Protein 5SWV (pdb70)

Foldseek 3Di:
DVVVLVPDQFAAEEEFQAQALVLCQVCVLAWCFFHQAYEDALLRHDDPPDVPSHDDLVRVVVRVVLVVLRDPHAYEYEHADVVQQGRNDPVPQVSVLVNLLSCQVVPRQEYEDEPSHDLVSLVVSQVRNVNYFYEYEGEAPPLPQALLNHPPVVVSVVSQVVRHLEYEYEHADPALVRLVSQVVSVVVVVVVDPRHYHYWYAALRTLVNLLVRRRHRYAYDPPRPDDSTHNHHHQLVSQLVCDVVVNDDEAEEEEEEPPCVPPLLQLLVVVQCVSRNHDYGYYYDYDPDPVVCVVVLPDPRHQKYFYDPPCQQVNCVPAPEEDPQCVLLNGFGIWGWDCPDVDTGIYGYALLLVLQQVVCVNLQRNDQQAAAEEEEEFQDSSSLSNLVSSLVSHHQAYEYEYPAPVSVVVSVVSDDPRSRYDYAGLVPGPCVVQQPHAHQEYEYADDQVDDDPCSRVVVLLRNLLRYDPSGEYEYLDVVPPCGPSNVSNVVSPHHYDYNLSSVSSSSQVSVCVRPVTGGRSVVSSVSSVD

Secondary structure (DSSP, 8-state):
-HHHHHHSS--EEEEE--S-HHHHTTTHHHHTTT-SEEEEEGGG---SS-SSSS--HHHHHHHHHHHHTT--S-EEEE--BGGGTSSB-TT-HHHHHHHHHHHHHTT-SEEEEETTS-HHHHHHHHHT-TTPEEEEEEE-TTS---SSS-HHHHHHHHHHHTT-SEEEEEEE-SSHHHHHHHHHHHHHHHHH--S-EEEEEESGGGHHHHHH--SSEEEB-TTSSS-SSTT--BHHHHHHHHHHTTSSPP-EEEEE-SS-TT--HHHHHHHHHHHHT---EEEE---SSSGGGHHHHT-TTEEEEEE-TT-TTTTGGG-SEE-HHHHHHT--SEEEEEESSS-EEEEEE--HHHHHHHHHHHHTTT---TT-EEEEE--SHHHHHHHHHHHHTT-SEEEEEES-HHHHHHHHTTS-TTS-EEEEESSS--HHHHHT--EEEEEE-S-SSSPPPHHHHHHHHHHHHSEEEEEEEEE---SSSS-HHHHHHHHTT-EEE-HHHHHHHHHHHHHHHHHS----HHHHHHHHH-

Radius of gyration: 26.02 Å; Cα contacts (8 Å, |Δi|>4): 997; chains: 1; bounding box: 71×56×66 Å

Solvent-accessible surface area: 23917 Å² total; per-residue (Å²): 94,17,115,148,11,92,108,60,147,47,1,13,4,1,4,4,1,24,56,71,2,73,72,0,54,114,46,4,129,49,1,16,17,2,9,19,0,0,8,0,11,4,15,46,8,134,20,96,180,43,130,90,63,15,14,50,52,109,14,1,30,114,4,2,62,61,0,86,93,46,23,138,35,24,0,0,0,0,1,10,1,97,66,6,39,6,97,11,40,71,129,63,35,103,62,0,36,87,3,0,35,6,0,17,179,72,46,2,34,0,0,1,0,4,8,52,13,46,66,128,3,0,56,51,0,74,120,112,43,63,217,4,70,0,3,0,0,46,9,10,71,71,16,100,53,26,8,40,177,25,134,64,0,87,98,36,13,133,60,0,56,79,34,17,28,0,0,11,0,1,3,52,6,80,66,112,75,26,1,80,38,0,44,99,3,42,85,114,7,82,126,86,35,130,39,23,18,0,0,3,0,13,6,173,135,0,44,51,0,4,16,42,0,91,31,2,2,8,0,10,46,107,94,10,82,54,92,15,19,72,1,4,15,20,12,93,82,2,5,70,20,4,35,156,81,44,68,25,120,76,60,80,2,12,7,0,0,85,116,4,163,149,42,95,16,29,62,1,0,54,4,0,9,118,65,1,10,17,43,21,70,12,79,47,68,79,11,109,67,14,83,67,1,86,128,7,1,95,62,124,48,0,6,0,0,14,3,44,123,78,15,45,130,41,0,44,135,30,22,98,63,36,4,116,34,0,145,98,23,26,14,0,8,0,0,19,19,62,115,113,45,156,118,58,21,15,71,0,14,6,2,36,19,56,0,0,58,23,0,0,51,40,12,13,100,60,58,79,3,196,119,26,32,0,0,0,4,4,15,46,55,56,0,69,8,0,0,35,0,0,55,139,29,25,2,38,98,0,7,0,0,14,138,70,70,77,44,1,109,140,1,45,109,53,13,73,148,119,32,48,16,63,40,4,29,6,101,123,71,63,70,150,83,14,69,94,9,54,1,8,0,0,0,1,28,39,89,13,101,104,154,33,49,154,88,4,21,60,4,1,112,64,6,0,66,48,57,25,136,32,0,0,0,0,3,32,21,112,15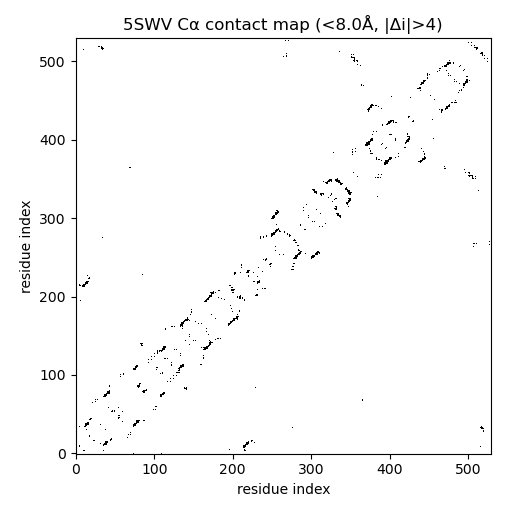5,67,101,161,5,60,14,17,55,36,0,61,118,61,137,12,98,49,12,27,2,22,26,0,53,0,24,35,8,17,4,0,1,68,67,31,34,21,25,56,10,15,38,88,40,0,40,101,80,2,83,157

Nearest PDB structures (foldseek):
  5swv-assembly1_C  TM=1.002E+00  e=0.000E+00  Schizosaccharomyces pombe 972h-
  2o7q-assembly1_A  TM=4.133E-01  e=2.415E-33  Arabidopsis thaliana
  2o7s-assembly1_A  TM=4.163E-01  e=9.330E-33  Arabidopsis thaliana
  6bmb-assembly1_A  TM=4.127E-01  e=5.054E-32  Arabidopsis thaliana
  2gpt-assembly1_A  TM=4.109E-01  e=7.086E-32  Arabidopsis thaliana

B-factor: mean 44.48, std 13.07, range [21.55, 111.28]

Structure (mmCIF, N/CA/C/O backbone):
data_5SWV
#
_entry.id   5SWV
#
_cell.length_a   121.797
_cell.length_b   121.797
_cell.length_c   191.851
_cell.angle_alpha   90.00
_cell.angle_beta   90.00
_cell.angle_gamma   120.00
#
_symmetry.space_group_name_H-M   'P 61 2 2'
#
loop_
_entity.id
_entity.type
_entity.pdbx_description
1 polymer 'Pentafunctional AROM polypeptide'
2 non-polymer 'TRIETHYLENE GLYCOL'
3 water water
#
loop_
_atom_site.group_PDB
_atom_site.id
_atom_site.type_symbol
_atom_site.label_atom_id
_atom_site.label_alt_id
_atom_site.label_comp_id
_atom_site.label_asym_id
_atom_site.label_entity_id
_atom_site.label_seq_id
_atom_site.pdbx_PDB_ins_code
_atom_site.Cartn_x
_atom_site.Cartn_y
_atom_site.Cartn_z
_atom_site.occupancy
_atom_site.B_iso_or_equiv
_atom_site.auth_seq_id
_atom_site.auth_comp_id
_atom_site.auth_asym_id
_atom_site.auth_atom_id
_atom_site.pdbx_PDB_model_num
ATOM 1 N N . VAL A 1 2 ? 19.444 44.484 98.076 1.00 56.57 1044 VAL C N 1
ATOM 2 C CA . VAL A 1 2 ? 19.340 45.539 99.144 1.00 57.68 1044 VAL C CA 1
ATOM 3 C C . VAL A 1 2 ? 19.035 44.908 100.514 1.00 57.90 1044 VAL C C 1
ATOM 4 O O . VAL A 1 2 ? 19.705 45.212 101.501 1.00 57.52 1044 VAL C O 1
ATOM 8 N N . LEU A 1 3 ? 18.007 44.059 100.569 1.00 57.85 1045 LEU C N 1
ATOM 9 C CA . LEU A 1 3 ? 17.753 43.195 101.738 1.00 58.12 1045 LEU C CA 1
ATOM 10 C C . LEU A 1 3 ? 18.782 42.064 101.831 1.00 60.54 1045 LEU C C 1
ATOM 11 O O . LEU A 1 3 ? 19.198 41.687 102.936 1.00 59.75 1045 LEU C O 1
ATOM 16 N N . GLN A 1 4 ? 19.163 41.518 100.670 1.00 63.25 1046 GLN C N 1
ATOM 17 C CA . GLN A 1 4 ? 20.172 40.455 100.571 1.00 64.71 1046 GLN C CA 1
ATOM 18 C C . GLN A 1 4 ? 21.524 40.935 101.121 1.00 64.03 1046 GLN C C 1
ATOM 19 O O . GLN A 1 4 ? 22.236 40.190 101.802 1.00 60.30 1046 GLN C O 1
ATOM 25 N N . LYS A 1 5 ? 21.847 42.193 100.822 1.00 66.20 1047 LYS C N 1
ATOM 26 C CA . LYS A 1 5 ? 22.999 42.893 101.402 1.00 68.05 1047 LYS C CA 1
ATOM 27 C C . LYS A 1 5 ? 22.963 42.856 102.933 1.00 64.84 1047 LYS C C 1
ATOM 28 O O . LYS A 1 5 ? 23.935 42.457 103.577 1.00 64.46 1047 LYS C O 1
ATOM 34 N N . PHE A 1 6 ? 21.825 43.273 103.486 1.00 62.00 1048 PHE C N 1
ATOM 35 C CA . PHE A 1 6 ? 21.605 43.344 104.937 1.00 61.08 1048 PHE C CA 1
ATOM 36 C C . PHE A 1 6 ? 21.621 41.955 105.615 1.00 60.97 1048 PHE C C 1
ATOM 37 O O . PHE A 1 6 ? 22.052 41.822 106.767 1.00 57.89 1048 PHE C O 1
ATOM 45 N N . LYS A 1 7 ? 21.133 40.946 104.891 1.00 62.27 1049 LYS C N 1
ATOM 46 C CA . LYS A 1 7 ? 21.011 39.577 105.407 1.00 63.65 1049 LYS C CA 1
ATOM 47 C C . LYS A 1 7 ? 22.349 38.878 105.571 1.00 62.70 1049 LYS C C 1
ATOM 48 O O . LYS A 1 7 ? 22.554 38.172 106.555 1.00 63.21 1049 LYS C O 1
ATOM 54 N N . THR A 1 8 ? 23.230 39.039 104.585 1.00 61.89 1050 THR C N 1
ATOM 55 C CA . THR A 1 8 ? 24.566 38.439 104.630 1.00 62.02 1050 THR C CA 1
ATOM 56 C C . THR A 1 8 ? 25.534 39.262 105.472 1.00 60.48 1050 THR C C 1
ATOM 57 O O . THR A 1 8 ? 26.543 38.728 105.923 1.00 61.98 1050 THR C O 1
ATOM 61 N N . LYS A 1 9 ? 25.247 40.553 105.662 1.00 57.79 1051 LYS C N 1
ATOM 62 C CA . LYS A 1 9 ? 25.973 41.386 106.648 1.00 54.52 1051 LYS C CA 1
ATOM 63 C C . LYS A 1 9 ? 25.775 40.817 108.069 1.00 52.71 1051 LYS C C 1
ATOM 64 O O . LYS A 1 9 ? 24.716 40.283 108.396 1.00 50.81 1051 LYS C O 1
ATOM 70 N N . LYS A 1 10 ? 26.802 40.928 108.900 1.00 52.55 1052 LYS C N 1
ATOM 71 C CA . LYS A 1 10 ? 26.730 40.440 110.273 1.00 52.75 1052 LYS C CA 1
ATOM 72 C C . LYS A 1 10 ? 25.776 41.270 111.118 1.00 49.83 1052 LYS C C 1
ATOM 73 O O . LYS A 1 10 ? 24.905 40.708 111.764 1.00 48.93 1052 LYS C O 1
ATOM 79 N N . ARG A 1 11 ? 25.950 42.594 111.094 1.00 47.29 1053 ARG C N 1
ATOM 80 C CA . ARG A 1 11 ? 25.158 43.530 111.897 1.00 45.39 1053 ARG C CA 1
ATOM 81 C C . ARG A 1 11 ? 24.707 44.713 111.075 1.00 42.88 1053 ARG C C 1
ATOM 82 O O . ARG A 1 11 ? 25.539 45.413 110.501 1.00 43.91 1053 ARG C O 1
ATOM 90 N N . SER A 1 12 ? 23.405 44.958 111.038 1.00 39.94 1054 SER C N 1
ATOM 91 C CA . SER A 1 12 ? 22.872 46.164 110.409 1.00 38.73 1054 SER C CA 1
ATOM 92 C C . SER A 1 12 ? 22.108 47.001 111.422 1.00 37.89 1054 SER C C 1
ATOM 93 O O . SER A 1 12 ? 21.618 46.484 112.436 1.00 38.90 1054 SER C O 1
ATOM 96 N N . THR A 1 13 ? 22.037 48.302 111.146 1.00 36.01 1055 THR C N 1
ATOM 97 C CA . THR A 1 13 ? 21.296 49.249 111.973 1.00 34.89 1055 THR C CA 1
ATOM 98 C C . THR A 1 13 ? 20.604 50.242 111.073 1.00 33.68 1055 THR C C 1
ATOM 99 O O . THR A 1 13 ? 20.987 50.393 109.930 1.00 34.00 1055 THR C O 1
ATOM 103 N N . PHE A 1 14 ? 19.580 50.911 111.583 1.00 32.73 1056 PHE C N 1
ATOM 104 C CA . PHE A 1 14 ? 18.947 51.994 110.844 1.00 32.04 1056 PHE C CA 1
ATOM 105 C C . PHE A 1 14 ? 18.492 53.121 111.761 1.00 32.27 1056 PHE C C 1
ATOM 106 O O . PHE A 1 14 ? 18.063 52.884 112.898 1.00 32.12 1056 PHE C O 1
ATOM 114 N N . LEU A 1 15 ? 18.599 54.343 111.233 1.00 31.79 1057 LEU C N 1
ATOM 115 C CA . LEU A 1 15 ? 18.275 55.561 111.954 1.00 31.60 1057 LEU C CA 1
ATOM 116 C C . LEU A 1 15 ? 16.773 55.790 111.962 1.00 31.44 1057 LEU C C 1
ATOM 117 O O . LEU A 1 15 ? 16.135 55.701 110.925 1.00 30.88 1057 LEU C O 1
ATOM 122 N N . THR A 1 16 ? 16.227 56.115 113.134 1.00 31.67 1058 THR C N 1
ATOM 123 C CA . THR A 1 16 ? 14.819 56.492 113.264 1.00 31.81 1058 THR C CA 1
ATOM 124 C C . THR A 1 16 ? 14.675 58.008 113.099 1.00 32.21 1058 THR C C 1
ATOM 125 O O . THR A 1 16 ? 14.662 58.751 114.075 1.00 32.10 1058 THR C O 1
ATOM 129 N N . LEU A 1 17 ? 14.579 58.462 111.848 1.00 32.90 1059 LEU C N 1
ATOM 130 C CA . LEU A 1 17 ? 14.544 59.897 111.552 1.00 33.51 1059 LEU C CA 1
ATOM 131 C C . LEU A 1 17 ? 13.161 60.465 111.847 1.00 33.94 1059 LEU C C 1
ATOM 132 O O . LEU A 1 17 ? 12.186 60.136 111.177 1.00 33.98 1059 LEU C O 1
ATOM 137 N N . ASN A 1 18 ? 13.089 61.319 112.861 1.00 34.55 1060 ASN C N 1
ATOM 138 C CA . ASN A 1 18 ? 11.824 61.761 113.412 1.00 34.63 1060 ASN C CA 1
ATOM 139 C C . ASN A 1 18 ? 11.779 63.262 113.640 1.00 34.89 1060 ASN C C 1
ATOM 140 O O . ASN A 1 18 ? 11.165 63.743 114.599 1.00 35.29 1060 ASN C O 1
ATOM 145 N N . TYR A 1 19 ? 12.421 64.003 112.743 1.00 34.96 1061 TYR C N 1
ATOM 146 C CA . TYR A 1 19 ? 12.216 65.438 112.669 1.00 35.50 1061 TYR C CA 1
ATOM 147 C C . TYR A 1 19 ? 10.807 65.692 112.150 1.00 35.27 1061 TYR C C 1
ATOM 148 O O . TYR A 1 19 ? 10.257 64.851 111.449 1.00 36.00 1061 TYR C O 1
ATOM 157 N N . PRO A 1 20 ? 10.230 66.857 112.454 1.00 35.58 1062 PRO C N 1
ATOM 158 C CA . PRO A 1 20 ? 8.987 67.257 111.800 1.00 35.84 1062 PRO C CA 1
ATOM 159 C C . PRO A 1 20 ? 9.125 67.611 110.331 1.00 35.98 1062 PRO C C 1
ATOM 160 O O . PRO A 1 20 ? 8.128 67.578 109.625 1.00 36.29 1062 PRO C O 1
ATOM 164 N N . ARG A 1 21 ? 10.326 67.994 109.893 1.00 36.71 1063 ARG C N 1
ATOM 165 C CA . ARG A 1 21 ? 10.606 68.354 108.487 1.00 37.41 1063 ARG C CA 1
ATOM 166 C C . ARG A 1 21 ? 11.975 67.836 108.036 1.00 36.93 1063 ARG C C 1
ATOM 167 O O . ARG A 1 21 ? 12.944 67.918 108.788 1.00 36.32 1063 ARG C O 1
ATOM 175 N N . ILE A 1 22 ? 12.069 67.327 106.810 1.00 36.74 1064 ILE C N 1
ATOM 176 C CA . ILE A 1 22 ? 13.354 66.854 106.290 1.00 37.49 1064 ILE C CA 1
ATOM 177 C C . ILE A 1 22 ? 14.355 68.023 106.147 1.00 37.75 1064 ILE C C 1
ATOM 178 O O . ILE A 1 22 ? 15.566 67.826 106.314 1.00 36.80 1064 ILE C O 1
ATOM 183 N N . GLU A 1 23 ? 13.848 69.228 105.886 1.00 38.47 1065 GLU C N 1
ATOM 184 C CA . GLU A 1 23 ? 14.685 70.443 105.851 1.00 39.49 1065 GLU C CA 1
ATOM 185 C C . GLU A 1 23 ? 15.506 70.603 107.133 1.00 40.87 1065 GLU C C 1
ATOM 186 O O . GLU A 1 23 ? 16.655 71.040 107.083 1.00 42.01 1065 GLU C O 1
ATOM 192 N N . ASP A 1 24 ? 14.904 70.245 108.273 1.00 41.82 1066 ASP C N 1
ATOM 193 C CA . ASP A 1 24 ? 15.554 70.329 109.589 1.00 41.65 1066 ASP C CA 1
ATOM 194 C C . ASP A 1 24 ? 16.693 69.324 109.722 1.00 41.65 1066 ASP C C 1
ATOM 195 O O . ASP A 1 24 ? 17.617 69.539 110.491 1.00 42.13 1066 ASP C O 1
ATOM 200 N N . ALA A 1 25 ? 16.597 68.214 109.004 1.00 41.82 1067 ALA C N 1
ATOM 201 C CA . ALA A 1 25 ? 17.616 67.178 109.026 1.00 42.02 1067 ALA C CA 1
ATOM 202 C C . ALA A 1 25 ? 18.842 67.506 108.185 1.00 42.24 1067 ALA C C 1
ATOM 203 O O . ALA A 1 25 ? 19.943 67.060 108.525 1.00 42.95 1067 ALA C O 1
ATOM 205 N N . LEU A 1 26 ? 18.651 68.276 107.108 1.00 42.36 1068 LEU C N 1
ATOM 206 C CA . LEU A 1 26 ? 19.655 68.395 106.050 1.00 42.65 1068 LEU C CA 1
ATOM 207 C C . LEU A 1 26 ? 21.007 68.946 106.489 1.00 42.79 1068 LEU C C 1
ATOM 208 O O . LEU A 1 26 ? 22.019 68.362 106.148 1.00 42.95 1068 LEU C O 1
ATOM 213 N N . PRO A 1 27 ? 21.045 70.061 107.234 1.00 42.94 1069 PRO C N 1
ATOM 214 C CA . PRO A 1 27 ? 22.383 70.557 107.602 1.00 43.07 1069 PRO C CA 1
ATOM 215 C C . PRO A 1 27 ? 23.323 69.487 108.181 1.00 43.31 1069 PRO C C 1
ATOM 216 O O . PRO A 1 27 ? 24.418 69.302 107.662 1.00 44.30 1069 PRO C O 1
ATOM 220 N N . THR A 1 28 ? 22.857 68.756 109.189 1.00 43.57 1070 THR C N 1
ATOM 221 C CA . THR A 1 28 ? 23.656 67.762 109.919 1.00 43.67 1070 THR C CA 1
ATOM 222 C C . THR A 1 28 ? 23.460 66.295 109.470 1.00 42.95 1070 THR C C 1
ATOM 223 O O . THR A 1 28 ? 23.955 65.379 110.124 1.00 41.84 1070 THR C O 1
ATOM 227 N N . LEU A 1 29 ? 22.756 66.079 108.359 1.00 43.32 1071 LEU C N 1
ATOM 228 C CA . LEU A 1 29 ? 22.392 64.730 107.880 1.00 42.97 1071 LEU C CA 1
ATOM 229 C C . LEU A 1 29 ? 23.573 63.785 107.722 1.00 42.86 1071 LEU C C 1
ATOM 230 O O . LEU A 1 29 ? 23.442 62.581 107.936 1.00 41.26 1071 LEU C O 1
ATOM 235 N N . ARG A 1 30 ? 24.713 64.328 107.322 1.00 44.14 1072 ARG C N 1
ATOM 236 C CA . ARG A 1 30 ? 25.911 63.516 107.147 1.00 45.98 1072 ARG C CA 1
ATOM 237 C C . ARG A 1 30 ? 26.483 63.021 108.469 1.00 45.81 1072 ARG C C 1
ATOM 238 O O . ARG A 1 30 ? 27.085 61.957 108.505 1.00 46.29 1072 ARG C O 1
ATOM 246 N N . ASP A 1 31 ? 26.282 63.783 109.545 1.00 45.91 1073 ASP C N 1
ATOM 247 C CA . ASP A 1 31 ? 26.685 63.372 110.894 1.00 45.01 1073 ASP C CA 1
ATOM 248 C C . ASP A 1 31 ? 25.695 62.389 111.549 1.00 42.33 1073 ASP C C 1
ATOM 249 O O . ASP A 1 31 ? 26.116 61.424 112.202 1.00 42.00 1073 ASP C O 1
ATOM 254 N N . VAL A 1 32 ? 24.394 62.615 111.373 1.00 39.83 1074 VAL C N 1
ATOM 255 C CA . VAL A 1 32 ? 23.382 61.786 112.051 1.00 38.29 1074 VAL C CA 1
ATOM 256 C C . VAL A 1 32 ? 23.178 60.415 111.434 1.00 37.19 1074 VAL C C 1
ATOM 257 O O . VAL A 1 32 ? 22.560 59.571 112.056 1.00 36.72 1074 VAL C O 1
ATOM 261 N N . THR A 1 33 ? 23.657 60.201 110.213 1.00 36.64 1075 THR C N 1
ATOM 262 C CA . THR A 1 33 ? 23.507 58.901 109.539 1.00 36.66 1075 THR C CA 1
ATOM 263 C C . THR A 1 33 ? 24.712 57.973 109.702 1.00 36.73 1075 THR C C 1
ATOM 264 O O . THR A 1 33 ? 24.636 56.801 109.329 1.00 36.90 1075 THR C O 1
ATOM 268 N N . VAL A 1 34 ? 25.813 58.504 110.230 1.00 36.80 1076 VAL C N 1
ATOM 269 C CA . VAL A 1 34 ? 26.982 57.717 110.631 1.00 36.58 1076 VAL C CA 1
ATOM 270 C C . VAL A 1 34 ? 26.586 56.357 111.210 1.00 36.59 1076 VAL C C 1
ATOM 271 O O . VAL A 1 34 ? 25.741 56.280 112.108 1.00 36.69 1076 VAL C O 1
ATOM 275 N N . GLY A 1 35 ? 27.184 55.296 110.664 1.00 36.42 1077 GLY C N 1
ATOM 276 C CA . GLY A 1 35 ? 27.018 53.934 111.159 1.00 36.18 1077 GLY C CA 1
ATOM 277 C C . GLY A 1 35 ? 25.741 53.221 110.787 1.00 36.86 1077 GLY C C 1
ATOM 278 O O . GLY A 1 35 ? 25.544 52.072 111.188 1.00 37.53 1077 GLY C O 1
ATOM 279 N N . CYS A 1 36 ? 24.879 53.878 110.013 1.00 37.51 1078 CYS C N 1
ATOM 280 C CA . CYS A 1 36 ? 23.570 53.338 109.652 1.00 37.67 1078 CYS C CA 1
ATOM 281 C C . CYS A 1 36 ? 23.565 52.778 108.249 1.00 37.20 1078 CYS C C 1
ATOM 282 O O . CYS A 1 36 ? 24.191 53.324 107.344 1.00 36.92 1078 CYS C O 1
ATOM 285 N N . ASP A 1 37 ? 22.848 51.680 108.077 1.00 37.61 1079 ASP C N 1
ATOM 286 C CA . ASP A 1 37 ? 22.687 51.051 106.769 1.00 38.22 1079 ASP C CA 1
ATOM 287 C C . ASP A 1 37 ? 21.433 51.544 106.044 1.00 38.25 1079 ASP C C 1
ATOM 288 O O . ASP A 1 37 ? 21.284 51.286 104.853 1.00 39.49 1079 ASP C O 1
ATOM 293 N N . ALA A 1 38 ? 20.554 52.251 106.762 1.00 37.78 1080 ALA C N 1
ATOM 294 C CA . ALA A 1 38 ? 19.291 52.745 106.228 1.00 37.60 1080 ALA C CA 1
ATOM 295 C C . ALA A 1 38 ? 18.686 53.832 107.121 1.00 37.64 1080 ALA C C 1
ATOM 296 O O . ALA A 1 38 ? 19.136 54.045 108.248 1.00 37.73 1080 ALA C O 1
ATOM 298 N N . ILE A 1 39 ? 17.651 54.494 106.613 1.00 37.19 1081 ILE C N 1
ATOM 299 C CA . ILE A 1 39 ? 16.971 55.572 107.319 1.00 37.00 1081 ILE C CA 1
ATOM 300 C C . ILE A 1 39 ? 15.481 55.277 107.332 1.00 37.25 1081 ILE C C 1
ATOM 301 O O . ILE A 1 39 ? 14.857 55.110 106.284 1.00 37.76 1081 ILE C O 1
ATOM 306 N N . GLU A 1 40 ? 14.915 55.192 108.524 1.00 37.44 1082 GLU C N 1
ATOM 307 C CA . GLU A 1 40 ? 13.481 55.168 108.681 1.00 38.20 1082 GLU C CA 1
ATOM 308 C C . GLU A 1 40 ? 12.989 56.595 108.747 1.00 37.54 1082 GLU C C 1
ATOM 309 O O . GLU A 1 40 ? 13.429 57.367 109.593 1.00 36.99 1082 GLU C O 1
ATOM 315 N N . VAL A 1 41 ? 12.092 56.951 107.840 1.00 36.92 1083 VAL C N 1
ATOM 316 C CA . VAL A 1 41 ? 11.380 58.196 107.952 1.00 36.28 1083 VAL C CA 1
ATOM 317 C C . VAL A 1 41 ? 10.133 57.851 108.724 1.00 36.10 1083 VAL C C 1
ATOM 318 O O . VAL A 1 41 ? 9.289 57.093 108.249 1.00 36.07 1083 VAL C O 1
ATOM 322 N N . ARG A 1 42 ? 10.051 58.384 109.933 1.00 36.04 1084 ARG C N 1
ATOM 323 C CA . ARG A 1 42 ? 8.884 58.237 110.760 1.00 36.26 1084 ARG C CA 1
ATOM 324 C C . ARG A 1 42 ? 7.879 59.264 110.274 1.00 36.79 1084 ARG C C 1
ATOM 325 O O . ARG A 1 42 ? 7.915 60.452 110.663 1.00 37.84 1084 ARG C O 1
ATOM 333 N N . VAL A 1 43 ? 6.985 58.781 109.416 1.00 36.16 1085 VAL C N 1
ATOM 334 C CA . VAL A 1 43 ? 6.035 59.620 108.704 1.00 35.78 1085 VAL C CA 1
ATOM 335 C C . VAL A 1 43 ? 5.024 60.194 109.696 1.00 36.35 1085 VAL C C 1
ATOM 336 O O . VAL A 1 43 ? 4.564 61.337 109.544 1.00 36.43 1085 VAL C O 1
ATOM 340 N N . ASP A 1 44 ? 4.706 59.413 110.729 1.00 36.52 1086 ASP C N 1
ATOM 341 C CA . ASP A 1 44 ? 3.849 59.896 111.818 1.00 37.05 1086 ASP C CA 1
ATOM 342 C C . ASP A 1 44 ? 4.368 61.162 112.534 1.00 36.89 1086 ASP C C 1
ATOM 343 O O . ASP A 1 44 ? 3.563 61.930 113.069 1.00 35.64 1086 ASP C O 1
ATOM 348 N N . TYR A 1 45 ? 5.683 61.394 112.496 1.00 37.47 1087 TYR C N 1
ATOM 349 C CA . TYR A 1 45 ? 6.284 62.604 113.079 1.00 38.39 1087 TYR C CA 1
ATOM 350 C C . TYR A 1 45 ? 6.336 63.815 112.149 1.00 38.60 1087 TYR C C 1
ATOM 351 O O . TYR A 1 45 ? 6.473 64.928 112.635 1.00 39.21 1087 TYR C O 1
ATOM 360 N N . LEU A 1 46 ? 6.232 63.622 110.835 1.00 38.89 1088 LEU C N 1
ATOM 361 C CA . LEU A 1 46 ? 6.256 64.757 109.897 1.00 39.04 1088 LEU C CA 1
ATOM 362 C C . LEU A 1 46 ? 5.052 65.687 110.114 1.00 40.48 1088 LEU C C 1
ATOM 363 O O . LEU A 1 46 ? 3.953 65.218 110.394 1.00 40.47 1088 LEU C O 1
ATOM 368 N N . LYS A 1 47 ? 5.258 66.992 109.946 1.00 42.33 1089 LYS C N 1
ATOM 369 C CA . LYS A 1 47 ? 4.186 67.984 110.097 1.00 43.85 1089 LYS C CA 1
ATOM 370 C C . LYS A 1 47 ? 4.021 68.832 108.826 1.00 43.80 1089 LYS C C 1
ATOM 371 O O . LYS A 1 47 ? 4.886 69.636 108.477 1.00 43.53 1089 LYS C O 1
ATOM 377 N N . ASP A 1 48 ? 2.889 68.633 108.154 1.00 44.02 1090 ASP C N 1
ATOM 378 C CA . ASP A 1 48 ? 2.523 69.347 106.934 1.00 43.50 1090 ASP C CA 1
ATOM 379 C C . ASP A 1 48 ? 1.979 70.736 107.275 1.00 43.86 1090 ASP C C 1
ATOM 380 O O . ASP A 1 48 ? 0.992 70.831 108.000 1.00 43.87 1090 ASP C O 1
ATOM 385 N N . PRO A 1 49 ? 2.589 71.811 106.734 1.00 44.66 1091 PRO C N 1
ATOM 386 C CA . PRO A 1 49 ? 2.043 73.147 106.967 1.00 46.58 1091 PRO C CA 1
ATOM 387 C C . PRO A 1 49 ? 0.605 73.384 106.461 1.00 51.19 1091 PRO C C 1
ATOM 388 O O . PRO A 1 49 ? -0.077 74.253 107.010 1.00 51.64 1091 PRO C O 1
ATOM 392 N N . LYS A 1 50 ? 0.167 72.637 105.439 1.00 55.65 1092 LYS C N 1
ATOM 393 C CA . LYS A 1 50 ? -1.216 72.681 104.931 1.00 59.91 1092 LYS C CA 1
ATOM 394 C C . LYS A 1 50 ? -1.902 71.368 105.244 1.00 62.08 1092 LYS C C 1
ATOM 395 O O . LYS A 1 50 ? -1.686 70.385 104.548 1.00 64.61 1092 LYS C O 1
ATOM 401 N N . SER A 1 51 ? -2.724 71.322 106.279 1.00 64.48 1093 SER C N 1
ATOM 402 C CA . SER A 1 51 ? -3.260 70.036 106.720 1.00 67.57 1093 SER C CA 1
ATOM 403 C C . SER A 1 51 ? -4.729 70.152 107.115 1.00 72.43 1093 SER C C 1
ATOM 404 O O . SER A 1 51 ? -5.605 69.751 106.334 1.00 74.86 1093 SER C O 1
ATOM 407 N N . SER A 1 52 ? -4.998 70.687 108.309 1.00 74.97 1094 SER C N 1
ATOM 408 C CA . SER A 1 52 ? -6.372 70.923 108.841 1.00 78.09 1094 SER C CA 1
ATOM 409 C C . SER A 1 52 ? -7.272 69.697 109.160 1.00 76.15 1094 SER C C 1
ATOM 410 O O . SER A 1 52 ? -8.293 69.866 109.843 1.00 73.77 1094 SER C O 1
ATOM 413 N N . ASN A 1 53 ? -6.906 68.500 108.676 1.00 74.99 1095 ASN C N 1
ATOM 414 C CA . ASN A 1 53 ? -7.499 67.222 109.120 1.00 73.72 1095 ASN C CA 1
ATOM 415 C C . ASN A 1 53 ? -6.561 66.366 110.010 1.00 70.50 1095 ASN C C 1
ATOM 416 O O . ASN A 1 53 ? -6.998 65.324 110.516 1.00 71.01 1095 ASN C O 1
ATOM 421 N N . GLY A 1 54 ? -5.301 66.807 110.182 1.00 67.18 1096 GLY C N 1
ATOM 422 C CA . GLY A 1 54 ? -4.297 66.154 111.045 1.00 59.95 1096 GLY C CA 1
ATOM 423 C C . GLY A 1 54 ? -3.322 65.212 110.342 1.00 58.02 1096 GLY C C 1
ATOM 424 O O . GLY A 1 54 ? -2.402 64.702 110.969 1.00 55.91 1096 GLY C O 1
ATOM 425 N N . ILE A 1 55 ? -3.522 64.975 109.045 1.00 55.88 1097 ILE C N 1
ATOM 426 C CA . ILE A 1 55 ? -2.755 63.984 108.284 1.00 53.48 1097 ILE C CA 1
ATOM 427 C C . ILE A 1 55 ? -1.901 64.681 107.249 1.00 51.19 1097 ILE C C 1
ATOM 428 O O . ILE A 1 55 ? -2.385 65.566 106.548 1.00 51.86 1097 ILE C O 1
ATOM 433 N N . SER A 1 56 ? -0.638 64.270 107.149 1.00 47.76 1098 SER C N 1
ATOM 434 C CA . SER A 1 56 ? 0.231 64.739 106.082 1.00 46.10 1098 SER C CA 1
ATOM 435 C C . SER A 1 56 ? -0.381 64.364 104.707 1.00 45.41 1098 SER C C 1
ATOM 436 O O . SER A 1 56 ? -0.794 63.228 104.501 1.00 46.75 1098 SER C O 1
ATOM 439 N N . SER A 1 57 ? -0.468 65.319 103.784 1.00 43.90 1099 SER C N 1
ATOM 440 C CA . SER A 1 57 ? -0.999 65.040 102.442 1.00 43.42 1099 SER C CA 1
ATOM 441 C C . SER A 1 57 ? 0.018 64.279 101.617 1.00 43.56 1099 SER C C 1
ATOM 442 O O . SER A 1 57 ? 1.216 64.376 101.871 1.00 43.55 1099 SER C O 1
ATOM 445 N N . LEU A 1 58 ? -0.455 63.552 100.609 1.00 44.39 1100 LEU C N 1
ATOM 446 C CA . LEU A 1 58 ? 0.436 62.832 99.673 1.00 44.40 1100 LEU C CA 1
ATOM 447 C C . LEU A 1 58 ? 1.497 63.711 99.034 1.00 44.51 1100 LEU C C 1
ATOM 448 O O . LEU A 1 58 ? 2.653 63.311 98.929 1.00 44.47 1100 LEU C O 1
ATOM 453 N N . ASP A 1 59 ? 1.094 64.893 98.583 1.00 45.50 1101 ASP C N 1
ATOM 454 C CA . ASP A 1 59 ? 2.031 65.807 97.935 1.00 46.08 1101 ASP C CA 1
ATOM 455 C C . ASP A 1 59 ? 3.183 66.178 98.869 1.00 44.23 1101 ASP C C 1
ATOM 456 O O . ASP A 1 59 ? 4.349 66.146 98.476 1.00 42.92 1101 ASP C O 1
ATOM 461 N N . PHE A 1 60 ? 2.841 66.486 100.116 1.00 42.73 1102 PHE C N 1
ATOM 462 C CA . PHE A 1 60 ? 3.834 66.855 101.123 1.00 41.83 1102 PHE C CA 1
ATOM 463 C C . PHE A 1 60 ? 4.809 65.713 101.449 1.00 40.65 1102 PHE C C 1
ATOM 464 O O . PHE A 1 60 ? 6.034 65.856 101.357 1.00 38.98 1102 PHE C O 1
ATOM 472 N N . VAL A 1 61 ? 4.243 64.573 101.816 1.00 40.11 1103 VAL C N 1
ATOM 473 C CA . VAL A 1 61 ? 5.038 63.409 102.158 1.00 39.64 1103 VAL C CA 1
ATOM 474 C C . VAL A 1 61 ? 5.975 63.062 101.013 1.00 39.65 1103 VAL C C 1
ATOM 475 O O . VAL A 1 61 ? 7.136 62.790 101.241 1.00 39.78 1103 VAL C O 1
ATOM 479 N N . ALA A 1 62 ? 5.472 63.111 99.787 1.00 39.97 1104 ALA C N 1
ATOM 480 C CA . ALA A 1 62 ? 6.290 62.862 98.617 1.00 39.85 1104 ALA C CA 1
ATOM 481 C C . ALA A 1 62 ? 7.408 63.898 98.421 1.00 40.42 1104 ALA C C 1
ATOM 482 O O . ALA A 1 62 ? 8.538 63.522 98.102 1.00 39.96 1104 ALA C O 1
ATOM 484 N N . GLU A 1 63 ? 7.103 65.186 98.599 1.00 41.68 1105 GLU C N 1
ATOM 485 C CA . GLU A 1 63 ? 8.136 66.242 98.504 1.00 42.93 1105 GLU C CA 1
ATOM 486 C C . GLU A 1 63 ? 9.224 65.992 99.531 1.00 42.35 1105 GLU C C 1
ATOM 487 O O . GLU A 1 63 ? 10.406 66.100 99.223 1.00 42.17 1105 GLU C O 1
ATOM 493 N N . GLN A 1 64 ? 8.808 65.608 100.736 1.00 41.41 1106 GLN C N 1
ATOM 494 C CA . GLN A 1 64 ? 9.728 65.295 101.818 1.00 40.76 1106 GLN C CA 1
ATOM 495 C C . GLN A 1 64 ? 10.631 64.112 101.490 1.00 40.64 1106 GLN C C 1
ATOM 496 O O . GLN A 1 64 ? 11.843 64.208 101.634 1.00 40.00 1106 GLN C O 1
ATOM 502 N N . ILE A 1 65 ? 10.043 63.010 101.037 1.00 40.99 1107 ILE C N 1
ATOM 503 C CA . ILE A 1 65 ? 10.812 61.807 100.721 1.00 41.79 1107 ILE C CA 1
ATOM 504 C C . ILE A 1 65 ? 11.831 62.054 99.616 1.00 42.85 1107 ILE C C 1
ATOM 505 O O . ILE A 1 65 ? 12.965 61.570 99.699 1.00 42.53 1107 ILE C O 1
ATOM 510 N N . SER A 1 66 ? 11.438 62.785 98.577 1.00 44.46 1108 SER C N 1
ATOM 511 C CA . SER A 1 66 ? 12.379 63.075 97.485 1.00 45.31 1108 SER C CA 1
ATOM 512 C C . SER A 1 66 ? 13.454 64.057 97.943 1.00 45.00 1108 SER C C 1
ATOM 513 O O . SER A 1 66 ? 14.619 63.880 97.601 1.00 45.54 1108 SER C O 1
ATOM 516 N N . LEU A 1 67 ? 13.077 65.057 98.739 1.00 45.26 1109 LEU C N 1
ATOM 517 C CA . LEU A 1 67 ? 14.046 66.006 99.306 1.00 45.39 1109 LEU C CA 1
ATOM 518 C C . LEU A 1 67 ? 15.173 65.279 100.047 1.00 45.23 1109 LEU C C 1
ATOM 519 O O . LEU A 1 67 ? 16.339 65.679 99.966 1.00 47.24 1109 LEU C O 1
ATOM 524 N N . LEU A 1 68 ? 14.826 64.198 100.738 1.00 44.18 1110 LEU C N 1
ATOM 525 C CA . LEU A 1 68 ? 15.804 63.387 101.456 1.00 44.04 1110 LEU C CA 1
ATOM 526 C C . LEU A 1 68 ? 16.660 62.567 100.485 1.00 45.14 1110 LEU C C 1
ATOM 527 O O . LEU A 1 68 ? 17.897 62.525 100.607 1.00 45.27 1110 LEU C O 1
ATOM 532 N N . ARG A 1 69 ? 16.006 61.913 99.527 1.00 46.40 1111 ARG C N 1
ATOM 533 C CA . ARG A 1 69 ? 16.715 61.146 98.485 1.00 47.24 1111 ARG C CA 1
ATOM 534 C C . ARG A 1 69 ? 17.758 61.940 97.685 1.00 46.47 1111 ARG C C 1
ATOM 535 O O . ARG A 1 69 ? 18.689 61.355 97.175 1.00 45.67 1111 ARG C O 1
ATOM 543 N N . CYS A 1 70 ? 17.587 63.253 97.579 1.00 47.71 1112 CYS C N 1
ATOM 544 C CA . CYS A 1 70 ? 18.598 64.137 96.984 1.00 49.49 1112 CYS C CA 1
ATOM 545 C C . CYS A 1 70 ? 19.773 64.459 97.915 1.00 47.92 1112 CYS C C 1
ATOM 546 O O . CYS A 1 70 ? 20.732 65.088 97.475 1.00 49.25 1112 CYS C O 1
ATOM 549 N N . SER A 1 71 ? 19.692 64.089 99.193 1.00 45.61 1113 SER C N 1
ATOM 550 C CA . SER A 1 71 ? 20.775 64.338 100.135 1.00 43.99 1113 SER C CA 1
ATOM 551 C C . SER A 1 71 ? 21.455 63.075 100.629 1.00 42.08 1113 SER C C 1
ATOM 552 O O . SER A 1 71 ? 22.443 63.173 101.345 1.00 41.61 1113 SER C O 1
ATOM 555 N N . THR A 1 72 ? 20.939 61.897 100.269 1.00 40.50 1114 THR C N 1
ATOM 556 C CA . THR A 1 72 ? 21.557 60.636 100.683 1.00 39.05 1114 THR C CA 1
ATOM 557 C C . THR A 1 72 ? 21.181 59.477 99.773 1.00 37.72 1114 THR C C 1
ATOM 558 O O . THR A 1 72 ? 20.069 59.412 99.247 1.00 36.89 1114 THR C O 1
ATOM 562 N N . THR A 1 73 ? 22.126 58.549 99.661 1.00 36.84 1115 THR C N 1
ATOM 563 C CA . THR A 1 73 ? 21.979 57.328 98.889 1.00 36.62 1115 THR C CA 1
ATOM 564 C C . THR A 1 73 ? 21.456 56.163 99.715 1.00 36.32 1115 THR C C 1
ATOM 565 O O . THR A 1 73 ? 21.240 55.078 99.176 1.00 36.28 1115 THR C O 1
ATOM 569 N N . LEU A 1 74 ? 21.288 56.371 101.021 1.00 36.17 1116 LEU C N 1
ATOM 570 C CA . LEU A 1 74 ? 20.894 55.302 101.924 1.00 35.76 1116 LEU C CA 1
ATOM 571 C C . LEU A 1 74 ? 19.476 54.815 101.622 1.00 35.19 1116 LEU C C 1
ATOM 572 O O . LEU A 1 74 ? 18.576 55.621 101.402 1.00 35.76 1116 LEU C O 1
ATOM 577 N N . PRO A 1 75 ? 19.271 53.492 101.623 1.00 34.73 1117 PRO C N 1
ATOM 578 C CA . PRO A 1 75 ? 17.924 52.948 101.516 1.00 34.96 1117 PRO C CA 1
ATOM 579 C C . PRO A 1 75 ? 16.980 53.555 102.558 1.00 35.25 1117 PRO C C 1
ATOM 580 O O . PRO A 1 75 ? 17.416 53.912 103.663 1.00 35.33 1117 PRO C O 1
ATOM 584 N N . ILE A 1 76 ? 15.702 53.659 102.208 1.00 35.25 1118 ILE C N 1
ATOM 585 C CA . ILE A 1 76 ? 14.726 54.321 103.059 1.00 34.98 1118 ILE C CA 1
ATOM 586 C C . ILE A 1 76 ? 13.643 53.356 103.495 1.00 34.06 1118 ILE C C 1
ATOM 587 O O . ILE A 1 76 ? 13.179 52.518 102.717 1.00 33.77 1118 ILE C O 1
ATOM 592 N N . ILE A 1 77 ? 13.272 53.482 104.763 1.00 32.83 1119 ILE C N 1
ATOM 593 C CA . ILE A 1 77 ? 12.184 52.741 105.334 1.00 31.99 1119 ILE C CA 1
ATOM 594 C C . ILE A 1 77 ? 11.111 53.778 105.594 1.00 31.79 1119 ILE C C 1
ATOM 595 O O . ILE A 1 77 ? 11.381 54.821 106.182 1.00 32.48 1119 ILE C O 1
ATOM 600 N N . PHE A 1 78 ? 9.903 53.490 105.135 1.00 31.67 1120 PHE C N 1
ATOM 601 C CA . PHE A 1 78 ? 8.768 54.406 105.213 1.00 31.90 1120 PHE C CA 1
ATOM 602 C C . PHE A 1 78 ? 7.828 53.864 106.285 1.00 32.17 1120 PHE C C 1
ATOM 603 O O . PHE A 1 78 ? 7.155 52.850 106.078 1.00 32.63 1120 PHE C O 1
ATOM 611 N N . THR A 1 79 ? 7.794 54.530 107.432 1.00 32.40 1121 THR C N 1
ATOM 612 C CA . THR A 1 79 ? 7.113 53.987 108.596 1.00 32.89 1121 THR C CA 1
ATOM 613 C C . THR A 1 79 ? 6.060 54.920 109.116 1.00 33.19 1121 THR C C 1
ATOM 614 O O . THR A 1 79 ? 6.362 56.017 109.580 1.00 33.12 1121 THR C O 1
ATOM 618 N N . ILE A 1 80 ? 4.817 54.464 109.013 1.00 34.27 1122 ILE C N 1
ATOM 619 C CA . ILE A 1 80 ? 3.691 55.077 109.698 1.00 34.95 1122 ILE C CA 1
ATOM 620 C C . ILE A 1 80 ? 3.386 54.237 110.916 1.00 34.09 1122 ILE C C 1
ATOM 621 O O . ILE A 1 80 ? 2.848 53.134 110.792 1.00 33.71 1122 ILE C O 1
ATOM 626 N N . ARG A 1 81 ? 3.734 54.787 112.075 1.00 34.01 1123 ARG C N 1
ATOM 627 C CA . ARG A 1 81 ? 3.569 54.153 113.383 1.00 33.26 1123 ARG C CA 1
ATOM 628 C C . ARG A 1 81 ? 2.399 54.828 114.083 1.00 32.17 1123 ARG C C 1
ATOM 629 O O . ARG A 1 81 ? 2.367 56.055 114.219 1.00 31.45 1123 ARG C O 1
ATOM 637 N N . THR A 1 82 ? 1.444 54.014 114.518 1.00 31.71 1124 THR C N 1
ATOM 638 C CA . THR A 1 82 ? 0.181 54.481 115.098 1.00 31.14 1124 THR C CA 1
ATOM 639 C C . THR A 1 82 ? 0.274 54.645 116.602 1.00 31.43 1124 THR C C 1
ATOM 640 O O . THR A 1 82 ? 1.236 54.201 117.233 1.00 31.73 1124 THR C O 1
ATOM 644 N N . ILE A 1 83 ? -0.761 55.238 117.181 1.00 31.68 1125 ILE C N 1
ATOM 645 C CA . ILE A 1 83 ? -0.766 55.569 118.596 1.00 31.68 1125 ILE C CA 1
ATOM 646 C C . ILE A 1 83 ? -0.673 54.365 119.515 1.00 31.53 1125 ILE C C 1
ATOM 647 O O . ILE A 1 83 ? 0.065 54.393 120.482 1.00 32.12 1125 ILE C O 1
ATOM 652 N N . SER A 1 84 ? -1.362 53.287 119.202 1.00 31.64 1126 SER C N 1
ATOM 653 C CA . SER A 1 84 ? -1.384 52.159 120.117 1.00 32.00 1126 SER C CA 1
ATOM 654 C C . SER A 1 84 ? -0.190 51.270 119.907 1.00 32.29 1126 SER C C 1
ATOM 655 O O . SER A 1 84 ? 0.024 50.346 120.695 1.00 33.23 1126 SER C O 1
ATOM 658 N N . GLN A 1 85 ? 0.579 51.532 118.853 1.00 32.02 1127 GLN C N 1
ATOM 659 C CA . GLN A 1 85 ? 1.892 50.907 118.680 1.00 31.72 1127 GLN C CA 1
ATOM 660 C C . GLN A 1 85 ? 3.063 51.799 119.116 1.00 31.48 1127 GLN C C 1
ATOM 661 O O . GLN A 1 85 ? 4.219 51.452 118.870 1.00 31.84 1127 GLN C O 1
ATOM 667 N N . GLY A 1 86 ? 2.776 52.932 119.763 1.00 31.55 1128 GLY C N 1
ATOM 668 C CA . GLY A 1 86 ? 3.809 53.851 120.269 1.00 31.76 1128 GLY C CA 1
ATOM 669 C C . GLY A 1 86 ? 4.139 55.074 119.424 1.00 31.93 1128 GLY C C 1
ATOM 670 O O . GLY A 1 86 ? 4.997 55.863 119.790 1.00 32.14 1128 GLY C O 1
ATOM 671 N N . GLY A 1 87 ? 3.470 55.235 118.292 1.00 32.21 1129 GLY C N 1
ATOM 672 C CA . GLY A 1 87 ? 3.654 56.403 117.438 1.00 32.59 1129 GLY C CA 1
ATOM 673 C C . GLY A 1 87 ? 2.540 57.412 117.608 1.00 33.03 1129 GLY C C 1
ATOM 674 O O . GLY A 1 87 ? 1.866 57.416 118.624 1.00 33.50 1129 GLY C O 1
ATOM 675 N N . LEU A 1 88 ? 2.368 58.268 116.606 1.00 33.75 1130 LEU C N 1
ATOM 676 C CA . LEU A 1 88 ? 1.455 59.416 116.673 1.00 34.90 1130 LEU C CA 1
ATOM 677 C C . LEU A 1 88 ? 0.297 59.355 115.697 1.00 35.16 1130 LEU C C 1
ATOM 678 O O . LEU A 1 88 ? -0.570 60.214 115.746 1.00 36.73 1130 LEU C O 1
ATOM 683 N N . PHE A 1 89 ? 0.271 58.357 114.823 1.00 34.98 1131 PHE C N 1
ATOM 684 C CA . PHE A 1 89 ? -0.705 58.317 113.761 1.00 35.55 1131 PHE C CA 1
ATOM 685 C C . PHE A 1 89 ? -1.974 57.722 114.326 1.00 35.37 1131 PHE C C 1
ATOM 686 O O . PHE A 1 89 ? -1.911 56.717 115.013 1.00 35.12 1131 PHE C O 1
ATOM 694 N N . PRO A 1 90 ? -3.133 58.329 114.029 1.00 35.83 1132 PRO C N 1
ATOM 695 C CA . PRO A 1 90 ? -4.394 57.786 114.523 1.00 36.04 1132 PRO C CA 1
ATOM 696 C C . PRO A 1 90 ? -4.690 56.384 114.000 1.00 36.76 1132 PRO C C 1
ATOM 697 O O . PRO A 1 90 ? -4.521 56.121 112.819 1.00 36.84 1132 PRO C O 1
ATOM 701 N N . ASN A 1 91 ? -5.141 55.503 114.880 1.00 37.84 1133 ASN C N 1
ATOM 702 C CA . ASN A 1 91 ? -5.507 54.141 114.494 1.00 39.31 1133 ASN C CA 1
ATOM 703 C C . ASN A 1 91 ? -6.762 54.050 113.649 1.00 40.29 1133 ASN C C 1
ATOM 704 O O . ASN A 1 91 ? -6.911 53.085 112.906 1.00 40.75 1133 ASN C O 1
ATOM 709 N N . ASP A 1 92 ? -7.672 55.016 113.778 1.00 41.29 1134 ASP C N 1
ATOM 710 C CA . ASP A 1 92 ? -8.947 54.913 113.067 1.00 43.30 1134 ASP C CA 1
ATOM 711 C C . ASP A 1 92 ? -8.817 55.224 111.576 1.00 43.08 1134 ASP C C 1
ATOM 712 O O . ASP A 1 92 ? -9.717 54.894 110.830 1.00 43.03 1134 ASP C O 1
ATOM 717 N N . LYS A 1 93 ? -7.684 55.793 111.151 1.00 42.63 1135 LYS C N 1
ATOM 718 C CA . LYS A 1 93 ? -7.516 56.337 109.806 1.00 42.45 1135 LYS C CA 1
ATOM 719 C C . LYS A 1 93 ? -6.714 55.427 108.874 1.00 40.97 1135 LYS C C 1
ATOM 720 O O . LYS A 1 93 ? -5.688 55.812 108.317 1.00 39.90 1135 LYS C O 1
ATOM 726 N N . GLU A 1 94 ? -7.223 54.214 108.700 1.00 39.93 1136 GLU C N 1
ATOM 727 C CA . GLU A 1 94 ? -6.553 53.189 107.916 1.00 38.62 1136 GLU C CA 1
ATOM 728 C C . GLU A 1 94 ? -6.502 53.529 106.443 1.00 38.17 1136 GLU C C 1
ATOM 729 O O . GLU A 1 94 ? -5.478 53.295 105.794 1.00 38.04 1136 GLU C O 1
ATOM 735 N N . GLU A 1 95 ? -7.597 54.058 105.904 1.00 37.78 1137 GLU C N 1
ATOM 736 C CA . GLU A 1 95 ? -7.640 54.379 104.479 1.00 37.72 1137 GLU C CA 1
ATOM 737 C C . GLU A 1 95 ? -6.551 55.401 104.122 1.00 36.77 1137 GLU C C 1
ATOM 738 O O . GLU A 1 95 ? -5.899 55.289 103.079 1.00 35.97 1137 GLU C O 1
ATOM 744 N N . GLU A 1 96 ? -6.318 56.352 105.019 1.00 35.84 1138 GLU C N 1
ATOM 745 C CA . GLU A 1 96 ? -5.331 57.398 104.784 1.00 36.23 1138 GLU C CA 1
ATOM 746 C C . GLU A 1 96 ? -3.892 56.852 104.882 1.00 35.58 1138 GLU C C 1
ATOM 747 O O . GLU A 1 96 ? -2.998 57.260 104.132 1.00 34.75 1138 GLU C O 1
ATOM 753 N N . ALA A 1 97 ? -3.685 55.913 105.794 1.00 35.20 1139 ALA C N 1
ATOM 754 C CA . ALA A 1 97 ? -2.418 55.201 105.888 1.00 35.17 1139 ALA C CA 1
ATOM 755 C C . ALA A 1 97 ? -2.149 54.378 104.639 1.00 35.68 1139 ALA C C 1
ATOM 756 O O . ALA A 1 97 ? -1.055 54.427 104.076 1.00 35.36 1139 ALA C O 1
ATOM 758 N N . LYS A 1 98 ? -3.157 53.623 104.207 1.00 36.72 1140 LYS C N 1
ATOM 759 C CA . LYS A 1 98 ? -3.046 52.785 102.998 1.00 37.02 1140 LYS C CA 1
ATOM 760 C C . LYS A 1 98 ? -2.683 53.610 101.781 1.00 36.12 1140 LYS C C 1
ATOM 761 O O . LYS A 1 98 ? -1.755 53.262 101.053 1.00 35.28 1140 LYS C O 1
ATOM 767 N N . GLU A 1 99 ? -3.410 54.709 101.595 1.00 35.65 1141 GLU C N 1
ATOM 768 C CA . GLU A 1 99 ? -3.118 55.656 100.531 1.00 35.93 1141 GLU C CA 1
ATOM 769 C C . GLU A 1 99 ? -1.676 56.111 100.590 1.00 35.83 1141 GLU C C 1
ATOM 770 O O . GLU A 1 99 ? -1.018 56.153 99.561 1.00 37.05 1141 GLU C O 1
ATOM 776 N N . LEU A 1 100 ? -1.181 56.442 101.783 1.00 35.41 1142 LEU C N 1
ATOM 777 C CA . LEU A 1 100 ? 0.199 56.914 101.929 1.00 34.82 1142 LEU C CA 1
ATOM 778 C C . LEU A 1 100 ? 1.213 55.825 101.610 1.00 34.06 1142 LEU C C 1
ATOM 779 O O . LEU A 1 100 ? 2.205 56.083 100.926 1.00 33.55 1142 LEU C O 1
ATOM 784 N N . MET A 1 101 ? 0.960 54.615 102.085 1.00 33.51 1143 MET C N 1
ATOM 785 C CA . MET A 1 101 ? 1.902 53.522 101.873 1.00 33.43 1143 MET C CA 1
ATOM 786 C C . MET A 1 101 ? 1.965 53.111 100.400 1.00 32.90 1143 MET C C 1
ATOM 787 O O . MET A 1 101 ? 3.037 52.827 99.879 1.00 31.95 1143 MET C O 1
ATOM 792 N N . LEU A 1 102 ? 0.818 53.105 99.730 1.00 33.42 1144 LEU C N 1
ATOM 793 C CA . LEU A 1 102 ? 0.770 52.853 98.289 1.00 33.53 1144 LEU C CA 1
ATOM 794 C C . LEU A 1 102 ? 1.596 53.851 97.507 1.00 34.48 1144 LEU C C 1
ATOM 795 O O . LEU A 1 102 ? 2.305 53.492 96.565 1.00 34.50 1144 LEU C O 1
ATOM 800 N N . SER A 1 103 ? 1.482 55.113 97.891 1.00 35.59 1145 SER C N 1
ATOM 801 C CA . SER A 1 103 ? 2.257 56.175 97.258 1.00 36.75 1145 SER C CA 1
ATOM 802 C C . SER A 1 103 ? 3.773 55.967 97.409 1.00 37.37 1145 SER C C 1
ATOM 803 O O . SER A 1 103 ? 4.546 56.176 96.456 1.00 37.67 1145 SER C O 1
ATOM 806 N N . ALA A 1 104 ? 4.178 55.544 98.602 1.00 37.35 1146 ALA C N 1
ATOM 807 C CA . ALA A 1 104 ? 5.573 55.291 98.911 1.00 37.64 1146 ALA C CA 1
ATOM 808 C C . ALA A 1 104 ? 6.182 54.201 98.046 1.00 38.12 1146 ALA C C 1
ATOM 809 O O . ALA A 1 104 ? 7.363 54.271 97.676 1.00 37.60 1146 ALA C O 1
ATOM 811 N N . MET A 1 105 ? 5.381 53.191 97.744 1.00 38.81 1147 MET C N 1
ATOM 812 C CA . MET A 1 105 ? 5.822 52.093 96.897 1.00 39.90 1147 MET C CA 1
ATOM 813 C C . MET A 1 105 ? 5.899 52.582 95.449 1.00 40.29 1147 MET C C 1
ATOM 814 O O . MET A 1 105 ? 6.823 52.222 94.721 1.00 38.61 1147 MET C O 1
ATOM 819 N N . ARG A 1 106 ? 4.964 53.439 95.053 1.00 41.64 1148 ARG C N 1
ATOM 820 C CA . ARG A 1 106 ? 5.012 54.039 93.723 1.00 43.24 1148 ARG C CA 1
ATOM 821 C C . ARG A 1 106 ? 6.289 54.846 93.480 1.00 43.29 1148 ARG C C 1
ATOM 822 O O . ARG A 1 106 ? 6.810 54.794 92.377 1.00 42.64 1148 ARG C O 1
ATOM 830 N N . TYR A 1 107 ? 6.806 55.582 94.472 1.00 43.68 1149 TYR C N 1
ATOM 831 C CA . TYR A 1 107 ? 8.093 56.291 94.256 1.00 44.04 1149 TYR C CA 1
ATOM 832 C C . TYR A 1 107 ? 9.331 55.546 94.790 1.00 42.86 1149 TYR C C 1
ATOM 833 O O . TYR A 1 107 ? 10.353 56.160 95.070 1.00 42.50 1149 TYR C O 1
ATOM 842 N N . GLY A 1 108 ? 9.248 54.218 94.887 1.00 42.70 1150 GLY C N 1
ATOM 843 C CA . GLY A 1 108 ? 10.424 53.362 95.105 1.00 42.43 1150 GLY C CA 1
ATOM 844 C C . GLY A 1 108 ? 11.127 53.427 96.458 1.00 42.68 1150 GLY C C 1
ATOM 845 O O . GLY A 1 108 ? 12.362 53.390 96.509 1.00 43.08 1150 GLY C O 1
ATOM 846 N N . CYS A 1 109 ? 10.359 53.523 97.548 1.00 41.91 1151 CYS C N 1
ATOM 847 C CA . CYS A 1 109 ? 10.906 53.302 98.882 1.00 41.21 1151 CYS C CA 1
ATOM 848 C C . CYS A 1 109 ? 11.374 51.858 98.942 1.00 40.16 1151 CYS C C 1
ATOM 849 O O . CYS A 1 109 ? 10.712 50.968 98.396 1.00 39.75 1151 CYS C O 1
ATOM 852 N N . ASP A 1 110 ? 12.509 51.636 99.605 1.00 38.95 1152 ASP C N 1
ATOM 853 C CA . ASP A 1 110 ? 13.120 50.306 99.683 1.00 37.44 1152 ASP C CA 1
ATOM 854 C C . ASP A 1 110 ? 12.309 49.378 100.565 1.00 36.97 1152 ASP C C 1
ATOM 855 O O . ASP A 1 110 ? 12.094 48.218 100.203 1.00 37.75 1152 ASP C O 1
ATOM 860 N N . PHE A 1 111 ? 11.846 49.904 101.704 1.00 36.02 1153 PHE C N 1
ATOM 861 C CA . PHE A 1 111 ? 10.957 49.179 102.615 1.00 35.27 1153 PHE C CA 1
ATOM 862 C C . PHE A 1 111 ? 9.750 50.024 103.021 1.00 34.82 1153 PHE C C 1
ATOM 863 O O . PHE A 1 111 ? 9.806 51.249 103.017 1.00 34.24 1153 PHE C O 1
ATOM 871 N N . VAL A 1 112 ? 8.675 49.346 103.407 1.00 34.83 1154 VAL C N 1
ATOM 872 C CA . VAL A 1 112 ? 7.527 49.972 104.065 1.00 34.99 1154 VAL C CA 1
ATOM 873 C C . VAL A 1 112 ? 7.196 49.139 105.303 1.00 35.25 1154 VAL C C 1
ATOM 874 O O . VAL A 1 112 ? 7.115 47.912 105.228 1.00 34.94 1154 VAL C O 1
ATOM 878 N N . ASP A 1 113 ? 7.018 49.813 106.437 1.00 35.62 1155 ASP C N 1
ATOM 879 C CA . ASP A 1 113 ? 6.546 49.169 107.651 1.00 36.13 1155 ASP C CA 1
ATOM 880 C C . ASP A 1 113 ? 5.039 49.126 107.607 1.00 35.22 1155 ASP C C 1
ATOM 881 O O . ASP A 1 113 ? 4.375 50.184 107.538 1.00 36.80 1155 ASP C O 1
ATOM 886 N N . VAL A 1 114 ? 4.503 47.913 107.657 1.00 33.51 1156 VAL C N 1
ATOM 887 C CA . VAL A 1 114 ? 3.076 47.706 107.647 1.00 33.07 1156 VAL C CA 1
ATOM 888 C C . VAL A 1 114 ? 2.685 47.051 108.963 1.00 33.17 1156 VAL C C 1
ATOM 889 O O . VAL A 1 114 ? 3.017 45.905 109.208 1.00 33.12 1156 VAL C O 1
ATOM 893 N N . GLU A 1 115 ? 1.975 47.792 109.807 1.00 33.65 1157 GLU C N 1
ATOM 894 C CA . GLU A 1 115 ? 1.516 47.284 111.099 1.00 33.67 1157 GLU C CA 1
ATOM 895 C C . GLU A 1 115 ? 0.490 46.181 110.958 1.00 33.83 1157 GLU C C 1
ATOM 896 O O . GLU A 1 115 ? -0.454 46.270 110.153 1.00 34.24 1157 GLU C O 1
ATOM 902 N N . LEU A 1 116 ? 0.644 45.164 111.795 1.00 33.13 1158 LEU C N 1
ATOM 903 C CA . LEU A 1 116 ? -0.262 44.025 111.790 1.00 33.10 1158 LEU C CA 1
ATOM 904 C C . LEU A 1 116 ? -1.611 44.352 112.488 1.00 32.62 1158 LEU C C 1
ATOM 905 O O . LEU A 1 116 ? -2.456 43.475 112.660 1.00 32.13 1158 LEU C O 1
ATOM 910 N N . GLY A 1 117 ? -1.795 45.607 112.905 1.00 32.35 1159 GLY C N 1
ATOM 911 C CA . GLY A 1 117 ? -3.095 46.097 113.355 1.00 32.32 1159 GLY C CA 1
ATOM 912 C C . GLY A 1 117 ? -4.008 46.559 112.250 1.00 32.09 1159 GLY C C 1
ATOM 913 O O . GLY A 1 117 ? -5.179 46.756 112.506 1.00 32.06 1159 GLY C O 1
ATOM 914 N N . TRP A 1 118 ? -3.479 46.761 111.038 1.00 32.05 1160 TRP C N 1
ATOM 915 C CA . TRP A 1 118 ? -4.310 47.125 109.884 1.00 32.49 1160 TRP C CA 1
ATOM 916 C C . TRP A 1 118 ? -5.098 45.903 109.385 1.00 33.71 1160 TRP C C 1
ATOM 917 O O . TRP A 1 118 ? -4.655 44.762 109.545 1.00 35.04 1160 TRP C O 1
ATOM 928 N N . SER A 1 119 ? -6.251 46.137 108.767 1.00 33.80 1161 SER C N 1
ATOM 929 C CA . SER A 1 119 ? -7.077 45.047 108.264 1.00 34.11 1161 SER C CA 1
ATOM 930 C C . SER A 1 119 ? -6.303 44.180 107.275 1.00 34.12 1161 SER C C 1
ATOM 931 O O . SER A 1 119 ? -5.382 44.640 106.600 1.00 33.52 1161 SER C O 1
ATOM 934 N N . SER A 1 120 ? -6.692 42.917 107.209 1.00 34.55 1162 SER C N 1
ATOM 935 C CA . SER A 1 120 ? -6.074 41.977 106.300 1.00 35.11 1162 SER C CA 1
ATOM 936 C C . SER A 1 120 ? -6.382 42.373 104.863 1.00 36.15 1162 SER C C 1
ATOM 937 O O . SER A 1 120 ? -5.587 42.110 103.962 1.00 37.31 1162 SER C O 1
ATOM 940 N N . GLU A 1 121 ? -7.526 43.017 104.652 1.00 36.81 1163 GLU C N 1
ATOM 941 C CA . GLU A 1 121 ? -7.848 43.594 103.358 1.00 37.59 1163 GLU C CA 1
ATOM 942 C C . GLU A 1 121 ? -6.789 44.610 102.950 1.00 36.38 1163 GLU C C 1
ATOM 943 O O . GLU A 1 121 ? -6.267 44.545 101.835 1.00 37.01 1163 GLU C O 1
ATOM 949 N N . THR A 1 122 ? -6.472 45.535 103.853 1.00 35.10 1164 THR C N 1
ATOM 950 C CA . THR A 1 122 ? -5.506 46.593 103.561 1.00 34.12 1164 THR C CA 1
ATOM 951 C C . THR A 1 122 ? -4.113 46.015 103.378 1.00 34.00 1164 THR C C 1
ATOM 952 O O . THR A 1 122 ? -3.406 46.406 102.457 1.00 34.35 1164 THR C O 1
ATOM 956 N N . ILE A 1 123 ? -3.738 45.072 104.229 1.00 33.77 1165 ILE C N 1
ATOM 957 C CA . ILE A 1 123 ? -2.416 44.471 104.157 1.00 34.15 1165 ILE C CA 1
ATOM 958 C C . ILE A 1 123 ? -2.201 43.805 102.808 1.00 34.45 1165 ILE C C 1
ATOM 959 O O . ILE A 1 123 ? -1.155 43.980 102.179 1.00 34.19 1165 ILE C O 1
ATOM 964 N N . ASN A 1 124 ? -3.203 43.044 102.379 1.00 35.13 1166 ASN C N 1
ATOM 965 C CA . ASN A 1 124 ? -3.189 42.377 101.078 1.00 35.54 1166 ASN C CA 1
ATOM 966 C C . ASN A 1 124 ? -3.095 43.352 99.900 1.00 36.16 1166 ASN C C 1
ATOM 967 O O . ASN A 1 124 ? -2.261 43.187 99.008 1.00 36.51 1166 ASN C O 1
ATOM 972 N N . ILE A 1 125 ? -3.944 44.374 99.899 1.00 36.06 1167 ILE C N 1
ATOM 973 C CA . ILE A 1 125 ? -3.860 45.411 98.876 1.00 35.90 1167 ILE C CA 1
ATOM 974 C C . ILE A 1 125 ? -2.450 46.014 98.805 1.00 36.30 1167 ILE C C 1
ATOM 975 O O . ILE A 1 125 ? -1.931 46.238 97.716 1.00 36.17 1167 ILE C O 1
ATOM 980 N N . LEU A 1 126 ? -1.838 46.284 99.954 1.00 36.80 1168 LEU C N 1
ATOM 981 C CA . LEU A 1 126 ? -0.477 46.812 99.968 1.00 37.32 1168 LEU C CA 1
ATOM 982 C C . LEU A 1 126 ? 0.492 45.771 99.450 1.00 37.92 1168 LEU C C 1
ATOM 983 O O . LEU A 1 126 ? 1.408 46.102 98.711 1.00 38.43 1168 LEU C O 1
ATOM 988 N N . TYR A 1 127 ? 0.294 44.514 99.837 1.00 38.80 1169 TYR C N 1
ATOM 989 C CA . TYR A 1 127 ? 1.119 43.408 99.323 1.00 39.24 1169 TYR C CA 1
ATOM 990 C C . TYR A 1 127 ? 0.998 43.287 97.799 1.00 39.07 1169 TYR C C 1
ATOM 991 O O . TYR A 1 127 ? 2.007 43.257 97.101 1.00 39.06 1169 TYR C O 1
ATOM 1000 N N . GLN A 1 128 ? -0.231 43.269 97.286 1.00 39.02 1170 GLN C N 1
ATOM 1001 C CA . GLN A 1 128 ? -0.456 43.190 95.837 1.00 38.81 1170 GLN C CA 1
ATOM 1002 C C . GLN A 1 128 ? 0.256 44.313 95.054 1.00 38.27 1170 GLN C C 1
ATOM 1003 O O . GLN A 1 128 ? 0.663 44.088 93.933 1.00 37.80 1170 GLN C O 1
ATOM 1009 N N . HIS A 1 129 ? 0.442 45.494 95.648 1.00 38.28 1171 HIS C N 1
ATOM 1010 C CA . HIS A 1 129 ? 1.068 46.621 94.950 1.00 38.59 1171 HIS C CA 1
ATOM 1011 C C . HIS A 1 129 ? 2.528 46.860 95.306 1.00 39.53 1171 HIS C C 1
ATOM 1012 O O . HIS A 1 129 ? 3.082 47.879 94.928 1.00 39.49 1171 HIS C O 1
ATOM 1019 N N . LYS A 1 130 ? 3.178 45.921 95.982 1.00 41.35 1172 LYS C N 1
ATOM 1020 C CA . LYS A 1 130 ? 4.492 46.215 96.535 1.00 43.03 1172 LYS C CA 1
ATOM 1021 C C . LYS A 1 130 ? 5.556 46.508 95.500 1.00 44.00 1172 LYS C C 1
ATOM 1022 O O . LYS A 1 130 ? 6.374 47.393 95.722 1.00 44.53 1172 LYS C O 1
ATOM 1028 N N . GLY A 1 131 ? 5.543 45.801 94.370 1.00 45.68 1173 GLY C N 1
ATOM 1029 C CA . GLY A 1 131 ? 6.614 45.937 93.369 1.00 46.16 1173 GLY C CA 1
ATOM 1030 C C . GLY A 1 131 ? 7.957 45.504 93.940 1.00 46.72 1173 GLY C C 1
ATOM 1031 O O . GLY A 1 131 ? 8.076 44.402 94.463 1.00 46.66 1173 GLY C O 1
ATOM 1032 N N . TYR A 1 132 ? 8.951 46.381 93.884 1.00 48.54 1174 TYR C N 1
ATOM 1033 C CA . TYR A 1 132 ? 10.279 46.081 94.438 1.00 51.35 1174 TYR C CA 1
ATOM 1034 C C . TYR A 1 132 ? 10.431 46.395 95.915 1.00 48.85 1174 TYR C C 1
ATOM 1035 O O . TYR A 1 132 ? 11.327 45.854 96.575 1.00 47.96 1174 TYR C O 1
ATOM 1044 N N . THR A 1 133 ? 9.557 47.258 96.428 1.00 46.36 1175 THR C N 1
ATOM 1045 C CA . THR A 1 133 ? 9.514 47.573 97.848 1.00 44.25 1175 THR C CA 1
ATOM 1046 C C . THR A 1 133 ? 9.328 46.323 98.692 1.00 42.66 1175 THR C C 1
ATOM 1047 O O . THR A 1 133 ? 8.515 45.461 98.372 1.00 43.01 1175 THR C O 1
ATOM 1051 N N . LYS A 1 134 ? 10.106 46.228 99.758 1.00 41.88 1176 LYS C N 1
ATOM 1052 C CA . LYS A 1 134 ? 10.002 45.112 100.702 1.00 42.45 1176 LYS C CA 1
ATOM 1053 C C . LYS A 1 134 ? 9.098 45.483 101.872 1.00 40.10 1176 LYS C C 1
ATOM 1054 O O . LYS A 1 134 ? 9.185 46.594 102.394 1.00 39.73 1176 LYS C O 1
ATOM 1060 N N . LEU A 1 135 ? 8.266 44.548 102.305 1.00 37.94 1177 LEU C N 1
ATOM 1061 C CA . LEU A 1 135 ? 7.386 44.794 103.435 1.00 37.61 1177 LEU C CA 1
ATOM 1062 C C . LEU A 1 135 ? 7.976 44.313 104.764 1.00 37.59 1177 LEU C C 1
ATOM 1063 O O . LEU A 1 135 ? 8.479 43.181 104.861 1.00 37.17 1177 LEU C O 1
ATOM 1068 N N . ILE A 1 136 ? 7.941 45.209 105.759 1.00 37.21 1178 ILE C N 1
ATOM 1069 C CA . ILE A 1 136 ? 8.283 44.890 107.142 1.00 37.13 1178 ILE C CA 1
ATOM 1070 C C . ILE A 1 136 ? 6.961 44.837 107.898 1.00 37.31 1178 ILE C C 1
ATOM 1071 O O . ILE A 1 136 ? 6.303 45.854 108.106 1.00 37.30 1178 ILE C O 1
ATOM 1076 N N . MET A 1 137 ? 6.572 43.632 108.277 1.00 37.62 1179 MET C N 1
ATOM 1077 C CA . MET A 1 137 ? 5.378 43.432 109.056 1.00 38.89 1179 MET C CA 1
ATOM 1078 C C . MET A 1 137 ? 5.752 43.554 110.524 1.00 38.11 1179 MET C C 1
ATOM 1079 O O . MET A 1 137 ? 6.609 42.815 111.003 1.00 37.54 1179 MET C O 1
ATOM 1084 N N . SER A 1 138 ? 5.091 44.474 111.225 1.00 37.35 1180 SER C N 1
ATOM 1085 C CA . SER A 1 138 ? 5.494 44.882 112.556 1.00 37.13 1180 SER C CA 1
ATOM 1086 C C . SER A 1 138 ? 4.358 44.762 113.562 1.00 36.42 1180 SER C C 1
ATOM 1087 O O . SER A 1 138 ? 3.219 45.066 113.242 1.00 36.39 1180 SER C O 1
ATOM 1090 N N . TRP A 1 139 ? 4.685 44.340 114.779 1.00 35.64 1181 TRP C N 1
ATOM 1091 C CA . TRP A 1 139 ? 3.790 44.502 115.914 1.00 35.34 1181 T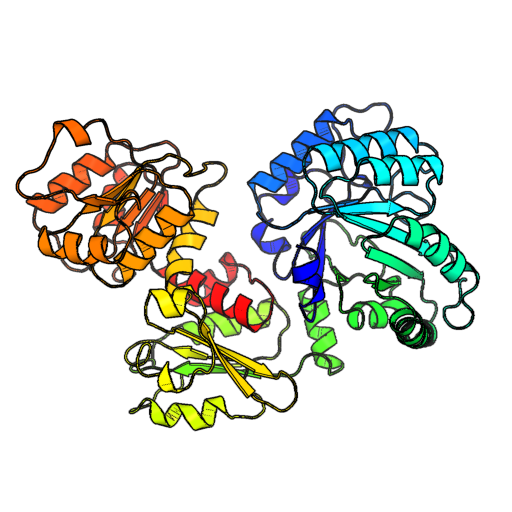RP C CA 1
ATOM 1092 C C . TRP A 1 139 ? 4.572 44.835 117.180 1.00 35.24 1181 TRP C C 1
ATOM 1093 O O . TRP A 1 139 ? 5.629 44.265 117.433 1.00 35.14 1181 TRP C O 1
ATOM 1104 N N . HIS A 1 140 ? 4.008 45.749 117.965 1.00 35.45 1182 HIS C N 1
ATOM 1105 C CA . HIS A 1 140 ? 4.589 46.257 119.196 1.00 36.30 1182 HIS C CA 1
ATOM 1106 C C . HIS A 1 140 ? 3.625 45.975 120.377 1.00 36.23 1182 HIS C C 1
ATOM 1107 O O . HIS A 1 140 ? 2.467 46.407 120.351 1.00 36.65 1182 HIS C O 1
ATOM 1114 N N . ASP A 1 141 ? 4.081 45.244 121.391 1.00 35.73 1183 ASP C N 1
ATOM 1115 C CA . ASP A 1 141 ? 3.269 44.994 122.597 1.00 36.13 1183 ASP C CA 1
ATOM 1116 C C . ASP A 1 141 ? 3.614 45.991 123.703 1.00 35.94 1183 ASP C C 1
ATOM 1117 O O . ASP A 1 141 ? 4.449 45.735 124.578 1.00 36.01 1183 ASP C O 1
ATOM 1122 N N . LEU A 1 142 ? 2.938 47.127 123.664 1.00 35.95 1184 LEU C N 1
ATOM 1123 C CA . LEU A 1 142 ? 3.100 48.143 124.691 1.00 36.74 1184 LEU C CA 1
ATOM 1124 C C . LEU A 1 142 ? 2.752 47.653 126.108 1.00 36.53 1184 LEU C C 1
ATOM 1125 O O . LEU A 1 142 ? 3.334 48.131 127.064 1.00 36.45 1184 LEU C O 1
ATOM 1130 N N . SER A 1 143 ? 1.834 46.687 126.218 1.00 36.16 1185 SER C N 1
ATOM 1131 C CA . SER A 1 143 ? 1.381 46.136 127.502 1.00 34.93 1185 SER C CA 1
ATOM 1132 C C . SER A 1 143 ? 2.469 45.382 128.276 1.00 35.63 1185 SER C C 1
ATOM 1133 O O . SER A 1 143 ? 2.391 45.254 129.500 1.00 35.61 1185 SER C O 1
ATOM 1136 N N . GLY A 1 144 ? 3.456 44.843 127.574 1.00 35.88 1186 GLY C N 1
ATOM 1137 C CA . GLY A 1 144 ? 4.442 43.986 128.223 1.00 36.51 1186 GLY C CA 1
ATOM 1138 C C . GLY A 1 144 ? 3.888 42.703 128.834 1.00 36.59 1186 GLY C C 1
ATOM 1139 O O . GLY A 1 144 ? 4.512 42.135 129.717 1.00 37.12 1186 GLY C O 1
ATOM 1140 N N . THR A 1 145 ? 2.738 42.236 128.363 1.00 36.86 1187 THR C N 1
ATOM 1141 C CA . THR A 1 145 ? 2.111 41.035 128.909 1.00 37.33 1187 THR C CA 1
ATOM 1142 C C . THR A 1 145 ? 2.236 39.823 128.002 1.00 37.84 1187 THR C C 1
ATOM 1143 O O . THR A 1 145 ? 1.808 38.754 128.388 1.00 37.60 1187 THR C O 1
ATOM 1147 N N . TRP A 1 146 ? 2.783 39.976 126.795 1.00 39.08 1188 TRP C N 1
ATOM 1148 C CA . TRP A 1 146 ? 2.911 38.839 125.874 1.00 39.66 1188 TRP C CA 1
ATOM 1149 C C . TRP A 1 146 ? 4.241 38.182 126.159 1.00 40.21 1188 TRP C C 1
ATOM 1150 O O . TRP A 1 146 ? 5.286 38.714 125.799 1.00 40.39 1188 TRP C O 1
ATOM 1161 N N . SER A 1 147 ? 4.185 37.042 126.837 1.00 40.78 1189 SER C N 1
ATOM 1162 C CA . SER A 1 147 ? 5.375 36.254 127.147 1.00 42.57 1189 SER C CA 1
ATOM 1163 C C . SER A 1 147 ? 6.058 35.767 125.872 1.00 43.02 1189 SER C C 1
ATOM 1164 O O . SER A 1 147 ? 5.377 35.454 124.898 1.00 43.89 1189 SER C O 1
ATOM 1167 N N . TRP A 1 148 ? 7.394 35.716 125.893 1.00 43.21 1190 TRP C N 1
ATOM 1168 C CA . TRP A 1 148 ? 8.195 35.084 124.830 1.00 42.77 1190 TRP C CA 1
ATOM 1169 C C . TRP A 1 148 ? 8.412 33.586 125.078 1.00 44.46 1190 TRP C C 1
ATOM 1170 O O . TRP A 1 148 ? 8.667 32.838 124.130 1.00 44.85 1190 TRP C O 1
ATOM 1181 N N . ALA A 1 149 ? 8.361 33.169 126.347 1.00 45.83 1191 ALA C N 1
ATOM 1182 C CA . ALA A 1 149 ? 8.441 31.753 126.721 1.00 47.25 1191 ALA C CA 1
ATOM 1183 C C . ALA A 1 149 ? 7.156 30.997 126.388 1.00 48.89 1191 ALA C C 1
ATOM 1184 O O . ALA A 1 149 ? 7.230 29.826 126.052 1.00 49.56 1191 ALA C O 1
ATOM 1186 N N . ARG A 1 150 ? 5.998 31.658 126.513 1.00 50.32 1192 ARG C N 1
ATOM 1187 C CA . ARG A 1 150 ? 4.683 31.098 126.137 1.00 51.56 1192 ARG C CA 1
ATOM 1188 C C . ARG A 1 150 ? 4.018 32.039 125.133 1.00 50.25 1192 ARG C C 1
ATOM 1189 O O . ARG A 1 150 ? 3.120 32.789 125.504 1.00 50.59 1192 ARG C O 1
ATOM 1197 N N . PRO A 1 151 ? 4.438 31.997 123.858 1.00 48.74 1193 PRO C N 1
ATOM 1198 C CA . PRO A 1 151 ? 4.107 33.081 122.953 1.00 47.93 1193 PRO C CA 1
ATOM 1199 C C . PRO A 1 151 ? 2.901 32.800 122.061 1.00 48.72 1193 PRO C C 1
ATOM 1200 O O . PRO A 1 151 ? 3.027 32.824 120.845 1.00 48.88 1193 PRO C O 1
ATOM 1204 N N . HIS A 1 152 ? 1.730 32.560 122.643 1.00 50.49 1194 HIS C N 1
ATOM 1205 C CA . HIS A 1 152 ? 0.521 32.298 121.842 1.00 52.13 1194 HIS C CA 1
ATOM 1206 C C . HIS A 1 152 ? 0.159 33.490 120.940 1.00 49.29 1194 HIS C C 1
ATOM 1207 O O . HIS A 1 152 ? -0.110 33.307 119.746 1.00 47.90 1194 HIS C O 1
ATOM 1214 N N . GLU A 1 153 ? 0.190 34.696 121.505 1.00 46.77 1195 GLU C N 1
ATOM 1215 C CA . GLU A 1 153 ? -0.249 35.890 120.792 1.00 46.05 1195 GLU C CA 1
ATOM 1216 C C . GLU A 1 153 ? 0.777 36.335 119.771 1.00 44.28 1195 GLU C C 1
ATOM 1217 O O . GLU A 1 153 ? 0.390 36.829 118.714 1.00 42.99 1195 GLU C O 1
ATOM 1223 N N . TRP A 1 154 ? 2.067 36.169 120.083 1.00 43.34 1196 TRP C N 1
ATOM 1224 C CA . TRP A 1 154 ? 3.143 36.447 119.115 1.00 42.71 1196 TRP C CA 1
ATOM 1225 C C . TRP A 1 154 ? 3.056 35.538 117.894 1.00 42.75 1196 TRP C C 1
ATOM 1226 O O . TRP A 1 154 ? 3.259 35.986 116.769 1.00 42.15 1196 TRP C O 1
ATOM 1237 N N . MET A 1 155 ? 2.754 34.266 118.113 1.00 43.63 1197 MET C N 1
ATOM 1238 C CA . MET A 1 155 ? 2.688 33.317 117.006 1.00 45.00 1197 MET C CA 1
ATOM 1239 C C . MET A 1 155 ? 1.479 33.552 116.094 1.00 44.81 1197 MET C C 1
ATOM 1240 O O . MET A 1 155 ? 1.574 33.285 114.895 1.00 45.78 1197 MET C O 1
ATOM 1245 N N . GLN A 1 156 ? 0.371 34.067 116.629 1.00 44.05 1198 GLN C N 1
ATOM 1246 C CA . GLN A 1 156 ? -0.748 34.511 115.775 1.00 44.21 1198 GLN C CA 1
ATOM 1247 C C . GLN A 1 156 ? -0.343 35.616 114.822 1.00 42.31 1198 GLN C C 1
ATOM 1248 O O . GLN A 1 156 ? -0.726 35.609 113.662 1.00 41.98 1198 GLN C O 1
ATOM 1254 N N . LYS A 1 157 ? 0.418 36.567 115.346 1.00 41.21 1199 LYS C N 1
ATOM 1255 C CA . LYS A 1 157 ? 1.007 37.636 114.551 1.00 40.70 1199 LYS C CA 1
ATOM 1256 C C . LYS A 1 157 ? 2.004 37.157 113.496 1.00 40.20 1199 LYS C C 1
ATOM 1257 O O . LYS A 1 157 ? 2.019 37.684 112.388 1.00 39.99 1199 LYS C O 1
ATOM 1263 N N . VAL A 1 158 ? 2.835 36.181 113.835 1.00 40.09 1200 VAL C N 1
ATOM 1264 C CA . VAL A 1 158 ? 3.763 35.625 112.856 1.00 40.60 1200 VAL C CA 1
ATOM 1265 C C . VAL A 1 158 ? 2.986 34.917 111.739 1.00 41.52 1200 VAL C C 1
ATOM 1266 O O . VAL A 1 158 ? 3.335 35.046 110.568 1.00 39.69 1200 VAL C O 1
ATOM 1270 N N . GLU A 1 159 ? 1.913 34.217 112.114 1.00 43.61 1201 GLU C N 1
ATOM 1271 C CA . GLU A 1 159 ? 1.077 33.495 111.159 1.00 44.74 1201 GLU C CA 1
ATOM 1272 C C . GLU A 1 159 ? 0.477 34.470 110.154 1.00 43.45 1201 GLU C C 1
ATOM 1273 O O . GLU A 1 159 ? 0.571 34.248 108.947 1.00 43.86 1201 GLU C O 1
ATOM 1279 N N . LEU A 1 160 ? -0.114 35.551 110.652 1.00 41.71 1202 LEU C N 1
ATOM 1280 C CA . LEU A 1 160 ? -0.706 36.580 109.792 1.00 41.66 1202 LEU C CA 1
ATOM 1281 C C . LEU A 1 160 ? 0.341 37.229 108.882 1.00 40.60 1202 LEU C C 1
ATOM 1282 O O . LEU A 1 160 ? 0.087 37.463 107.697 1.00 39.99 1202 LEU C O 1
ATOM 1287 N N . ALA A 1 161 ? 1.512 37.502 109.454 1.00 39.98 1203 ALA C N 1
ATOM 1288 C CA . ALA A 1 161 ? 2.597 38.194 108.756 1.00 39.74 1203 ALA C CA 1
ATOM 1289 C C . ALA A 1 161 ? 3.238 37.365 107.656 1.00 39.48 1203 ALA C C 1
ATOM 1290 O O . ALA A 1 161 ? 3.681 37.911 106.648 1.00 38.35 1203 ALA C O 1
ATOM 1292 N N . SER A 1 162 ? 3.300 36.055 107.855 1.00 40.47 1204 SER C N 1
ATOM 1293 C CA . SER A 1 162 ? 4.068 35.180 106.956 1.00 41.72 1204 SER C CA 1
ATOM 1294 C C . SER A 1 162 ? 3.468 35.053 105.545 1.00 41.59 1204 SER C C 1
ATOM 1295 O O . SER A 1 162 ? 4.181 34.741 104.603 1.00 42.30 1204 SER C O 1
ATOM 1298 N N . SER A 1 163 ? 2.173 35.301 105.397 1.00 41.33 1205 SER C N 1
ATOM 1299 C CA . SER A 1 163 ? 1.575 35.389 104.064 1.00 41.48 1205 SER C CA 1
ATOM 1300 C C . SER A 1 163 ? 2.177 36.528 103.224 1.00 41.06 1205 SER C C 1
ATOM 1301 O O . SER A 1 163 ? 2.292 36.402 102.016 1.00 42.06 1205 SER C O 1
ATOM 1304 N N . TYR A 1 164 ? 2.582 37.618 103.875 1.00 40.42 1206 TYR C N 1
ATOM 1305 C CA . TYR A 1 164 ? 2.956 38.854 103.207 1.00 39.68 1206 TYR C CA 1
ATOM 1306 C C . TYR A 1 164 ? 4.415 39.317 103.381 1.00 38.53 1206 TYR C C 1
ATOM 1307 O O . TYR A 1 164 ? 4.896 40.120 102.587 1.00 37.94 1206 TYR C O 1
ATOM 1316 N N . ALA A 1 165 ? 5.119 38.828 104.398 1.00 38.11 1207 ALA C N 1
ATOM 1317 C CA . ALA A 1 165 ? 6.322 39.529 104.887 1.00 37.56 1207 ALA C CA 1
ATOM 1318 C C . ALA A 1 165 ? 7.603 39.278 104.113 1.00 36.79 1207 ALA C C 1
ATOM 1319 O O . ALA A 1 165 ? 7.900 38.156 103.780 1.00 37.00 1207 ALA C O 1
ATOM 1321 N N . ASP A 1 166 ? 8.371 40.327 103.869 1.00 36.62 1208 ASP C N 1
ATOM 1322 C CA . ASP A 1 166 ? 9.788 40.183 103.532 1.00 37.52 1208 ASP C CA 1
ATOM 1323 C C . ASP A 1 166 ? 10.677 40.223 104.793 1.00 37.18 1208 ASP C C 1
ATOM 1324 O O . ASP A 1 166 ? 11.771 39.652 104.804 1.00 37.60 1208 ASP C O 1
ATOM 1329 N N . VAL A 1 167 ? 10.233 40.964 105.810 1.00 35.96 1209 VAL C N 1
ATOM 1330 C CA . VAL A 1 167 ? 10.879 41.026 107.122 1.00 35.14 1209 VAL C CA 1
ATOM 1331 C C . VAL A 1 167 ? 9.779 41.051 108.171 1.00 34.85 1209 VAL C C 1
ATOM 1332 O O . VAL A 1 167 ? 8.700 41.580 107.904 1.00 35.49 1209 VAL C O 1
ATOM 1336 N N . ILE A 1 168 ? 10.031 40.477 109.348 1.00 34.16 1210 ILE C N 1
ATOM 1337 C CA . ILE A 1 168 ? 9.068 40.548 110.449 1.00 33.10 1210 ILE C CA 1
ATOM 1338 C C . ILE A 1 168 ? 9.741 41.261 111.598 1.00 32.96 1210 ILE C C 1
ATOM 1339 O O . ILE A 1 168 ? 10.886 40.987 111.917 1.00 32.24 1210 ILE C O 1
ATOM 1344 N N . LYS A 1 169 ? 9.020 42.196 112.204 1.00 33.61 1211 LYS C N 1
ATOM 1345 C CA . LYS A 1 169 ? 9.522 42.974 113.319 1.00 33.85 1211 LYS C CA 1
ATOM 1346 C C . LYS A 1 169 ? 8.573 42.774 114.492 1.00 34.10 1211 LYS C C 1
ATOM 1347 O O . LYS A 1 169 ? 7.402 43.120 114.406 1.00 33.29 1211 LYS C O 1
ATOM 1353 N N . LEU A 1 170 ? 9.084 42.202 115.580 1.00 34.83 1212 LEU C N 1
ATOM 1354 C CA . LEU A 1 170 ? 8.293 41.977 116.790 1.00 35.40 1212 LEU C CA 1
ATOM 1355 C C . LEU A 1 170 ? 8.999 42.669 117.933 1.00 35.79 1212 LEU C C 1
ATOM 1356 O O . LEU A 1 170 ? 10.182 42.415 118.164 1.00 35.18 1212 LEU C O 1
ATOM 1361 N N . VAL A 1 171 ? 8.278 43.540 118.642 1.00 36.13 1213 VAL C N 1
ATOM 1362 C CA . VAL A 1 171 ? 8.871 44.311 119.728 1.00 36.50 1213 VAL C CA 1
ATOM 1363 C C . VAL A 1 171 ? 8.045 44.239 120.996 1.00 36.53 1213 VAL C C 1
ATOM 1364 O O . VAL A 1 171 ? 6.924 44.709 121.018 1.00 36.46 1213 VAL C O 1
ATOM 1368 N N . GLY A 1 172 ? 8.620 43.677 122.053 1.00 37.07 1214 GLY C N 1
ATOM 1369 C CA . GLY A 1 172 ? 7.951 43.593 123.343 1.00 38.18 1214 GLY C CA 1
ATOM 1370 C C . GLY A 1 172 ? 8.291 44.781 124.213 1.00 39.21 1214 GLY C C 1
ATOM 1371 O O . GLY A 1 172 ? 9.081 45.635 123.813 1.00 39.09 1214 GLY C O 1
ATOM 1372 N N . MET A 1 173 ? 7.664 44.843 125.388 1.00 40.23 1215 MET C N 1
ATOM 1373 C CA . MET A 1 173 ? 8.071 45.753 126.444 1.00 41.62 1215 MET C CA 1
ATOM 1374 C C . MET A 1 173 ? 8.637 44.889 127.552 1.00 41.10 1215 MET C C 1
ATOM 1375 O O . MET A 1 173 ? 7.990 43.933 127.995 1.00 41.35 1215 MET C O 1
ATOM 1380 N N . ALA A 1 174 ? 9.840 45.220 128.002 1.00 40.26 1216 ALA C N 1
ATOM 1381 C CA . ALA A 1 174 ? 10.500 44.429 129.032 1.00 40.14 1216 ALA C CA 1
ATOM 1382 C C . ALA A 1 174 ? 10.140 44.944 130.413 1.00 40.49 1216 ALA C C 1
ATOM 1383 O O . ALA A 1 174 ? 10.192 46.150 130.652 1.00 40.35 1216 ALA C O 1
ATOM 1385 N N . ASN A 1 175 ? 9.792 44.026 131.314 1.00 41.16 1217 ASN C N 1
ATOM 1386 C CA . ASN A 1 175 ? 9.610 44.332 132.748 1.00 42.01 1217 ASN C CA 1
ATOM 1387 C C . ASN A 1 175 ? 10.861 44.050 133.601 1.00 43.09 1217 ASN C C 1
ATOM 1388 O O . ASN A 1 175 ? 11.002 44.586 134.697 1.00 42.63 1217 ASN C O 1
ATOM 1393 N N . ASN A 1 176 ? 11.751 43.200 133.093 1.00 44.55 1218 ASN C N 1
ATOM 1394 C CA . ASN A 1 176 ? 12.910 42.715 133.842 1.00 45.99 1218 ASN C CA 1
ATOM 1395 C C . ASN A 1 176 ? 13.951 42.080 132.908 1.00 46.88 1218 ASN C C 1
ATOM 1396 O O . ASN A 1 176 ? 13.637 41.799 131.756 1.00 46.18 1218 ASN C O 1
ATOM 1401 N N . LEU A 1 177 ? 15.174 41.862 133.402 1.00 48.51 1219 LEU C N 1
ATOM 1402 C CA . LEU A 1 177 ? 16.199 41.081 132.678 1.00 48.98 1219 LEU C CA 1
ATOM 1403 C C . LEU A 1 177 ? 15.658 39.776 132.062 1.00 49.06 1219 LEU C C 1
ATOM 1404 O O . LEU A 1 177 ? 15.969 39.428 130.915 1.00 48.64 1219 LEU C O 1
ATOM 1409 N N . ASN A 1 178 ? 14.882 39.035 132.840 1.00 48.87 1220 ASN C N 1
ATOM 1410 C CA . ASN A 1 178 ? 14.427 37.730 132.391 1.00 48.93 1220 ASN C CA 1
ATOM 1411 C C . ASN A 1 178 ? 13.665 37.733 131.048 1.00 46.40 1220 ASN C C 1
ATOM 1412 O O . ASN A 1 178 ? 13.744 36.770 130.285 1.00 45.55 1220 ASN C O 1
ATOM 1417 N N . ASP A 1 179 ? 12.938 38.819 130.779 1.00 44.17 1221 ASP C N 1
ATOM 1418 C CA . ASP A 1 179 ? 12.219 39.004 129.519 1.00 42.25 1221 ASP C CA 1
ATOM 1419 C C . ASP A 1 179 ? 13.165 39.050 128.304 1.00 40.12 1221 ASP C C 1
ATOM 1420 O O . ASP A 1 179 ? 12.825 38.556 127.243 1.00 39.42 1221 ASP C O 1
ATOM 1425 N N . ASN A 1 180 ? 14.342 39.636 128.466 1.00 39.16 1222 ASN C N 1
ATOM 1426 C CA . ASN A 1 180 ? 15.352 39.670 127.406 1.00 38.65 1222 ASN C CA 1
ATOM 1427 C C . ASN A 1 180 ? 15.928 38.287 127.124 1.00 38.99 1222 ASN C C 1
ATOM 1428 O O . ASN A 1 180 ? 16.221 37.954 125.977 1.00 38.41 1222 ASN C O 1
ATOM 1433 N N . LEU A 1 181 ? 16.070 37.491 128.180 1.00 39.98 1223 LEU C N 1
ATOM 1434 C CA . LEU A 1 181 ? 16.546 36.115 128.059 1.00 40.43 1223 LEU C CA 1
ATOM 1435 C C . LEU A 1 181 ? 15.509 35.186 127.428 1.00 40.06 1223 LEU C C 1
ATOM 1436 O O . LEU A 1 181 ? 15.851 34.376 126.572 1.00 40.88 1223 LEU C O 1
ATOM 1441 N N . GLU A 1 182 ? 14.252 35.293 127.841 1.00 39.19 1224 GLU C N 1
ATOM 1442 C CA . GLU A 1 182 ? 13.196 34.516 127.201 1.00 39.21 1224 GLU C CA 1
ATOM 1443 C C . GLU A 1 182 ? 13.113 34.856 125.704 1.00 38.27 1224 GLU C C 1
ATOM 1444 O O . GLU A 1 182 ? 12.890 33.985 124.872 1.00 37.72 1224 GLU C O 1
ATOM 1450 N N . LEU A 1 183 ? 13.342 36.123 125.385 1.00 37.75 1225 LEU C N 1
ATOM 1451 C CA . LEU A 1 183 ? 13.331 36.594 124.020 1.00 37.99 1225 LEU C CA 1
ATOM 1452 C C . LEU A 1 183 ? 14.411 35.914 123.176 1.00 39.34 1225 LEU C C 1
ATOM 1453 O O . LEU A 1 183 ? 14.133 35.532 122.048 1.00 39.69 1225 LEU C O 1
ATOM 1458 N N . GLU A 1 184 ? 15.624 35.749 123.707 1.00 40.54 1226 GLU C N 1
ATOM 1459 C CA . GLU A 1 184 ? 16.681 35.021 122.984 1.00 41.64 1226 GLU C CA 1
ATOM 1460 C C . GLU A 1 184 ? 16.359 33.539 122.761 1.00 42.22 1226 GLU C C 1
ATOM 1461 O O . GLU A 1 184 ? 16.638 33.009 121.691 1.00 42.32 1226 GLU C O 1
ATOM 1467 N N . GLU A 1 185 ? 15.785 32.878 123.762 1.00 43.69 1227 GLU C N 1
ATOM 1468 C CA . GLU A 1 185 ? 15.231 31.522 123.580 1.00 45.27 1227 GLU C CA 1
ATOM 1469 C C . GLU A 1 185 ? 14.262 31.492 122.413 1.00 44.15 1227 GLU C C 1
ATOM 1470 O O . GLU A 1 185 ? 14.378 30.644 121.525 1.00 44.31 1227 GLU C O 1
ATOM 1476 N N . PHE A 1 186 ? 13.322 32.436 122.432 1.00 42.81 1228 PHE C N 1
ATOM 1477 C CA . PHE A 1 186 ? 12.353 32.587 121.366 1.00 42.15 1228 PHE C CA 1
ATOM 1478 C C . PHE A 1 186 ? 13.048 32.817 120.017 1.00 41.74 1228 PHE C C 1
ATOM 1479 O O . PHE A 1 186 ? 12.746 32.134 119.053 1.00 41.06 1228 PHE C O 1
ATOM 1487 N N . ARG A 1 187 ? 13.994 33.750 119.962 1.00 41.41 1229 ARG C N 1
ATOM 1488 C CA . ARG A 1 187 ? 14.736 33.999 118.742 1.00 41.54 1229 ARG C CA 1
ATOM 1489 C C . ARG A 1 187 ? 15.306 32.708 118.176 1.00 43.40 1229 ARG C C 1
ATOM 1490 O O . ARG A 1 187 ? 15.208 32.478 116.971 1.00 43.21 1229 ARG C O 1
ATOM 1498 N N . THR A 1 188 ? 15.898 31.870 119.031 1.00 45.68 1230 THR C N 1
ATOM 1499 C CA . THR A 1 188 ? 16.534 30.633 118.550 1.00 47.21 1230 THR C CA 1
ATOM 1500 C C . THR A 1 188 ? 15.477 29.695 117.939 1.00 48.26 1230 THR C C 1
ATOM 1501 O O . THR A 1 188 ? 15.684 29.180 116.843 1.00 48.20 1230 THR C O 1
ATOM 1505 N N . ARG A 1 189 ? 14.345 29.526 118.624 1.00 49.64 1231 ARG C N 1
ATOM 1506 C CA . ARG A 1 189 ? 13.294 28.586 118.199 1.00 51.74 1231 ARG C CA 1
ATOM 1507 C C . ARG A 1 189 ? 12.612 28.945 116.868 1.00 51.03 1231 ARG C C 1
ATOM 1508 O O . ARG A 1 189 ? 12.414 28.078 116.014 1.00 50.36 1231 ARG C O 1
ATOM 1516 N N . ILE A 1 190 ? 12.215 30.211 116.743 1.00 50.22 1232 ILE C N 1
ATOM 1517 C CA . ILE A 1 190 ? 11.520 30.730 115.559 1.00 50.39 1232 ILE C CA 1
ATOM 1518 C C . ILE A 1 190 ? 12.434 30.754 114.332 1.00 50.84 1232 ILE C C 1
ATOM 1519 O O . ILE A 1 190 ? 11.979 30.494 113.214 1.00 51.80 1232 ILE C O 1
ATOM 1524 N N . THR A 1 191 ? 13.710 31.063 114.554 1.00 50.60 1233 THR C N 1
ATOM 1525 C CA . THR A 1 191 ? 14.706 31.127 113.496 1.00 51.40 1233 THR C CA 1
ATOM 1526 C C . THR A 1 191 ? 15.026 29.747 112.923 1.00 54.27 1233 THR C C 1
ATOM 1527 O O . THR A 1 191 ? 15.325 29.642 111.736 1.00 54.57 1233 THR C O 1
ATOM 1531 N N . ASN A 1 192 ? 14.973 28.706 113.758 1.00 57.83 1234 ASN C N 1
ATOM 1532 C CA . ASN A 1 192 ? 15.094 27.303 113.289 1.00 61.06 1234 ASN C CA 1
ATOM 1533 C C . ASN A 1 192 ? 13.923 26.869 112.395 1.00 60.67 1234 ASN C C 1
ATOM 1534 O O . ASN A 1 192 ? 14.119 26.134 111.419 1.00 61.76 1234 ASN C O 1
ATOM 1539 N N . SER A 1 193 ? 12.722 27.337 112.734 1.00 59.33 1235 SER C N 1
ATOM 1540 C CA . SER A 1 193 ? 11.492 26.915 112.077 1.00 58.87 1235 SER C CA 1
ATOM 1541 C C . SER A 1 193 ? 11.074 27.750 110.871 1.00 58.31 1235 SER C C 1
ATOM 1542 O O . SER A 1 193 ? 10.078 27.417 110.243 1.00 57.78 1235 SER C O 1
ATOM 1545 N N . MET A 1 194 ? 11.799 28.828 110.562 1.00 58.56 1236 MET C N 1
ATOM 1546 C CA . MET A 1 194 ? 11.389 29.779 109.517 1.00 58.49 1236 MET C CA 1
ATOM 1547 C C . MET A 1 194 ? 12.563 30.638 109.071 1.00 57.86 1236 MET C C 1
ATOM 1548 O O . MET A 1 194 ? 13.448 30.912 109.869 1.00 59.94 1236 MET C O 1
ATOM 1553 N N . ASP A 1 195 ? 12.536 31.110 107.825 1.00 56.72 1237 ASP C N 1
ATOM 1554 C CA . ASP A 1 195 ? 13.667 31.863 107.244 1.00 57.59 1237 ASP C CA 1
ATOM 1555 C C . ASP A 1 195 ? 13.324 33.246 106.625 1.00 53.02 1237 ASP C C 1
ATOM 1556 O O . ASP A 1 195 ? 14.079 33.788 105.816 1.00 51.20 1237 ASP C O 1
ATOM 1561 N N . ILE A 1 196 ? 12.184 33.803 106.996 1.00 49.22 1238 ILE C N 1
ATOM 1562 C CA . ILE A 1 196 ? 11.943 35.219 106.817 1.00 46.67 1238 ILE C CA 1
ATOM 1563 C C . ILE A 1 196 ? 12.858 35.884 107.837 1.00 43.60 1238 ILE C C 1
ATOM 1564 O O . ILE A 1 196 ? 12.915 35.434 108.975 1.00 43.60 1238 ILE C O 1
ATOM 1569 N N . PRO A 1 197 ? 13.597 36.927 107.445 1.00 41.20 1239 PRO C N 1
ATOM 1570 C CA . PRO A 1 197 ? 14.456 37.583 108.435 1.00 40.95 1239 PRO C CA 1
ATOM 1571 C C . PRO A 1 197 ? 13.660 38.313 109.508 1.00 41.16 1239 PRO C C 1
ATOM 1572 O O . PRO A 1 197 ? 12.551 38.790 109.246 1.00 41.29 1239 PRO C O 1
ATOM 1576 N N . LEU A 1 198 ? 14.246 38.402 110.701 1.00 41.12 1240 LEU C N 1
ATOM 1577 C CA . LEU A 1 198 ? 13.531 38.835 111.898 1.00 40.59 1240 LEU C CA 1
ATOM 1578 C C . LEU A 1 198 ? 14.237 39.959 112.673 1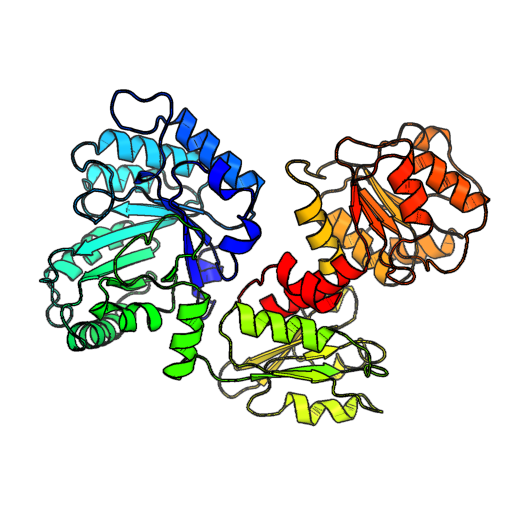.00 38.66 1240 LEU C C 1
ATOM 1579 O O . LEU A 1 198 ? 15.376 39.802 113.088 1.00 38.60 1240 LEU C O 1
ATOM 1584 N N . ILE A 1 199 ? 13.535 41.077 112.873 1.00 37.15 1241 ILE C N 1
ATOM 1585 C CA . ILE A 1 199 ? 13.924 42.112 113.840 1.00 36.07 1241 ILE C CA 1
ATOM 1586 C C . ILE A 1 199 ? 13.153 41.822 115.128 1.00 34.78 1241 ILE C C 1
ATOM 1587 O O . ILE A 1 199 ? 11.936 41.721 115.111 1.00 34.01 1241 ILE C O 1
ATOM 1592 N N . LEU A 1 200 ? 13.862 41.727 116.242 1.00 34.34 1242 LEU C N 1
ATOM 1593 C CA . LEU A 1 200 ? 13.282 41.248 117.488 1.00 34.38 1242 LEU C CA 1
ATOM 1594 C C . LEU A 1 200 ? 14.005 41.806 118.703 1.00 33.37 1242 LEU C C 1
ATOM 1595 O O . LEU A 1 200 ? 15.193 41.589 118.872 1.00 32.91 1242 LEU C O 1
ATOM 1600 N N . PHE A 1 201 ? 13.272 42.528 119.542 1.00 33.15 1243 PHE C N 1
ATOM 1601 C CA . PHE A 1 201 ? 13.811 43.118 120.771 1.00 32.62 1243 PHE C CA 1
ATOM 1602 C C . PHE A 1 201 ? 12.691 43.594 121.680 1.00 32.69 1243 PHE C C 1
ATOM 1603 O O . PHE A 1 201 ? 11.524 43.517 121.325 1.00 31.67 1243 PHE C O 1
ATOM 1611 N N . ASN A 1 202 ? 13.073 44.050 122.869 1.00 33.58 1244 ASN C N 1
ATOM 1612 C CA . ASN A 1 202 ? 12.166 44.654 123.818 1.00 34.28 1244 ASN C CA 1
ATOM 1613 C C . ASN A 1 202 ? 12.541 46.107 123.965 1.00 35.56 1244 ASN C C 1
ATOM 1614 O O . ASN A 1 202 ? 13.719 46.435 124.175 1.00 34.69 1244 ASN C O 1
ATOM 1619 N N . MET A 1 203 ? 11.540 46.974 123.841 1.00 37.06 1245 MET C N 1
ATOM 1620 C CA . MET A 1 203 ? 11.709 48.367 124.206 1.00 38.85 1245 MET C CA 1
ATOM 1621 C C . MET A 1 203 ? 11.604 48.511 125.726 1.00 38.47 1245 MET C C 1
ATOM 1622 O O . MET A 1 203 ? 11.323 47.536 126.434 1.00 38.53 1245 MET C O 1
ATOM 1627 N N . GLY A 1 204 ? 11.856 49.719 126.216 1.00 38.13 1246 GLY C N 1
ATOM 1628 C CA . GLY A 1 204 ? 11.951 49.981 127.646 1.00 38.13 1246 GLY C CA 1
ATOM 1629 C C . GLY A 1 204 ? 13.406 50.013 128.044 1.00 38.88 1246 GLY C C 1
ATOM 1630 O O . GLY A 1 204 ? 14.234 49.361 127.418 1.00 38.47 1246 GLY C O 1
ATOM 1631 N N . ARG A 1 205 ? 13.720 50.769 129.092 1.00 40.30 1247 ARG C N 1
ATOM 1632 C CA . ARG A 1 205 ? 15.076 50.797 129.650 1.00 40.67 1247 ARG C CA 1
ATOM 1633 C C . ARG A 1 205 ? 15.541 49.429 130.109 1.00 39.45 1247 ARG C C 1
ATOM 1634 O O . ARG A 1 205 ? 16.726 49.131 130.009 1.00 38.59 1247 ARG C O 1
ATOM 1642 N N . PHE A 1 206 ? 14.616 48.610 130.613 1.00 39.06 1248 PHE C N 1
ATOM 1643 C CA . PHE A 1 206 ? 14.926 47.215 130.963 1.00 39.35 1248 PHE C CA 1
ATOM 1644 C C . PHE A 1 206 ? 15.235 46.360 129.728 1.00 38.36 1248 PHE C C 1
ATOM 1645 O O . PHE A 1 206 ? 15.962 45.377 129.820 1.00 38.36 1248 PHE C O 1
ATOM 1653 N N . GLY A 1 207 ? 14.665 46.716 128.578 1.00 37.88 1249 GLY C N 1
ATOM 1654 C CA . GLY A 1 207 ? 14.848 45.961 127.330 1.00 36.33 1249 GLY C CA 1
ATOM 1655 C C . GLY A 1 207 ? 16.180 46.114 126.625 1.00 35.33 1249 GLY C C 1
ATOM 1656 O O . GLY A 1 207 ? 16.479 45.367 125.695 1.00 35.17 1249 GLY C O 1
ATOM 1657 N N . GLN A 1 208 ? 16.999 47.054 127.082 1.00 34.74 1250 GLN C N 1
ATOM 1658 C CA . GLN A 1 208 ? 18.196 47.477 126.339 1.00 34.10 1250 GLN C CA 1
ATOM 1659 C C . GLN A 1 208 ? 19.158 46.341 125.959 1.00 34.41 1250 GLN C C 1
ATOM 1660 O O . GLN A 1 208 ? 19.732 46.364 124.869 1.00 33.70 1250 GLN C O 1
ATOM 1666 N N . LEU A 1 209 ? 19.323 45.347 126.828 1.00 34.86 1251 LEU C N 1
ATOM 1667 C CA . LEU A 1 209 ? 20.089 44.153 126.446 1.00 35.33 1251 LEU C CA 1
ATOM 1668 C C . LEU A 1 209 ? 19.608 43.548 125.100 1.00 35.66 1251 LEU C C 1
ATOM 1669 O O . LEU A 1 209 ? 20.438 43.191 124.246 1.00 36.11 1251 LEU C O 1
ATOM 1674 N N . SER A 1 210 ? 18.291 43.421 124.917 1.00 34.98 1252 SER C N 1
ATOM 1675 C CA . SER A 1 210 ? 17.767 42.753 123.735 1.00 34.71 1252 SER C CA 1
ATOM 1676 C C . SER A 1 210 ? 18.068 43.538 122.457 1.00 34.25 1252 SER C C 1
ATOM 1677 O O . SER A 1 210 ? 18.281 42.939 121.419 1.00 34.66 1252 SER C O 1
ATOM 1680 N N . ARG A 1 211 ? 18.081 44.869 122.531 1.00 34.40 1253 ARG C N 1
ATOM 1681 C CA . ARG A 1 211 ? 18.475 45.722 121.384 1.00 34.36 1253 ARG C CA 1
ATOM 1682 C C . ARG A 1 211 ? 19.922 45.456 120.986 1.00 34.76 1253 ARG C C 1
ATOM 1683 O O . ARG A 1 211 ? 20.244 45.319 119.803 1.00 35.79 1253 ARG C O 1
ATOM 1691 N N . ILE A 1 212 ? 20.777 45.379 122.000 1.00 34.72 1254 ILE C N 1
ATOM 1692 C CA . ILE A 1 212 ? 22.197 45.126 121.835 1.00 34.26 1254 ILE C CA 1
ATOM 1693 C C . ILE A 1 212 ? 22.448 43.779 121.156 1.00 34.44 1254 ILE C C 1
ATOM 1694 O O . ILE A 1 212 ? 23.293 43.697 120.268 1.00 33.82 1254 ILE C O 1
ATOM 1699 N N . LEU A 1 213 ? 21.695 42.753 121.555 1.00 35.00 1255 LEU C N 1
ATOM 1700 C CA . LEU A 1 213 ? 21.794 41.399 120.967 1.00 35.55 1255 LEU C CA 1
ATOM 1701 C C . LEU A 1 213 ? 21.091 41.198 119.615 1.00 36.44 1255 LEU C C 1
ATOM 1702 O O . LEU A 1 213 ? 21.399 40.235 118.894 1.00 36.85 1255 LEU C O 1
ATOM 1707 N N . ASN A 1 214 ? 20.137 42.064 119.280 1.00 37.08 1256 ASN C N 1
ATOM 1708 C CA . ASN A 1 214 ? 19.487 42.005 117.976 1.00 37.88 1256 ASN C CA 1
ATOM 1709 C C . ASN A 1 214 ? 20.420 42.486 116.856 1.00 38.79 1256 ASN C C 1
ATOM 1710 O O . ASN A 1 214 ? 20.675 43.674 116.715 1.00 39.39 1256 ASN C O 1
ATOM 1715 N N . LYS A 1 215 ? 20.932 41.559 116.060 1.00 40.39 1257 LYS C N 1
ATOM 1716 C CA . LYS A 1 215 ? 21.984 41.895 115.082 1.00 40.96 1257 LYS C CA 1
ATOM 1717 C C . LYS A 1 215 ? 21.421 42.488 113.817 1.00 39.09 1257 LYS C C 1
ATOM 1718 O O . LYS A 1 215 ? 21.993 43.411 113.275 1.00 39.16 1257 LYS C O 1
ATOM 1724 N N . PHE A 1 216 ? 20.275 41.979 113.389 1.00 38.53 1258 PHE C N 1
ATOM 1725 C CA . PHE A 1 216 ? 19.661 42.370 112.133 1.00 38.47 1258 PHE C CA 1
ATOM 1726 C C . PHE A 1 216 ? 18.738 43.583 112.253 1.00 38.75 1258 PHE C C 1
ATOM 1727 O O . PHE A 1 216 ? 17.680 43.506 112.875 1.00 37.36 1258 PHE C O 1
ATOM 1735 N N . MET A 1 217 ? 19.151 44.691 111.626 1.00 40.45 1259 MET C N 1
ATOM 1736 C CA . MET A 1 217 ? 18.352 45.939 111.490 1.00 40.66 1259 MET C CA 1
ATOM 1737 C C . MET A 1 217 ? 17.813 46.481 112.811 1.00 39.40 1259 MET C C 1
ATOM 1738 O O . MET A 1 217 ? 16.602 46.622 112.988 1.00 38.97 1259 MET C O 1
ATOM 1743 N N . THR A 1 218 ? 18.728 46.787 113.727 1.00 38.34 1260 THR C N 1
ATOM 1744 C CA . THR A 1 218 ? 18.374 47.417 115.000 1.00 38.06 1260 THR C CA 1
ATOM 1745 C C . THR A 1 218 ? 18.124 48.898 114.767 1.00 36.73 1260 THR C C 1
ATOM 1746 O O . THR A 1 218 ? 18.890 49.541 114.050 1.00 36.73 1260 THR C O 1
ATOM 1750 N N . PRO A 1 219 ? 17.047 49.448 115.351 1.00 35.73 1261 PRO C N 1
ATOM 1751 C CA . PRO A 1 219 ? 16.914 50.901 115.274 1.00 35.36 1261 PRO C CA 1
ATOM 1752 C C . PRO A 1 219 ? 17.820 51.606 116.270 1.00 34.96 1261 PRO C C 1
ATOM 1753 O O . PRO A 1 219 ? 18.017 51.133 117.394 1.00 36.33 1261 PRO C O 1
ATOM 1757 N N . VAL A 1 220 ? 18.365 52.727 115.816 1.00 34.23 1262 VAL C N 1
ATOM 1758 C CA . VAL A 1 220 ? 19.202 53.595 116.607 1.00 33.77 1262 VAL C CA 1
ATOM 1759 C C . VAL A 1 220 ? 18.763 55.040 116.407 1.00 33.82 1262 VAL C C 1
ATOM 1760 O O . VAL A 1 220 ? 18.019 55.357 115.471 1.00 33.31 1262 VAL C O 1
ATOM 1764 N N . THR A 1 221 ? 19.249 55.906 117.290 1.00 33.68 1263 THR C N 1
ATOM 1765 C CA . THR A 1 221 ? 18.979 57.331 117.233 1.00 33.91 1263 THR C CA 1
ATOM 1766 C C . THR A 1 221 ? 20.317 58.066 117.284 1.00 34.74 1263 THR C C 1
ATOM 1767 O O . THR A 1 221 ? 21.368 57.426 117.181 1.00 34.36 1263 THR C O 1
ATOM 1771 N N . HIS A 1 222 ? 20.275 59.393 117.424 1.00 36.23 1264 HIS C N 1
ATOM 1772 C CA . HIS A 1 222 ? 21.478 60.235 117.478 1.00 38.03 1264 HIS C CA 1
ATOM 1773 C C . HIS A 1 222 ? 21.187 61.507 118.298 1.00 39.08 1264 HIS C C 1
ATOM 1774 O O . HIS A 1 222 ? 20.061 62.003 118.265 1.00 39.97 1264 HIS C O 1
ATOM 1781 N N . PRO A 1 223 ? 22.178 62.035 119.051 1.00 40.32 1265 PRO C N 1
ATOM 1782 C CA . PRO A 1 223 ? 21.887 63.155 119.994 1.00 40.55 1265 PRO C CA 1
ATOM 1783 C C . PRO A 1 223 ? 21.232 64.426 119.412 1.00 40.71 1265 PRO C C 1
ATOM 1784 O O . PRO A 1 223 ? 20.544 65.162 120.137 1.00 40.73 1265 PRO C O 1
ATOM 1788 N N . LEU A 1 224 ? 21.477 64.669 118.129 1.00 40.45 1266 LEU C N 1
ATOM 1789 C CA . LEU A 1 224 ? 20.897 65.777 117.380 1.00 41.30 1266 LEU C CA 1
ATOM 1790 C C . LEU A 1 224 ? 19.429 65.599 116.962 1.00 41.46 1266 LEU C C 1
ATOM 1791 O O . LEU A 1 224 ? 18.769 66.585 116.620 1.00 43.37 1266 LEU C O 1
ATOM 1796 N N . LEU A 1 225 ? 18.910 64.374 116.983 1.00 40.44 1267 LEU C N 1
ATOM 1797 C CA . LEU A 1 225 ? 17.501 64.161 116.690 1.00 40.14 1267 LEU C CA 1
ATOM 1798 C C . LEU A 1 225 ? 16.710 64.649 117.887 1.00 40.63 1267 LEU C C 1
ATOM 1799 O O . LEU A 1 225 ? 17.235 64.657 118.994 1.00 41.78 1267 LEU C O 1
ATOM 1804 N N . PRO A 1 226 ? 15.455 65.082 117.673 1.00 40.55 1268 PRO C N 1
ATOM 1805 C CA . PRO A 1 226 ? 14.743 65.723 118.772 1.00 40.57 1268 PRO C CA 1
ATOM 1806 C C . PRO A 1 226 ? 14.375 64.794 119.929 1.00 40.66 1268 PRO C C 1
ATOM 1807 O O . PRO A 1 226 ? 14.235 65.269 121.052 1.00 41.68 1268 PRO C O 1
ATOM 1811 N N . SER A 1 227 ? 14.238 63.495 119.674 1.00 39.96 1269 SER C N 1
ATOM 1812 C CA . SER A 1 227 ? 13.821 62.552 120.723 1.00 39.67 1269 SER C CA 1
ATOM 1813 C C . SER A 1 227 ? 14.101 61.120 120.311 1.00 39.47 1269 SER C C 1
ATOM 1814 O O . SER A 1 227 ? 14.349 60.856 119.131 1.00 39.56 1269 SER C O 1
ATOM 1817 N N . LYS A 1 228 ? 14.064 60.208 121.284 1.00 38.99 1270 LYS C N 1
ATOM 1818 C CA . LYS A 1 228 ? 14.104 58.781 120.994 1.00 38.60 1270 LYS C CA 1
ATOM 1819 C C . LYS A 1 228 ? 12.776 58.381 120.413 1.00 38.25 1270 LYS C C 1
ATOM 1820 O O . LYS A 1 228 ? 11.733 58.914 120.800 1.00 39.16 1270 LYS C O 1
ATOM 1826 N N . ALA A 1 229 ? 12.819 57.436 119.485 1.00 37.21 1271 ALA C N 1
ATOM 1827 C CA . ALA A 1 229 ? 11.604 56.874 118.912 1.00 36.38 1271 ALA C CA 1
ATOM 1828 C C . ALA A 1 229 ? 10.859 56.006 119.919 1.00 35.03 1271 ALA C C 1
ATOM 1829 O O . ALA A 1 229 ? 9.642 55.934 119.886 1.00 34.92 1271 ALA C O 1
ATOM 1831 N N . ALA A 1 230 ? 11.591 55.326 120.787 1.00 34.30 1272 ALA C N 1
ATOM 1832 C CA . ALA A 1 230 ? 10.974 54.508 121.820 1.00 34.07 1272 ALA C CA 1
ATOM 1833 C C . ALA A 1 230 ? 11.893 54.357 123.044 1.00 33.63 1272 ALA C C 1
ATOM 1834 O O . ALA A 1 230 ? 13.105 54.514 122.924 1.00 32.23 1272 ALA C O 1
ATOM 1836 N N . PRO A 1 231 ? 11.308 54.055 124.224 1.00 34.24 1273 PRO C N 1
ATOM 1837 C CA . PRO A 1 231 ? 12.109 53.927 125.439 1.00 34.11 1273 PRO C CA 1
ATOM 1838 C C . PRO A 1 231 ? 13.189 52.868 125.299 1.00 34.44 1273 PRO C C 1
ATOM 1839 O O . PRO A 1 231 ? 12.924 51.752 124.811 1.00 34.01 1273 PRO C O 1
ATOM 1843 N N . GLY A 1 232 ? 14.395 53.227 125.716 1.00 34.60 1274 GLY C N 1
ATOM 1844 C CA . GLY A 1 232 ? 15.503 52.298 125.725 1.00 35.16 1274 GLY C CA 1
ATOM 1845 C C . GLY A 1 232 ? 16.371 52.396 124.503 1.00 35.52 1274 GLY C C 1
ATOM 1846 O O . GLY A 1 232 ? 17.363 51.698 124.403 1.00 36.16 1274 GLY C O 1
ATOM 1847 N N . GLN A 1 233 ? 16.029 53.271 123.572 1.00 35.92 1275 GLN C N 1
ATOM 1848 C CA . GLN A 1 233 ? 16.760 53.343 122.322 1.00 35.81 1275 GLN C CA 1
ATOM 1849 C C . GLN A 1 233 ? 18.150 53.900 122.538 1.00 35.11 1275 GLN C C 1
ATOM 1850 O O . GLN A 1 233 ? 18.333 54.832 123.317 1.00 35.33 1275 GLN C O 1
ATOM 1856 N N . LEU A 1 234 ? 19.104 53.328 121.810 1.00 34.38 1276 LEU C N 1
ATOM 1857 C CA . LEU A 1 234 ? 20.515 53.682 121.893 1.00 33.52 1276 LEU C CA 1
ATOM 1858 C C . LEU A 1 234 ? 21.002 54.402 120.637 1.00 32.13 1276 LEU C C 1
ATOM 1859 O O . LEU A 1 234 ? 20.425 54.249 119.577 1.00 31.39 1276 LEU C O 1
ATOM 1864 N N . THR A 1 235 ? 22.079 55.166 120.775 1.00 31.44 1277 THR C N 1
ATOM 1865 C CA . THR A 1 235 ? 22.774 55.738 119.640 1.00 31.47 1277 THR C CA 1
ATOM 1866 C C . THR A 1 235 ? 23.719 54.677 119.093 1.00 32.35 1277 THR C C 1
ATOM 1867 O O . THR A 1 235 ? 23.935 53.640 119.745 1.00 33.07 1277 THR C O 1
ATOM 1871 N N . VAL A 1 236 ? 24.276 54.930 117.904 1.00 32.09 1278 VAL C N 1
ATOM 1872 C CA . VAL A 1 236 ? 25.254 54.017 117.299 1.00 32.10 1278 VAL C CA 1
ATOM 1873 C C . VAL A 1 236 ? 26.487 53.875 118.181 1.00 32.42 1278 VAL C C 1
ATOM 1874 O O . VAL A 1 236 ? 26.999 52.767 118.367 1.00 32.77 1278 VAL C O 1
ATOM 1878 N N . LYS A 1 237 ? 26.958 54.994 118.710 1.00 32.94 1279 LYS C N 1
ATOM 1879 C CA . LYS A 1 237 ? 28.096 54.982 119.619 1.00 34.00 1279 LYS C CA 1
ATOM 1880 C C . LYS A 1 237 ? 27.841 54.100 120.845 1.00 33.91 1279 LYS C C 1
ATOM 1881 O O . LYS A 1 237 ? 28.662 53.256 121.211 1.00 33.62 1279 LYS C O 1
ATOM 1887 N N . GLN A 1 238 ? 26.693 54.321 121.465 1.00 33.80 1280 GLN C N 1
ATOM 1888 C CA . GLN A 1 238 ? 26.297 53.566 122.635 1.00 34.33 1280 GLN C CA 1
ATOM 1889 C C . GLN A 1 238 ? 26.164 52.098 122.309 1.00 34.61 1280 GLN C C 1
ATOM 1890 O O . GLN A 1 238 ? 26.577 51.242 123.094 1.00 34.78 1280 GLN C O 1
ATOM 1896 N N . LEU A 1 239 ? 25.577 51.818 121.150 1.00 34.96 1281 LEU C N 1
ATOM 1897 C CA . LEU A 1 239 ? 25.322 50.448 120.733 1.00 35.05 1281 LEU C CA 1
ATOM 1898 C C . LEU A 1 239 ? 26.606 49.667 120.595 1.00 34.84 1281 LEU C C 1
ATOM 1899 O O . LEU A 1 239 ? 26.670 48.532 121.033 1.00 35.12 1281 LEU C O 1
ATOM 1904 N N . ASN A 1 240 ? 27.616 50.273 119.980 1.00 34.95 1282 ASN C N 1
ATOM 1905 C CA . ASN A 1 240 ? 28.928 49.631 119.856 1.00 35.08 1282 ASN C CA 1
ATOM 1906 C C . ASN A 1 240 ? 29.617 49.508 121.219 1.00 35.30 1282 ASN C C 1
ATOM 1907 O O . ASN A 1 240 ? 30.107 48.445 121.588 1.00 35.31 1282 ASN C O 1
ATOM 1912 N N . GLU A 1 241 ? 29.633 50.598 121.969 1.00 35.33 1283 GLU C N 1
ATOM 1913 C CA . GLU A 1 241 ? 30.171 50.562 123.309 1.00 36.31 1283 GLU C CA 1
ATOM 1914 C C . GLU A 1 241 ? 29.610 49.413 124.146 1.00 35.55 1283 GLU C C 1
ATOM 1915 O O . GLU A 1 241 ? 30.351 48.724 124.838 1.00 35.00 1283 GLU C O 1
ATOM 1921 N N . ALA A 1 242 ? 28.305 49.209 124.065 1.00 34.91 1284 ALA C N 1
ATOM 1922 C CA . ALA A 1 242 ? 27.653 48.132 124.794 1.00 34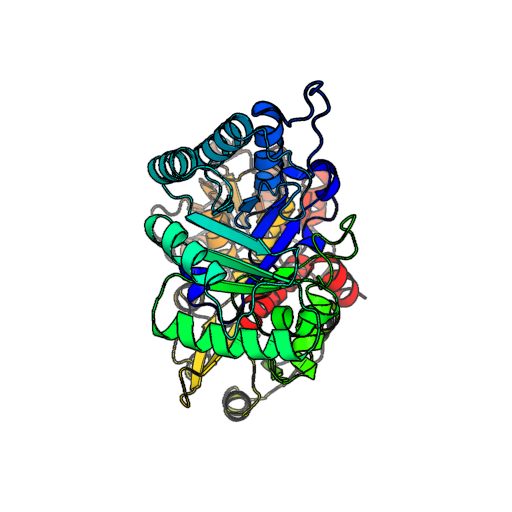.90 1284 ALA C CA 1
ATOM 1923 C C . ALA A 1 242 ? 28.093 46.765 124.272 1.00 34.77 1284 ALA C C 1
ATOM 1924 O O . ALA A 1 242 ? 28.480 45.885 125.051 1.00 34.98 1284 ALA C O 1
ATOM 1926 N N . ARG A 1 243 ? 28.057 46.604 122.950 1.00 34.03 1285 ARG C N 1
ATOM 1927 C CA . ARG A 1 243 ? 28.487 45.360 122.312 1.00 33.51 1285 ARG C CA 1
ATOM 1928 C C . ARG A 1 243 ? 29.935 44.986 122.608 1.00 33.28 1285 ARG C C 1
ATOM 1929 O O . ARG A 1 243 ? 30.272 43.808 122.665 1.00 32.56 1285 ARG C O 1
ATOM 1937 N N . VAL A 1 244 ? 30.788 45.981 122.791 1.00 33.41 1286 VAL C N 1
ATOM 1938 C CA . VAL A 1 244 ? 32.164 45.712 123.163 1.00 34.31 1286 VAL C CA 1
ATOM 1939 C C . VAL A 1 244 ? 32.214 45.218 124.601 1.00 34.39 1286 VAL C C 1
ATOM 1940 O O . VAL A 1 244 ? 32.898 44.234 124.900 1.00 34.33 1286 VAL C O 1
ATOM 1944 N N . LEU A 1 245 ? 31.474 45.890 125.477 1.00 34.36 1287 LEU C N 1
ATOM 1945 C CA . LEU A 1 245 ? 31.475 45.559 126.900 1.00 34.16 1287 LEU C CA 1
ATOM 1946 C C . LEU A 1 245 ? 30.874 44.200 127.204 1.00 34.50 1287 LEU C C 1
ATOM 1947 O O . LEU A 1 245 ? 31.334 43.544 128.127 1.00 33.80 1287 LEU C O 1
ATOM 1952 N N . ILE A 1 246 ? 29.878 43.755 126.436 1.00 35.03 1288 ILE C N 1
ATOM 1953 C CA . ILE A 1 246 ? 29.334 42.405 126.661 1.00 35.85 1288 ILE C CA 1
ATOM 1954 C C . ILE A 1 246 ? 30.103 41.282 125.977 1.00 36.56 1288 ILE C C 1
ATOM 1955 O O . ILE A 1 246 ? 29.768 40.127 126.183 1.00 36.81 1288 ILE C O 1
ATOM 1960 N N . GLY A 1 247 ? 31.111 41.612 125.174 1.00 37.93 1289 GLY C N 1
ATOM 1961 C CA . GLY A 1 247 ? 31.891 40.612 124.441 1.00 40.13 1289 GLY C CA 1
ATOM 1962 C C . GLY A 1 247 ? 31.426 40.209 123.038 1.00 41.48 1289 GLY C C 1
ATOM 1963 O O . GLY A 1 247 ? 31.937 39.234 122.491 1.00 41.86 1289 GLY C O 1
ATOM 1964 N N . GLU A 1 248 ? 30.486 40.950 122.449 1.00 43.73 1290 GLU C N 1
ATOM 1965 C CA . GLU A 1 248 ? 30.020 40.686 121.081 1.00 45.63 1290 GLU C CA 1
ATOM 1966 C C . GLU A 1 248 ? 31.019 41.173 120.039 1.00 44.32 1290 GLU C C 1
ATOM 1967 O O . GLU A 1 248 ? 31.367 40.419 119.158 1.00 44.95 1290 GLU C O 1
ATOM 1973 N N . ILE A 1 249 ? 31.463 42.424 120.139 1.00 42.99 1291 ILE C N 1
ATOM 1974 C CA . ILE A 1 249 ? 32.526 42.969 119.273 1.00 41.78 1291 ILE C CA 1
ATOM 1975 C C . ILE A 1 249 ? 33.865 42.927 119.988 1.00 42.03 1291 ILE C C 1
ATOM 1976 O O . ILE A 1 249 ? 34.024 43.570 121.029 1.00 43.69 1291 ILE C O 1
ATOM 1981 N N . LEU A 1 250 ? 34.830 42.208 119.419 1.00 41.64 1292 LEU C N 1
ATOM 1982 C CA . LEU A 1 250 ? 36.175 42.094 120.001 1.00 42.02 1292 LEU C CA 1
ATOM 1983 C C . LEU A 1 250 ? 37.145 43.156 119.444 1.00 40.96 1292 LEU C C 1
ATOM 1984 O O . LEU A 1 250 ? 37.003 43.579 118.299 1.00 40.40 1292 LEU C O 1
ATOM 1989 N N . PRO A 1 251 ? 38.122 43.591 120.269 1.00 41.32 1293 PRO C N 1
ATOM 1990 C CA . PRO A 1 251 ? 39.180 44.506 119.843 1.00 41.27 1293 PRO C CA 1
ATOM 1991 C C . PRO A 1 251 ? 40.041 43.948 118.754 1.00 41.91 1293 PRO C C 1
ATOM 1992 O O . PRO A 1 251 ? 40.403 42.778 118.795 1.00 42.53 1293 PRO C O 1
ATOM 1996 N N . GLU A 1 252 ? 40.445 44.821 117.844 1.00 42.76 1294 GLU C N 1
ATOM 1997 C CA . GLU A 1 252 ? 41.126 44.442 116.622 1.00 42.91 1294 GLU C CA 1
ATOM 1998 C C . GLU A 1 252 ? 42.265 45.426 116.386 1.00 42.23 1294 GLU C C 1
ATOM 1999 O O . GLU A 1 252 ? 42.156 46.623 116.714 1.00 40.59 1294 GLU C O 1
ATOM 2005 N N . LYS A 1 253 ? 43.371 44.894 115.868 1.00 41.73 1295 LYS C N 1
ATOM 2006 C CA . LYS A 1 253 ? 44.532 45.696 115.537 1.00 41.99 1295 LYS C CA 1
ATOM 2007 C C . LYS A 1 253 ? 44.561 45.980 114.035 1.00 39.91 1295 LYS C C 1
ATOM 2008 O O . LYS A 1 253 ? 44.521 45.061 113.225 1.00 38.50 1295 LYS C O 1
ATOM 2014 N N . PHE A 1 254 ? 44.615 47.264 113.691 1.00 38.60 1296 PHE C N 1
ATOM 2015 C CA . PHE A 1 254 ? 44.743 47.737 112.313 1.00 37.39 1296 PHE C CA 1
ATOM 2016 C C . PHE A 1 254 ? 46.118 48.365 112.102 1.00 36.81 1296 PHE C C 1
ATOM 2017 O O . PHE A 1 254 ? 46.752 48.826 113.044 1.00 36.17 1296 PHE C O 1
ATOM 2025 N N . PHE A 1 255 ? 46.570 48.362 110.852 1.00 36.48 1297 PHE C N 1
ATOM 2026 C CA . PHE A 1 255 ? 47.937 48.732 110.527 1.00 36.44 1297 PHE C CA 1
ATOM 2027 C C . PHE A 1 255 ? 48.056 49.519 109.219 1.00 35.63 1297 PHE C C 1
ATOM 2028 O O . PHE A 1 255 ? 47.124 49.590 108.443 1.00 34.86 1297 PHE C O 1
ATOM 2036 N N . LEU A 1 256 ? 49.214 50.139 109.028 1.00 35.75 1298 LEU C N 1
ATOM 2037 C CA . LEU A 1 256 ? 49.605 50.750 107.765 1.00 35.99 1298 LEU C CA 1
ATOM 2038 C C . LEU A 1 256 ? 50.955 50.158 107.376 1.00 36.75 1298 LEU C C 1
ATOM 2039 O O . LEU A 1 256 ? 51.889 50.216 108.159 1.00 37.39 1298 LEU C O 1
ATOM 2044 N N . PHE A 1 257 ? 51.048 49.571 106.185 1.00 36.92 1299 PHE C N 1
ATOM 2045 C CA . PHE A 1 257 ? 52.301 49.065 105.669 1.00 36.82 1299 PHE C CA 1
ATOM 2046 C C . PHE A 1 257 ? 52.828 50.019 104.613 1.00 38.16 1299 PHE C C 1
ATOM 2047 O O . PHE A 1 257 ? 52.048 50.605 103.855 1.00 37.66 1299 PHE C O 1
ATOM 2055 N N . GLY A 1 258 ? 54.152 50.137 104.538 1.00 40.46 1300 GLY C N 1
ATOM 2056 C CA . GLY A 1 258 ? 54.820 51.010 103.565 1.00 42.19 1300 GLY C CA 1
ATOM 2057 C C . GLY A 1 258 ? 56.109 51.570 104.130 1.00 44.82 1300 GLY C C 1
ATOM 2058 O O . GLY A 1 258 ? 56.518 51.203 105.238 1.00 45.78 1300 GLY C O 1
ATOM 2059 N N . LYS A 1 259 ? 56.738 52.469 103.373 1.00 46.87 1301 LYS C N 1
ATOM 2060 C CA . LYS A 1 259 ? 58.021 53.065 103.750 1.00 48.98 1301 LYS C CA 1
ATOM 2061 C C . LYS A 1 259 ? 58.375 54.235 102.825 1.00 49.53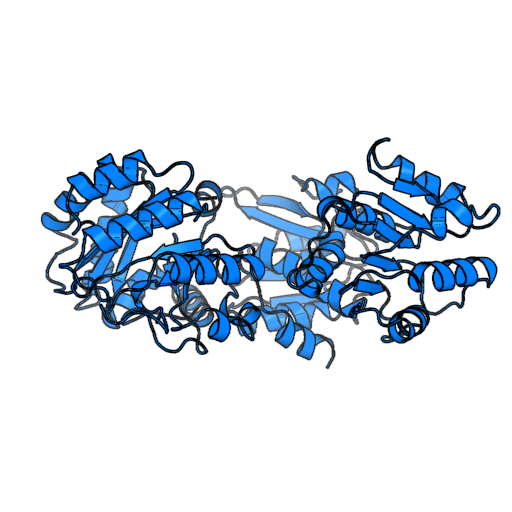 1301 LYS C C 1
ATOM 2062 O O . LYS A 1 259 ? 58.462 54.046 101.618 1.00 49.48 1301 LYS C O 1
ATOM 2068 N N . PRO A 1 260 ? 58.579 55.448 103.373 1.00 51.01 1302 PRO C N 1
ATOM 2069 C CA . PRO A 1 260 ? 58.435 55.894 104.770 1.00 51.46 1302 PRO C CA 1
ATOM 2070 C C . PRO A 1 260 ? 56.970 56.160 105.160 1.00 52.05 1302 PRO C C 1
ATOM 2071 O O . PRO A 1 260 ? 56.197 56.655 104.348 1.00 51.66 1302 PRO C O 1
ATOM 2075 N N . ILE A 1 261 ? 56.604 55.815 106.391 1.00 53.24 1303 ILE C N 1
ATOM 2076 C CA . ILE A 1 261 ? 55.265 56.099 106.934 1.00 52.45 1303 ILE C CA 1
ATOM 2077 C C . ILE A 1 261 ? 55.274 56.848 108.273 1.00 53.92 1303 ILE C C 1
ATOM 2078 O O . ILE A 1 261 ? 54.239 57.341 108.693 1.00 53.03 1303 ILE C O 1
ATOM 2083 N N . LYS A 1 262 ? 56.427 56.922 108.935 1.00 57.50 1304 LYS C N 1
ATOM 2084 C CA . LYS A 1 262 ? 56.734 57.909 109.974 1.00 60.51 1304 LYS C CA 1
ATOM 2085 C C . LYS A 1 262 ? 55.665 59.002 110.138 1.00 58.10 1304 LYS C C 1
ATOM 2086 O O . LYS A 1 262 ? 55.022 59.075 111.165 1.00 55.15 1304 LYS C O 1
ATOM 2092 N N . HIS A 1 263 ? 55.470 59.813 109.099 1.00 58.83 1305 HIS C N 1
ATOM 2093 C CA . HIS A 1 263 ? 54.620 61.010 109.145 1.00 59.64 1305 HIS C CA 1
ATOM 2094 C C . HIS A 1 263 ? 53.213 60.843 108.569 1.00 56.92 1305 HIS C C 1
ATOM 2095 O O . HIS A 1 263 ? 52.486 61.823 108.433 1.00 55.51 1305 HIS C O 1
ATOM 2102 N N . SER A 1 264 ? 52.818 59.625 108.223 1.00 55.21 1306 SER C N 1
ATOM 2103 C CA . SER A 1 264 ? 51.437 59.368 107.809 1.00 54.26 1306 SER C CA 1
ATOM 2104 C C . SER A 1 264 ? 50.458 59.741 108.932 1.00 54.30 1306 SER C C 1
ATOM 2105 O O . SER A 1 264 ? 50.704 59.437 110.097 1.00 52.26 1306 SER C O 1
ATOM 2108 N N . ARG A 1 265 ? 49.360 60.393 108.553 1.00 54.69 1307 ARG C N 1
ATOM 2109 C CA . ARG A 1 265 ? 48.297 60.790 109.475 1.00 55.44 1307 ARG C CA 1
ATOM 2110 C C . ARG A 1 265 ? 47.101 59.839 109.435 1.00 52.00 1307 ARG C C 1
ATOM 2111 O O . ARG A 1 265 ? 46.027 60.160 109.953 1.00 51.47 1307 ARG C O 1
ATOM 2119 N N . SER A 1 266 ? 47.289 58.667 108.832 1.00 48.87 1308 SER C N 1
ATOM 2120 C CA . SER A 1 266 ? 46.273 57.626 108.858 1.00 47.63 1308 SER C CA 1
ATOM 2121 C C . SER A 1 266 ? 45.960 57.103 110.261 1.00 46.05 1308 SER C C 1
ATOM 2122 O O . SER A 1 266 ? 44.813 56.846 110.556 1.00 45.06 1308 SER C O 1
ATOM 2125 N N . PRO A 1 267 ? 46.968 56.953 111.132 1.00 46.27 1309 PRO C N 1
ATOM 2126 C CA . PRO A 1 267 ? 46.621 56.552 112.504 1.00 46.67 1309 PRO C CA 1
ATOM 2127 C C . PRO A 1 267 ? 45.683 57.517 113.237 1.00 46.26 1309 PRO C C 1
ATOM 2128 O O . PRO A 1 267 ? 44.772 57.049 113.908 1.00 46.05 1309 PRO C O 1
ATOM 2132 N N . ILE A 1 268 ? 45.856 58.828 113.053 1.00 45.69 1310 ILE C N 1
ATOM 2133 C CA . ILE A 1 268 ? 44.966 59.812 113.689 1.00 45.84 1310 ILE C CA 1
ATOM 2134 C C . ILE A 1 268 ? 43.574 59.676 113.093 1.00 44.16 1310 ILE C C 1
ATOM 2135 O O . ILE A 1 268 ? 42.573 59.744 113.816 1.00 44.22 1310 ILE C O 1
ATOM 2140 N N . LEU A 1 269 ? 43.519 59.467 111.779 1.00 42.46 1311 LEU C N 1
ATOM 2141 C CA . LEU A 1 269 ? 42.241 59.373 111.062 1.00 40.95 1311 LEU C CA 1
ATOM 2142 C C . LEU A 1 269 ? 41.405 58.218 111.582 1.00 39.96 1311 LEU C C 1
ATOM 2143 O O . LEU A 1 269 ? 40.255 58.413 111.992 1.00 39.57 1311 LEU C O 1
ATOM 2148 N N . HIS A 1 270 ? 41.992 57.032 111.618 1.00 38.99 1312 HIS C N 1
ATOM 2149 C CA . HIS A 1 270 ? 41.263 55.854 112.086 1.00 38.05 1312 HIS C CA 1
ATOM 2150 C C . HIS A 1 270 ? 41.033 55.835 113.609 1.00 37.72 1312 HIS C C 1
ATOM 2151 O O . HIS A 1 270 ? 39.970 55.412 114.051 1.00 36.95 1312 HIS C O 1
ATOM 2158 N N . SER A 1 271 ? 42.011 56.306 114.389 1.00 38.28 1313 SER C N 1
ATOM 2159 C CA . SER A 1 271 ? 41.863 56.483 115.858 1.00 38.40 1313 SER C CA 1
ATOM 2160 C C . SER A 1 271 ? 40.644 57.311 116.175 1.00 38.35 1313 SER C C 1
ATOM 2161 O O . SER A 1 271 ? 39.836 56.927 117.023 1.00 38.27 1313 SER C O 1
ATOM 2164 N N . THR A 1 272 ? 40.532 58.446 115.481 1.00 38.11 1314 THR C N 1
ATOM 2165 C CA . THR A 1 272 ? 39.387 59.337 115.616 1.00 37.45 1314 THR C CA 1
ATOM 2166 C C . THR A 1 272 ? 38.104 58.619 115.250 1.00 37.59 1314 THR C C 1
ATOM 2167 O O . THR A 1 272 ? 37.133 58.729 115.969 1.00 39.75 1314 THR C O 1
ATOM 2171 N N . ALA A 1 273 ? 38.089 57.867 114.162 1.00 37.77 1315 ALA C N 1
ATOM 2172 C CA . ALA A 1 273 ? 36.868 57.157 113.770 1.00 38.22 1315 ALA C CA 1
ATOM 2173 C C . ALA A 1 273 ? 36.369 56.174 114.850 1.00 38.87 1315 ALA C C 1
ATOM 2174 O O . ALA A 1 273 ? 35.163 56.113 115.114 1.00 38.69 1315 ALA C O 1
ATOM 2176 N N . TYR A 1 274 ? 37.288 55.436 115.482 1.00 39.23 1316 TYR C N 1
ATOM 2177 C CA . TYR A 1 274 ? 36.922 54.486 116.547 1.00 39.82 1316 TYR C CA 1
ATOM 2178 C C . TYR A 1 274 ? 36.252 55.201 117.714 1.00 41.87 1316 TYR C C 1
ATOM 2179 O O . TYR A 1 274 ? 35.240 54.745 118.257 1.00 41.59 1316 TYR C O 1
ATOM 2188 N N . GLU A 1 275 ? 36.836 56.336 118.075 1.00 44.88 1317 GLU C N 1
ATOM 2189 C CA . GLU A 1 275 ? 36.399 57.147 119.195 1.00 47.12 1317 GLU C CA 1
ATOM 2190 C C . GLU A 1 275 ? 35.005 57.698 118.973 1.00 44.87 1317 GLU C C 1
ATOM 2191 O O . GLU A 1 275 ? 34.197 57.668 119.872 1.00 45.36 1317 GLU C O 1
ATOM 2197 N N . LEU A 1 276 ? 34.730 58.189 117.770 1.00 43.23 1318 LEU C N 1
ATOM 2198 C CA . LEU A 1 276 ? 33.396 58.679 117.396 1.00 41.79 1318 LEU C CA 1
ATOM 2199 C C . LEU A 1 276 ? 32.332 57.593 117.234 1.00 39.88 1318 LEU C C 1
ATOM 2200 O O . LEU A 1 276 ? 31.160 57.891 117.292 1.00 39.22 1318 LEU C O 1
ATOM 2205 N N . LEU A 1 277 ? 32.731 56.346 117.037 1.00 38.96 1319 LEU C N 1
ATOM 2206 C CA . LEU A 1 277 ? 31.783 55.245 116.855 1.00 38.60 1319 LEU C CA 1
ATOM 2207 C C . LEU A 1 277 ? 31.732 54.231 117.994 1.00 38.98 1319 LEU C C 1
ATOM 2208 O O . LEU A 1 277 ? 30.978 53.248 117.907 1.00 38.43 1319 LEU C O 1
ATOM 2213 N N . GLY A 1 278 ? 32.494 54.480 119.062 1.00 38.92 1320 GLY C N 1
ATOM 2214 C CA . GLY A 1 278 ? 32.439 53.655 120.263 1.00 38.88 1320 GLY C CA 1
ATOM 2215 C C . GLY A 1 278 ? 33.128 52.320 120.093 1.00 38.91 1320 GLY C C 1
ATOM 2216 O O . GLY A 1 278 ? 32.749 51.344 120.744 1.00 40.27 1320 GLY C O 1
ATOM 2217 N N . LEU A 1 279 ? 34.148 52.284 119.235 1.00 38.11 1321 LEU C N 1
ATOM 2218 C CA . LEU A 1 279 ? 34.868 51.061 118.927 1.00 37.97 1321 LEU C CA 1
ATOM 2219 C C . LEU A 1 279 ? 36.191 50.990 119.701 1.00 37.35 1321 LEU C C 1
ATOM 2220 O O . LEU A 1 279 ? 36.790 52.016 119.992 1.00 37.16 1321 LEU C O 1
ATOM 2225 N N . PRO A 1 280 ? 36.675 49.774 120.004 1.00 37.49 1322 PRO C N 1
ATOM 2226 C CA . PRO A 1 280 ? 37.838 49.608 120.873 1.00 37.49 1322 PRO C CA 1
ATOM 2227 C C . PRO A 1 280 ? 39.127 49.315 120.127 1.00 37.60 1322 PRO C C 1
ATOM 2228 O O . PRO A 1 280 ? 40.030 48.729 120.706 1.00 38.45 1322 PRO C O 1
ATOM 2232 N N . HIS A 1 281 ? 39.226 49.694 118.859 1.00 37.10 1323 HIS C N 1
ATOM 2233 C CA . HIS A 1 281 ? 40.307 49.202 118.007 1.00 36.28 1323 HIS C CA 1
ATOM 2234 C C . HIS A 1 281 ? 41.547 50.085 118.168 1.00 35.80 1323 HIS C C 1
ATOM 2235 O O . HIS A 1 281 ? 41.487 51.146 118.790 1.00 34.80 1323 HIS C O 1
ATOM 2242 N N . THR A 1 282 ? 42.671 49.623 117.634 1.00 36.03 1324 THR C N 1
ATOM 2243 C CA . THR A 1 282 ? 43.865 50.464 117.492 1.00 37.09 1324 THR C CA 1
ATOM 2244 C C . THR A 1 282 ? 44.330 50.460 116.044 1.00 37.95 1324 THR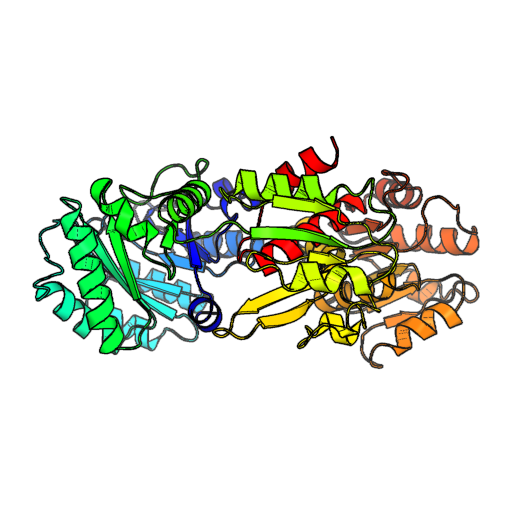 C C 1
ATOM 2245 O O . THR A 1 282 ? 44.060 49.501 115.325 1.00 38.66 1324 THR C O 1
ATOM 2249 N N . TYR A 1 283 ? 45.027 51.522 115.621 1.00 38.89 1325 TYR C N 1
ATOM 2250 C CA . TYR A 1 283 ? 45.655 51.605 114.282 1.00 39.39 1325 TYR C CA 1
ATOM 2251 C C . TYR A 1 283 ? 47.088 52.111 114.412 1.00 40.56 1325 TYR C C 1
ATOM 2252 O O . TYR A 1 283 ? 47.326 53.142 115.026 1.00 40.03 1325 TYR C O 1
ATOM 2261 N N . GLU A 1 284 ? 48.031 51.387 113.811 1.00 43.04 1326 GLU C N 1
ATOM 2262 C CA . GLU A 1 284 ? 49.468 51.661 113.960 1.00 45.76 1326 GLU C CA 1
ATOM 2263 C C . GLU A 1 284 ? 50.222 51.628 112.637 1.00 44.69 1326 GLU C C 1
ATOM 2264 O O . GLU A 1 284 ? 50.096 50.683 111.857 1.00 43.61 1326 GLU C O 1
ATOM 2270 N N . ALA A 1 285 ? 51.061 52.626 112.414 1.00 44.29 1327 ALA C N 1
ATOM 2271 C CA . ALA A 1 285 ? 52.127 52.495 111.429 1.00 44.73 1327 ALA C CA 1
ATOM 2272 C C . ALA A 1 285 ? 53.013 51.277 111.757 1.00 45.04 1327 ALA C C 1
ATOM 2273 O O . ALA A 1 285 ? 53.375 51.063 112.910 1.00 46.34 1327 ALA C O 1
ATOM 2275 N N . PHE A 1 286 ? 53.309 50.464 110.749 1.00 45.62 1328 PHE C N 1
ATOM 2276 C CA . PHE A 1 286 ? 54.205 49.319 110.889 1.00 46.75 1328 PHE C CA 1
ATOM 2277 C C . PHE A 1 286 ? 55.146 49.291 109.681 1.00 47.01 1328 PHE C C 1
ATOM 2278 O O . PHE A 1 286 ? 54.955 48.532 108.724 1.00 46.55 1328 PHE C O 1
ATOM 2286 N N . GLU A 1 287 ? 56.167 50.144 109.752 1.00 47.17 1329 GLU C N 1
ATOM 2287 C CA . GLU A 1 287 ? 57.124 50.325 108.673 1.00 47.68 1329 GLU C CA 1
ATOM 2288 C C . GLU A 1 287 ? 58.018 49.100 108.531 1.00 47.42 1329 GLU C C 1
ATOM 2289 O O . GLU A 1 287 ? 58.509 48.598 109.528 1.00 48.55 1329 GLU C O 1
ATOM 2295 N N . THR A 1 288 ? 58.215 48.603 107.313 1.00 46.63 1330 THR C N 1
ATOM 2296 C CA . THR A 1 288 ? 59.137 47.488 107.102 1.00 47.09 1330 THR C CA 1
ATOM 2297 C C . THR A 1 288 ? 60.021 47.678 105.881 1.00 48.06 1330 THR C C 1
ATOM 2298 O O . THR A 1 288 ? 59.647 48.372 104.936 1.00 48.15 1330 THR C O 1
ATOM 2302 N N . ASP A 1 289 ? 61.185 47.026 105.925 1.00 48.95 1331 ASP C N 1
ATOM 2303 C CA . ASP A 1 289 ? 62.214 47.126 104.886 1.00 49.37 1331 ASP C CA 1
ATOM 2304 C C . ASP A 1 289 ? 61.895 46.267 103.672 1.00 48.09 1331 ASP C C 1
ATOM 2305 O O . ASP A 1 289 ? 62.213 46.642 102.537 1.00 47.20 1331 ASP C O 1
ATOM 2310 N N . THR A 1 290 ? 61.299 45.109 103.928 1.00 47.93 1332 THR C N 1
ATOM 2311 C CA . THR A 1 290 ? 60.736 44.268 102.887 1.00 48.25 1332 THR C CA 1
ATOM 2312 C C . THR A 1 290 ? 59.234 44.158 103.095 1.00 48.13 1332 THR C C 1
ATOM 2313 O O . THR A 1 290 ? 58.715 44.425 104.178 1.00 49.31 1332 THR C O 1
ATOM 2317 N N . VAL A 1 291 ? 58.548 43.752 102.037 1.00 47.91 1333 VAL C N 1
ATOM 2318 C CA . VAL A 1 291 ? 57.129 43.419 102.102 1.00 47.08 1333 VAL C CA 1
ATOM 2319 C C . VAL A 1 291 ? 56.859 42.108 102.853 1.00 47.22 1333 VAL C C 1
ATOM 2320 O O . VAL A 1 291 ? 55.760 41.898 103.356 1.00 45.81 1333 VAL C O 1
ATOM 2324 N N . ASP A 1 292 ? 57.849 41.224 102.915 1.00 48.77 1334 ASP C N 1
ATOM 2325 C CA . ASP A 1 292 ? 57.628 39.875 103.450 1.00 50.25 1334 ASP C CA 1
ATOM 2326 C C . ASP A 1 292 ? 57.488 39.848 104.948 1.00 49.21 1334 ASP C C 1
ATOM 2327 O O . ASP A 1 292 ? 56.907 38.913 105.495 1.00 48.61 1334 ASP C O 1
ATOM 2332 N N . GLU A 1 293 ? 58.002 40.894 105.589 1.00 49.13 1335 GLU C N 1
ATOM 2333 C CA . GLU A 1 293 ? 57.899 41.071 107.023 1.00 49.17 1335 GLU C CA 1
ATOM 2334 C C . GLU A 1 293 ? 56.475 41.375 107.508 1.00 48.57 1335 GLU C C 1
ATOM 2335 O O . GLU A 1 293 ? 56.217 41.257 108.704 1.00 49.09 1335 GLU C O 1
ATOM 2341 N N . VAL A 1 294 ? 55.554 41.741 106.610 1.00 47.82 1336 VAL C N 1
ATOM 2342 C CA . VAL A 1 294 ? 54.162 42.015 107.008 1.00 47.87 1336 VAL C CA 1
ATOM 2343 C C . VAL A 1 294 ? 53.315 40.744 107.148 1.00 48.41 1336 VAL C C 1
ATOM 2344 O O . VAL A 1 294 ? 52.208 40.798 107.671 1.00 47.39 1336 VAL C O 1
ATOM 2348 N N . GLN A 1 295 ? 53.823 39.611 106.673 1.00 50.29 1337 GLN C N 1
ATOM 2349 C CA . GLN A 1 295 ? 53.062 38.361 106.690 1.00 51.73 1337 GLN C CA 1
ATOM 2350 C C . GLN A 1 295 ? 52.690 37.868 108.096 1.00 51.53 1337 GLN C C 1
ATOM 2351 O O . GLN A 1 295 ? 51.612 37.294 108.278 1.00 51.03 1337 GLN C O 1
ATOM 2357 N N . LYS A 1 296 ? 53.578 38.078 109.070 1.00 51.69 1338 LYS C N 1
ATOM 2358 C CA . LYS A 1 296 ? 53.325 37.668 110.465 1.00 52.39 1338 LYS C CA 1
ATOM 2359 C C . LYS A 1 296 ? 52.290 38.566 111.178 1.00 51.94 1338 LYS C C 1
ATOM 2360 O O . LYS A 1 296 ? 51.675 38.154 112.174 1.00 52.92 1338 LYS C O 1
ATOM 2366 N N . VAL A 1 297 ? 52.125 39.788 110.667 1.00 50.21 1339 VAL C N 1
ATOM 2367 C CA . VAL A 1 297 ? 51.093 40.723 111.124 1.00 49.19 1339 VAL C CA 1
ATOM 2368 C C . VAL A 1 297 ? 49.726 40.284 110.619 1.00 48.65 1339 VAL C C 1
ATOM 2369 O O . VAL A 1 297 ? 48.736 40.319 111.360 1.00 48.37 1339 VAL C O 1
ATOM 2373 N N . LEU A 1 298 ? 49.688 39.879 109.350 1.00 48.91 1340 LEU C N 1
ATOM 2374 C CA . LEU A 1 298 ? 48.466 39.411 108.702 1.00 48.24 1340 LEU C CA 1
ATOM 2375 C C . LEU A 1 298 ? 47.900 38.162 109.367 1.00 48.36 1340 LEU C C 1
ATOM 2376 O O . LEU A 1 298 ? 46.701 37.918 109.270 1.00 47.18 1340 LEU C O 1
ATOM 2381 N N . ASN A 1 299 ? 48.761 37.377 110.019 1.00 49.62 1341 ASN C N 1
ATOM 2382 C CA . ASN A 1 299 ? 48.343 36.166 110.744 1.00 50.98 1341 ASN C CA 1
ATOM 2383 C C . ASN A 1 299 ? 48.110 36.330 112.250 1.00 50.43 1341 ASN C C 1
ATOM 2384 O O . ASN A 1 299 ? 47.818 35.336 112.917 1.00 50.96 1341 ASN C O 1
ATOM 2389 N N . LEU A 1 300 ? 48.214 37.548 112.792 1.00 49.18 1342 LEU C N 1
ATOM 2390 C CA . LEU A 1 300 ? 47.916 37.753 114.213 1.00 49.40 1342 LEU C CA 1
ATOM 2391 C C . LEU A 1 300 ? 46.473 37.345 114.477 1.00 48.54 1342 LEU C C 1
ATOM 2392 O O . LEU A 1 300 ? 45.620 37.579 113.641 1.00 48.80 1342 LEU C O 1
ATOM 2397 N N . PRO A 1 301 ? 46.196 36.704 115.621 1.00 48.89 1343 PRO C N 1
ATOM 2398 C CA . PRO A 1 301 ? 44.796 36.271 115.854 1.00 48.37 1343 PRO C CA 1
ATOM 2399 C C . PRO A 1 301 ? 43.768 37.428 115.838 1.00 46.63 1343 PRO C C 1
ATOM 2400 O O . PRO A 1 301 ? 42.638 37.242 115.385 1.00 44.44 1343 PRO C O 1
ATOM 2404 N N . ASP A 1 302 ? 44.199 38.611 116.275 1.00 46.44 1344 ASP C N 1
ATOM 2405 C CA . ASP A 1 302 ? 43.340 39.804 116.387 1.00 46.45 1344 ASP C CA 1
ATOM 2406 C C . ASP A 1 302 ? 43.509 40.855 115.253 1.00 44.27 1344 ASP C C 1
ATOM 2407 O O . ASP A 1 302 ? 43.105 42.011 115.410 1.00 44.37 1344 ASP C O 1
ATOM 2412 N N . PHE A 1 303 ? 44.100 40.451 114.124 1.00 41.44 1345 PHE C N 1
ATOM 2413 C CA . PHE A 1 303 ? 44.313 41.331 112.970 1.00 39.26 1345 PHE C CA 1
ATOM 2414 C C . PHE A 1 303 ? 42.974 41.633 112.325 1.00 37.99 1345 PHE C C 1
ATOM 2415 O O . PHE A 1 303 ? 42.235 40.718 111.964 1.00 37.45 1345 PHE C O 1
ATOM 2423 N N . GLY A 1 304 ? 42.664 42.921 112.199 1.00 37.19 1346 GLY C N 1
ATOM 2424 C CA . GLY A 1 304 ? 41.375 43.393 111.650 1.00 36.34 1346 GLY C CA 1
ATOM 2425 C C . GLY A 1 304 ? 41.420 43.941 110.232 1.00 35.60 1346 GLY C C 1
ATOM 2426 O O . GLY A 1 304 ? 40.383 44.061 109.594 1.00 35.43 1346 GLY C O 1
ATOM 2427 N N . GLY A 1 305 ? 42.619 44.290 109.764 1.00 35.02 1347 GLY C N 1
ATOM 2428 C CA . GLY A 1 305 ? 42.852 44.797 108.422 1.00 34.70 1347 GLY C CA 1
ATOM 2429 C C . GLY A 1 305 ? 44.107 45.656 108.346 1.00 34.45 1347 GLY C C 1
ATOM 2430 O O . GLY A 1 305 ? 44.713 45.947 109.366 1.00 34.27 1347 GLY C O 1
ATOM 2431 N N . ALA A 1 306 ? 44.501 46.064 107.140 1.00 34.08 1348 ALA C N 1
ATOM 2432 C CA . ALA A 1 306 ? 45.581 47.042 107.000 1.00 33.98 1348 ALA C CA 1
ATOM 2433 C C . ALA A 1 306 ? 45.577 47.802 105.676 1.00 33.06 1348 ALA C C 1
ATOM 2434 O O . ALA A 1 306 ? 45.208 47.261 104.638 1.00 32.85 1348 ALA C O 1
ATOM 2436 N N . ASN A 1 307 ? 45.972 49.068 105.749 1.00 32.83 1349 ASN C N 1
ATOM 2437 C CA . ASN A 1 307 ? 46.248 49.873 104.576 1.00 33.16 1349 ASN C CA 1
ATOM 2438 C C . ASN A 1 307 ? 47.671 49.603 104.070 1.00 33.50 1349 ASN C C 1
ATOM 2439 O O . ASN A 1 307 ? 48.571 49.231 104.838 1.00 33.39 1349 ASN C O 1
ATOM 2444 N N . VAL A 1 308 ? 47.857 49.793 102.767 1.00 33.62 1350 VAL C N 1
ATOM 2445 C CA . VAL A 1 308 ? 49.148 49.631 102.108 1.00 33.55 1350 VAL C CA 1
ATOM 2446 C C . VAL A 1 308 ? 49.405 50.873 101.277 1.00 33.32 1350 VAL C C 1
ATOM 2447 O O . VAL A 1 308 ? 48.559 51.291 100.483 1.00 32.68 1350 VAL C O 1
ATOM 2451 N N . THR A 1 309 ? 50.569 51.474 101.485 1.00 33.86 1351 THR C N 1
ATOM 2452 C CA . THR A 1 309 ? 51.017 52.601 100.668 1.00 34.04 1351 THR C CA 1
ATOM 2453 C C . THR A 1 309 ? 52.334 52.220 99.987 1.00 34.42 1351 THR C C 1
ATOM 2454 O O . THR A 1 309 ? 52.731 51.051 99.993 1.00 34.16 1351 THR C O 1
ATOM 2458 N N . ILE A 1 310 ? 52.989 53.203 99.382 1.00 35.78 1352 ILE C N 1
ATOM 2459 C CA . ILE A 1 310 ? 54.234 52.995 98.629 1.00 37.25 1352 ILE C CA 1
ATOM 2460 C C . ILE A 1 310 ? 55.296 52.421 99.558 1.00 37.37 1352 ILE C C 1
ATOM 2461 O O . ILE A 1 310 ? 55.420 52.902 100.691 1.00 38.07 1352 ILE C O 1
ATOM 2466 N N . PRO A 1 311 ? 56.092 51.433 99.092 1.00 37.61 1353 PRO C N 1
ATOM 2467 C CA . PRO A 1 311 ? 56.209 50.842 97.765 1.00 37.40 1353 PRO C CA 1
ATOM 2468 C C . PRO A 1 311 ? 55.626 49.423 97.668 1.00 37.06 1353 PRO C C 1
ATOM 2469 O O . PRO A 1 311 ? 56.149 48.601 96.905 1.00 37.36 1353 PRO C O 1
ATOM 2473 N N . TYR A 1 312 ? 54.548 49.150 98.404 1.00 36.66 1354 TYR C N 1
ATOM 2474 C CA . TYR A 1 312 ? 54.061 47.785 98.583 1.00 36.54 1354 TYR C CA 1
ATOM 2475 C C . TYR A 1 312 ? 52.660 47.484 98.024 1.00 36.08 1354 TYR C C 1
ATOM 2476 O O . TYR A 1 312 ? 52.178 46.354 98.170 1.00 35.55 1354 TYR C O 1
ATOM 2485 N N . LYS A 1 313 ? 52.023 48.449 97.350 1.00 35.53 1355 LYS C N 1
ATOM 2486 C CA . LYS A 1 313 ? 50.661 48.239 96.828 1.00 34.78 1355 LYS C CA 1
ATOM 2487 C C . LYS A 1 313 ? 50.555 47.113 95.787 1.00 34.62 1355 LYS C C 1
ATOM 2488 O O . LYS A 1 313 ? 49.508 46.465 95.682 1.00 34.57 1355 LYS C O 1
ATOM 2494 N N . LEU A 1 314 ? 51.631 46.869 95.037 1.00 34.54 1356 LEU C N 1
ATOM 2495 C CA . LEU A 1 314 ? 51.647 45.779 94.061 1.00 34.95 1356 LEU C CA 1
ATOM 2496 C C . LEU A 1 314 ? 52.216 44.483 94.634 1.00 34.79 1356 LEU C C 1
ATOM 2497 O O . LEU A 1 314 ? 51.664 43.406 94.406 1.00 33.83 1356 LEU C O 1
ATOM 2502 N N . SER A 1 315 ? 53.312 44.591 95.380 1.00 35.11 1357 SER C N 1
ATOM 2503 C CA . SER A 1 315 ? 54.009 43.408 95.889 1.00 35.48 1357 SER C CA 1
ATOM 2504 C C . SER A 1 315 ? 53.256 42.682 96.995 1.00 35.71 1357 SER C C 1
ATOM 2505 O O . SER A 1 315 ? 53.553 41.533 97.275 1.00 36.14 1357 SER C O 1
ATOM 2508 N N . VAL A 1 316 ? 52.287 43.343 97.611 1.00 36.44 1358 VAL C N 1
ATOM 2509 C CA . VAL A 1 316 ? 51.491 42.727 98.664 1.00 37.59 1358 VAL C CA 1
ATOM 2510 C C . VAL A 1 316 ? 50.443 41.768 98.105 1.00 38.34 1358 VAL C C 1
ATOM 2511 O O . VAL A 1 316 ? 50.015 40.853 98.802 1.00 39.04 1358 VAL C O 1
ATOM 2515 N N . MET A 1 317 ? 50.034 41.986 96.859 1.00 39.23 1359 MET C N 1
ATOM 2516 C CA . MET A 1 317 ? 48.966 41.193 96.218 1.00 40.35 1359 MET C CA 1
ATOM 2517 C C . MET A 1 317 ? 49.236 39.688 96.195 1.00 40.82 1359 MET C C 1
ATOM 2518 O O . MET A 1 317 ? 48.304 38.894 96.218 1.00 39.93 1359 MET C O 1
ATOM 2523 N N . LYS A 1 318 ? 50.514 39.331 96.111 1.00 42.28 1360 LYS C N 1
ATOM 2524 C CA . LYS A 1 318 ? 51.046 38.015 96.496 1.00 44.27 1360 LYS C CA 1
ATOM 2525 C C . LYS A 1 318 ? 50.229 37.270 97.578 1.00 44.12 1360 LYS C C 1
ATOM 2526 O O . LYS A 1 318 ? 49.828 36.118 97.376 1.00 46.11 1360 LYS C O 1
ATOM 2532 N N . PHE A 1 319 ? 49.979 37.946 98.704 1.00 41.30 1361 PHE C N 1
ATOM 2533 C CA . PHE A 1 319 ? 49.387 37.328 99.886 1.00 40.62 1361 PHE C CA 1
ATOM 2534 C C . PHE A 1 319 ? 47.873 37.310 99.922 1.00 40.15 1361 PHE C C 1
ATOM 2535 O O . PHE A 1 319 ? 47.293 36.826 100.904 1.00 41.19 1361 PHE C O 1
ATOM 2543 N N . MET A 1 320 ? 47.222 37.868 98.910 1.00 39.35 1362 MET C N 1
ATOM 2544 C CA . MET A 1 320 ? 45.770 37.921 98.878 1.00 38.71 1362 MET C CA 1
ATOM 2545 C C . MET A 1 320 ? 45.235 36.665 98.224 1.00 38.34 1362 MET C C 1
ATOM 2546 O O . MET A 1 320 ? 45.805 36.167 97.254 1.00 39.19 1362 MET C O 1
ATOM 2551 N N . ASP A 1 321 ? 44.137 36.165 98.772 1.00 38.16 1363 ASP C N 1
ATOM 2552 C CA . ASP A 1 321 ? 43.363 35.051 98.201 1.00 38.25 1363 ASP C CA 1
ATOM 2553 C C . ASP A 1 321 ? 42.272 35.545 97.228 1.00 38.01 1363 ASP C C 1
ATOM 2554 O O . ASP A 1 321 ? 41.844 34.809 96.347 1.00 37.43 1363 ASP C O 1
ATOM 2559 N N . GLU A 1 322 ? 41.805 36.776 97.447 1.00 38.12 1364 GLU C N 1
ATOM 2560 C CA . GLU A 1 322 ? 40.739 37.419 96.689 1.00 37.95 1364 GLU C CA 1
ATOM 2561 C C . GLU A 1 322 ? 41.139 38.854 96.389 1.00 37.38 1364 GLU C C 1
ATOM 2562 O O . GLU A 1 322 ? 41.879 39.459 97.164 1.00 37.87 1364 GLU C O 1
ATOM 2568 N N . LEU A 1 323 ? 40.601 39.406 95.303 1.00 35.84 1365 LEU C N 1
ATOM 2569 C CA . LEU A 1 323 ? 40.709 40.829 95.012 1.00 34.96 1365 LEU C CA 1
ATOM 2570 C C . LEU A 1 323 ? 39.345 41.398 94.686 1.00 34.31 1365 LEU C C 1
ATOM 2571 O O . LEU A 1 323 ? 38.499 40.704 94.157 1.00 34.52 1365 LEU C O 1
ATOM 2576 N N . SER A 1 324 ? 39.131 42.670 94.987 1.00 33.90 1366 SER C N 1
ATOM 2577 C CA . SER A 1 324 ? 37.925 43.352 94.526 1.00 33.66 1366 SER C CA 1
ATOM 2578 C C . SER A 1 324 ? 38.119 43.665 93.057 1.00 33.61 1366 SER C C 1
ATOM 2579 O O . SER A 1 324 ? 39.245 43.662 92.560 1.00 33.15 1366 SER C O 1
ATOM 2582 N N . ASP A 1 325 ? 37.024 43.959 92.371 1.00 33.81 1367 ASP C N 1
ATOM 2583 C CA . ASP A 1 325 ? 37.098 44.296 90.949 1.00 34.04 1367 ASP C CA 1
ATOM 2584 C C . ASP A 1 325 ? 38.093 45.432 90.715 1.00 33.21 1367 ASP C C 1
ATOM 2585 O O . ASP A 1 325 ? 38.923 45.342 89.820 1.00 33.22 1367 ASP C O 1
ATOM 2590 N N . GLU A 1 326 ? 38.037 46.470 91.549 1.00 32.48 1368 GLU C N 1
ATOM 2591 C CA . GLU A 1 326 ? 38.867 47.651 91.331 1.00 32.07 1368 GLU C CA 1
ATOM 2592 C C . GLU A 1 326 ? 40.325 47.313 91.562 1.00 32.64 1368 GLU C C 1
ATOM 2593 O O . GLU A 1 326 ? 41.186 47.752 90.812 1.00 33.46 1368 GLU C O 1
ATOM 2599 N N . ALA A 1 327 ? 40.602 46.512 92.580 1.00 33.30 1369 ALA C N 1
ATOM 2600 C CA . ALA A 1 327 ? 41.977 46.127 92.875 1.00 34.39 1369 ALA C CA 1
ATOM 2601 C C . ALA A 1 327 ? 42.568 45.338 91.725 1.00 34.58 1369 ALA C C 1
ATOM 2602 O O . ALA A 1 327 ? 43.718 45.555 91.361 1.00 34.76 1369 ALA C O 1
ATOM 2604 N N . ARG A 1 328 ? 41.776 44.441 91.151 1.00 35.39 1370 ARG C N 1
ATOM 2605 C CA . ARG A 1 328 ? 42.225 43.684 89.995 1.00 36.86 1370 ARG C CA 1
ATOM 2606 C C . ARG A 1 328 ? 42.394 44.595 88.800 1.00 35.81 1370 ARG C C 1
ATOM 2607 O O . ARG A 1 328 ? 43.408 44.556 88.133 1.00 35.88 1370 ARG C O 1
ATOM 2615 N N . PHE A 1 329 ? 41.405 45.427 88.543 1.00 34.61 1371 PHE C N 1
ATOM 2616 C CA . PHE A 1 329 ? 41.444 46.251 87.374 1.00 34.03 1371 PHE C CA 1
ATOM 2617 C C . PHE A 1 329 ? 42.638 47.196 87.415 1.00 33.83 1371 PHE C C 1
ATOM 2618 O O . PHE A 1 329 ? 43.345 47.286 86.438 1.00 34.14 1371 PHE C O 1
ATOM 2626 N N . PHE A 1 330 ? 42.868 47.878 88.537 1.00 33.30 1372 PHE C N 1
ATOM 2627 C CA . PHE A 1 330 ? 44.013 48.789 88.665 1.00 33.16 1372 PHE C CA 1
ATOM 2628 C C . PHE A 1 330 ? 45.313 48.093 89.077 1.00 32.42 1372 PHE C C 1
ATOM 2629 O O . PHE A 1 330 ? 46.361 48.745 89.145 1.00 31.80 1372 PHE C O 1
ATOM 2637 N N . GLY A 1 331 ? 45.246 46.799 89.397 1.00 31.78 1373 GLY C N 1
ATOM 2638 C CA . GLY A 1 331 ? 46.436 46.006 89.709 1.00 31.71 1373 GLY C CA 1
ATOM 2639 C C . GLY A 1 331 ? 47.180 46.530 90.926 1.00 31.87 1373 GLY C C 1
ATOM 2640 O O . GLY A 1 331 ? 48.406 46.659 90.910 1.00 32.44 1373 GLY C O 1
ATOM 2641 N N . ALA A 1 332 ? 46.432 46.854 91.976 1.00 31.24 1374 ALA C N 1
ATOM 2642 C CA . ALA A 1 332 ? 47.009 47.452 93.164 1.00 30.90 1374 ALA C CA 1
ATOM 2643 C C . ALA A 1 332 ? 46.077 47.300 94.355 1.00 30.77 1374 ALA C C 1
ATOM 2644 O O . ALA A 1 332 ? 44.853 47.414 94.227 1.00 29.80 1374 ALA C O 1
ATOM 2646 N N . VAL A 1 333 ? 46.678 47.040 95.512 1.00 31.17 1375 VAL C N 1
ATOM 2647 C CA . VAL A 1 333 ? 45.947 46.920 96.768 1.00 31.71 1375 VAL C CA 1
ATOM 2648 C C . VAL A 1 333 ? 46.388 48.023 97.722 1.00 31.67 1375 VAL C C 1
ATOM 2649 O O . VAL A 1 333 ? 47.574 48.190 97.931 1.00 31.66 1375 VAL C O 1
ATOM 2653 N N . ASN A 1 334 ? 45.433 48.782 98.269 1.00 31.92 1376 ASN C N 1
ATOM 2654 C CA . ASN A 1 334 ? 45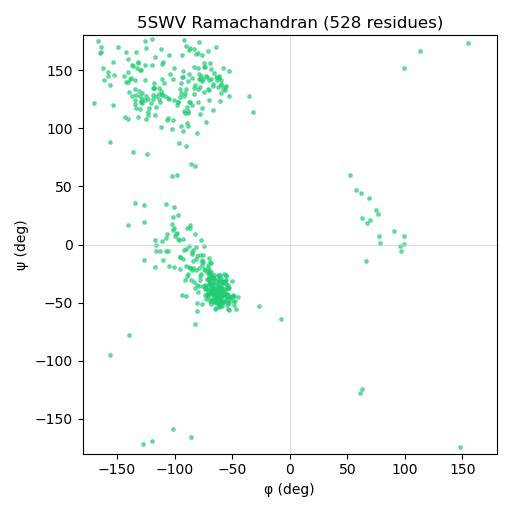.687 49.639 99.449 1.00 32.13 1376 ASN C CA 1
ATOM 2655 C C . ASN A 1 334 ? 44.899 49.263 100.716 1.00 32.31 1376 ASN C C 1
ATOM 2656 O O . ASN A 1 334 ? 45.024 49.946 101.723 1.00 32.45 1376 ASN C O 1
ATOM 2661 N N . THR A 1 335 ? 44.058 48.230 100.651 1.00 32.50 1377 THR C N 1
ATOM 2662 C CA . THR A 1 335 ? 43.188 47.857 101.762 1.00 32.73 1377 THR C CA 1
ATOM 2663 C C . THR A 1 335 ? 43.081 46.352 101.832 1.00 32.92 1377 THR C C 1
ATOM 2664 O O . THR A 1 335 ? 42.459 45.745 100.978 1.00 33.02 1377 THR C O 1
ATOM 2668 N N . ILE A 1 336 ? 43.683 45.772 102.863 1.00 33.27 1378 ILE C N 1
ATOM 2669 C CA . ILE A 1 336 ? 43.646 44.339 103.107 1.00 33.49 1378 ILE C CA 1
ATOM 2670 C C . ILE A 1 336 ? 42.556 44.014 104.124 1.00 33.55 1378 ILE C C 1
ATOM 2671 O O . ILE A 1 336 ? 42.585 44.513 105.239 1.00 32.33 1378 ILE C O 1
ATOM 2676 N N . ILE A 1 337 ? 41.618 43.161 103.729 1.00 34.32 1379 ILE C N 1
ATOM 2677 C CA . ILE A 1 337 ? 40.456 42.807 104.544 1.00 35.61 1379 ILE C CA 1
ATOM 2678 C C . ILE A 1 337 ? 40.512 41.322 104.892 1.00 36.60 1379 ILE C C 1
ATOM 2679 O O . ILE A 1 337 ? 40.481 40.475 104.003 1.00 36.60 1379 ILE C O 1
ATOM 2684 N N . PRO A 1 338 ? 40.585 40.994 106.185 1.00 38.56 1380 PRO C N 1
ATOM 2685 C CA . PRO A 1 338 ? 40.522 39.591 106.597 1.00 39.79 1380 PRO C CA 1
ATOM 2686 C C . PRO A 1 338 ? 39.078 39.108 106.734 1.00 41.68 1380 PRO C C 1
ATOM 2687 O O . PRO A 1 338 ? 38.206 39.871 107.141 1.00 41.40 1380 PRO C O 1
ATOM 2691 N N . ILE A 1 339 ? 38.838 37.859 106.356 1.00 45.07 1381 ILE C N 1
ATOM 2692 C CA . ILE A 1 339 ? 37.520 37.227 106.427 1.00 48.29 1381 ILE C CA 1
ATOM 2693 C C . ILE A 1 339 ? 37.754 35.858 107.059 1.00 53.25 1381 ILE C C 1
ATOM 2694 O O . ILE A 1 339 ? 38.510 35.044 106.499 1.00 51.97 1381 ILE C O 1
ATOM 2699 N N . ARG A 1 340 ? 37.158 35.623 108.235 1.00 60.43 1382 ARG C N 1
ATOM 2700 C CA . ARG A 1 340 ? 37.106 34.271 108.832 1.00 66.89 1382 ARG C CA 1
ATOM 2701 C C . ARG A 1 340 ? 35.807 33.591 108.391 1.00 72.81 1382 ARG C C 1
ATOM 2702 O O . ARG A 1 340 ? 34.748 33.823 108.974 1.00 72.42 1382 ARG C O 1
ATOM 2710 N N . ILE A 1 341 ? 35.910 32.754 107.357 1.00 80.79 1383 ILE C N 1
ATOM 2711 C CA . ILE A 1 341 ? 34.775 31.966 106.846 1.00 84.96 1383 ILE C CA 1
ATOM 2712 C C . ILE A 1 341 ? 34.407 30.862 107.866 1.00 85.69 1383 ILE C C 1
ATOM 2713 O O . ILE A 1 341 ? 33.243 30.486 107.989 1.00 86.19 1383 ILE C O 1
ATOM 2718 N N . GLY A 1 342 ? 35.406 30.362 108.590 1.00 85.65 1384 GLY C N 1
ATOM 2719 C CA . GLY A 1 342 ? 35.189 29.542 109.779 1.00 85.78 1384 GLY C CA 1
ATOM 2720 C C . GLY A 1 342 ? 36.426 29.644 110.648 1.00 87.06 1384 GLY C C 1
ATOM 2721 O O . GLY A 1 342 ? 36.570 30.589 111.430 1.00 85.58 1384 GLY C O 1
ATOM 2722 N N . ASP A 1 343 ? 37.319 28.668 110.488 1.00 88.61 1385 ASP C N 1
ATOM 2723 C CA . ASP A 1 343 ? 38.687 28.725 111.033 1.00 89.58 1385 ASP C CA 1
ATOM 2724 C C . ASP A 1 343 ? 39.734 28.960 109.925 1.00 86.18 1385 ASP C C 1
ATOM 2725 O O . ASP A 1 343 ? 40.941 28.903 110.180 1.00 84.31 1385 ASP C O 1
ATOM 2730 N N . LYS A 1 344 ? 39.259 29.254 108.712 1.00 82.79 1386 LYS C N 1
ATOM 2731 C CA . LYS A 1 344 ? 40.114 29.560 107.569 1.00 79.32 1386 LYS C CA 1
ATOM 2732 C C . LYS A 1 344 ? 40.235 31.078 107.494 1.00 72.31 1386 LYS C C 1
ATOM 2733 O O . LYS A 1 344 ? 39.228 31.786 107.604 1.00 71.75 1386 LYS C O 1
ATOM 2739 N N . LEU A 1 345 ? 41.45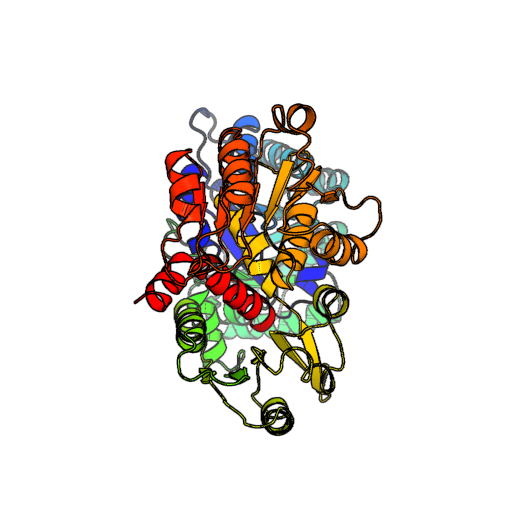5 31.571 107.310 1.00 64.65 1387 LEU C N 1
ATOM 2740 C CA . LEU A 1 345 ? 41.681 32.983 107.022 1.00 59.52 1387 LEU C CA 1
ATOM 2741 C C . LEU A 1 345 ? 41.698 33.211 105.511 1.00 55.67 1387 LEU C C 1
ATOM 2742 O O . LEU A 1 345 ? 42.438 32.552 104.790 1.00 56.17 1387 LEU C O 1
ATOM 2747 N N . VAL A 1 346 ? 40.894 34.159 105.045 1.00 52.52 1388 VAL C N 1
ATOM 2748 C CA . VAL A 1 346 ? 40.907 34.600 103.644 1.00 49.45 1388 VAL C CA 1
ATOM 2749 C C . VAL A 1 346 ? 41.281 36.070 103.639 1.00 45.69 1388 VAL C C 1
ATOM 2750 O O . VAL A 1 346 ? 40.696 36.860 104.368 1.00 44.67 1388 VAL C O 1
ATOM 2754 N N . LEU A 1 347 ? 42.265 36.430 102.831 1.00 43.76 1389 LEU C N 1
ATOM 2755 C CA . LEU A 1 347 ? 42.678 37.823 102.720 1.00 43.22 1389 LEU C CA 1
ATOM 2756 C C . LEU A 1 347 ? 42.173 38.415 101.406 1.00 42.12 1389 LEU C C 1
ATOM 2757 O O . LEU A 1 347 ? 42.413 37.864 100.320 1.00 41.25 1389 LEU C O 1
ATOM 2762 N N . ARG A 1 348 ? 41.455 39.529 101.524 1.00 40.58 1390 ARG C N 1
ATOM 2763 C CA . ARG A 1 348 ? 40.886 40.212 100.380 1.00 39.82 1390 ARG C CA 1
ATOM 2764 C C . ARG A 1 348 ? 41.587 41.551 100.215 1.00 38.16 1390 ARG C C 1
ATOM 2765 O O . ARG A 1 348 ? 41.607 42.345 101.138 1.00 38.29 1390 ARG C O 1
ATOM 2773 N N . GLY A 1 349 ? 42.175 41.788 99.051 1.00 36.68 1391 GLY C N 1
ATOM 2774 C CA . GLY A 1 349 ? 42.740 43.087 98.720 1.00 35.64 1391 GLY C CA 1
ATOM 2775 C C . GLY A 1 349 ? 41.693 43.936 98.029 1.00 35.02 1391 GLY C C 1
ATOM 2776 O O . GLY A 1 349 ? 41.040 43.469 97.106 1.00 35.28 1391 GLY C O 1
ATOM 2777 N N . ASP A 1 350 ? 41.508 45.166 98.492 1.00 34.20 1392 ASP C N 1
ATOM 2778 C CA . ASP A 1 350 ? 40.706 46.143 97.787 1.00 34.08 1392 ASP C CA 1
ATOM 2779 C C . ASP A 1 350 ? 41.563 47.386 97.596 1.00 34.38 1392 ASP C C 1
ATOM 2780 O O . ASP A 1 350 ? 42.699 47.465 98.076 1.00 34.50 1392 ASP C O 1
ATOM 2785 N N . ASN A 1 351 ? 41.003 48.346 96.870 1.00 34.45 1393 ASN C N 1
ATOM 2786 C CA . ASN A 1 351 ? 41.669 49.567 96.507 1.00 34.69 1393 ASN C CA 1
ATOM 2787 C C . ASN A 1 351 ? 40.665 50.693 96.609 1.00 34.06 1393 ASN C C 1
ATOM 2788 O O . ASN A 1 351 ? 39.749 50.784 95.789 1.00 34.28 1393 ASN C O 1
ATOM 2793 N N . THR A 1 352 ? 40.818 51.534 97.623 1.00 33.72 1394 THR C N 1
ATOM 2794 C CA . THR A 1 352 ? 39.942 52.689 97.812 1.00 33.31 1394 THR C CA 1
ATOM 2795 C C . THR A 1 352 ? 40.500 53.995 97.266 1.00 33.52 1394 THR C C 1
ATOM 2796 O O . THR A 1 352 ? 39.866 55.029 97.436 1.00 33.21 1394 THR C O 1
ATOM 2800 N N . ASP A 1 353 ? 41.655 53.977 96.603 1.00 34.19 1395 ASP C N 1
ATOM 2801 C CA . ASP A 1 353 ? 42.224 55.224 96.067 1.00 34.68 1395 ASP C CA 1
ATOM 2802 C C . ASP A 1 353 ? 41.207 56.000 95.214 1.00 33.90 1395 ASP C C 1
ATOM 2803 O O . ASP A 1 353 ? 41.004 57.195 95.415 1.00 33.88 1395 ASP C O 1
ATOM 2808 N N . TRP A 1 354 ? 40.524 55.306 94.311 1.00 33.18 1396 TRP C N 1
ATOM 2809 C CA . TRP A 1 354 ? 39.463 55.933 93.505 1.00 32.35 1396 TRP C CA 1
ATOM 2810 C C . TRP A 1 354 ? 38.318 56.554 94.323 1.00 32.63 1396 TRP C C 1
ATOM 2811 O O . TRP A 1 354 ? 37.721 57.547 93.902 1.00 33.10 1396 TRP C O 1
ATOM 2822 N N . ARG A 1 355 ? 38.007 55.959 95.472 1.00 32.18 1397 ARG C N 1
ATOM 2823 C CA . ARG A 1 355 ? 36.924 56.438 96.316 1.00 32.02 1397 ARG C CA 1
ATOM 2824 C C . ARG A 1 355 ? 37.203 57.855 96.815 1.00 32.27 1397 ARG C C 1
ATOM 2825 O O . ARG A 1 355 ? 36.277 58.649 96.975 1.00 32.26 1397 ARG C O 1
ATOM 2833 N N . GLY A 1 356 ? 38.474 58.178 97.047 1.00 32.25 1398 GLY C N 1
ATOM 2834 C CA . GLY A 1 356 ? 38.866 59.535 97.381 1.00 32.39 1398 GLY C CA 1
ATOM 2835 C C . GLY A 1 356 ? 38.367 60.547 96.361 1.00 32.56 1398 GLY C C 1
ATOM 2836 O O . GLY A 1 356 ? 37.976 61.665 96.722 1.00 32.84 1398 GLY C O 1
ATOM 2837 N N . ILE A 1 357 ? 38.378 60.146 95.090 1.00 32.18 1399 ILE C N 1
ATOM 2838 C CA . ILE A 1 357 ? 37.884 60.979 93.998 1.00 32.00 1399 ILE C CA 1
ATOM 2839 C C . ILE A 1 357 ? 36.375 60.904 93.922 1.00 30.95 1399 ILE C C 1
ATOM 2840 O O . ILE A 1 357 ? 35.702 61.911 94.027 1.00 30.93 1399 ILE C O 1
ATOM 2845 N N . TYR A 1 358 ? 35.855 59.701 93.765 1.00 30.16 1400 TYR C N 1
ATOM 2846 C CA . TYR A 1 358 ? 34.436 59.492 93.635 1.00 30.12 1400 TYR C CA 1
ATOM 2847 C C . TYR A 1 358 ? 33.634 60.118 94.762 1.00 30.52 1400 TYR C C 1
ATOM 2848 O O . TYR A 1 358 ? 32.732 60.907 94.511 1.00 30.29 1400 TYR C O 1
ATOM 2857 N N . ASP A 1 359 ? 33.963 59.760 96.001 1.00 31.42 1401 ASP C N 1
ATOM 2858 C CA . ASP A 1 359 ? 33.188 60.191 97.175 1.00 31.96 1401 ASP C CA 1
ATOM 2859 C C . ASP A 1 359 ? 33.263 61.703 97.410 1.00 32.76 1401 ASP C C 1
ATOM 2860 O O . ASP A 1 359 ? 32.348 62.292 98.011 1.00 33.51 1401 ASP C O 1
ATOM 2865 N N . THR A 1 360 ? 34.365 62.323 96.993 1.00 32.91 1402 THR C N 1
ATOM 2866 C CA . THR A 1 360 ? 34.521 63.767 97.134 1.00 33.41 1402 THR C CA 1
ATOM 2867 C C . THR A 1 360 ? 33.500 64.485 96.246 1.00 34.94 1402 THR C C 1
ATOM 2868 O O . THR A 1 360 ? 32.793 65.363 96.717 1.00 35.45 1402 THR C O 1
ATOM 2872 N N . PHE A 1 361 ? 33.420 64.084 94.978 1.00 36.47 1403 PHE C N 1
ATOM 2873 C CA . PHE A 1 361 ? 32.411 64.595 94.053 1.00 37.31 1403 PHE C CA 1
ATOM 2874 C C . PHE A 1 361 ? 31.002 64.278 94.532 1.00 38.05 1403 PHE C C 1
ATOM 2875 O O . PHE A 1 361 ? 30.144 65.158 94.568 1.00 37.49 1403 PHE C O 1
ATOM 2883 N N . ALA A 1 362 ? 30.772 63.031 94.925 1.00 39.81 1404 ALA C N 1
ATOM 2884 C CA . ALA A 1 362 ? 29.450 62.620 95.413 1.00 42.09 1404 ALA C CA 1
ATOM 2885 C C . ALA A 1 362 ? 28.899 63.585 96.474 1.00 45.02 1404 ALA C C 1
ATOM 2886 O O . ALA A 1 362 ? 27.730 63.962 96.406 1.00 46.09 1404 ALA C O 1
ATOM 2888 N N . ASN A 1 363 ? 29.757 64.007 97.407 1.00 47.31 1405 ASN C N 1
ATOM 2889 C CA . ASN A 1 363 ? 29.376 64.940 98.477 1.00 50.09 1405 ASN C CA 1
ATOM 2890 C C . ASN A 1 363 ? 29.401 66.412 98.093 1.00 49.66 1405 ASN C C 1
ATOM 2891 O O . ASN A 1 363 ? 28.600 67.191 98.610 1.00 50.12 1405 ASN C O 1
ATOM 2896 N N . ALA A 1 364 ? 30.312 66.794 97.206 1.00 49.15 1406 ALA C N 1
ATOM 2897 C CA . ALA A 1 364 ? 30.460 68.202 96.817 1.00 49.93 1406 ALA C CA 1
ATOM 2898 C C . ALA A 1 364 ? 29.379 68.721 95.873 1.00 50.94 1406 ALA C C 1
ATOM 2899 O O . ALA A 1 364 ? 29.252 69.932 95.737 1.00 50.94 1406 ALA C O 1
ATOM 2901 N N . LEU A 1 365 ? 28.602 67.831 95.245 1.00 52.81 1407 LEU C N 1
ATOM 2902 C CA . LEU A 1 365 ? 27.700 68.214 94.145 1.00 55.09 1407 LEU C CA 1
ATOM 2903 C C . LEU A 1 365 ? 26.313 68.776 94.496 1.00 59.29 1407 LEU C C 1
ATOM 2904 O O . LEU A 1 365 ? 25.714 69.432 93.644 1.00 60.84 1407 LEU C O 1
ATOM 2909 N N . ASP A 1 366 ? 25.810 68.529 95.712 1.00 63.96 1408 ASP C N 1
ATOM 2910 C CA . ASP A 1 366 ? 24.440 68.923 96.123 1.00 67.33 1408 ASP C CA 1
ATOM 2911 C C . ASP A 1 366 ? 23.400 68.220 95.228 1.00 70.94 1408 ASP C C 1
ATOM 2912 O O . ASP A 1 366 ? 23.472 66.994 95.096 1.00 71.79 1408 ASP C O 1
ATOM 2917 N N . GLY A 1 367 ? 22.459 68.956 94.614 1.00 72.83 1409 GLY C N 1
ATOM 2918 C CA . GLY A 1 367 ? 21.484 68.363 93.683 1.00 71.85 1409 GLY C CA 1
ATOM 2919 C C . GLY A 1 367 ? 22.119 67.872 92.384 1.00 69.54 1409 GLY C C 1
ATOM 2920 O O . GLY A 1 367 ? 21.871 66.743 91.970 1.00 69.35 1409 GLY C O 1
ATOM 2921 N N . VAL A 1 368 ? 22.940 68.732 91.767 1.00 67.27 1410 VAL C N 1
ATOM 2922 C CA . VAL A 1 368 ? 23.654 68.475 90.488 1.00 65.07 1410 VAL C CA 1
ATOM 2923 C C . VAL A 1 368 ? 24.029 66.998 90.281 1.00 62.17 1410 VAL C C 1
ATOM 2924 O O . VAL A 1 368 ? 24.820 66.452 91.032 1.00 62.44 1410 VAL C O 1
ATOM 2928 N N . SER A 1 369 ? 23.432 66.366 89.276 1.00 59.85 1411 SER C N 1
ATOM 2929 C CA . SER A 1 369 ? 23.864 65.056 88.777 1.00 57.44 1411 SER C CA 1
ATOM 2930 C C . SER A 1 369 ? 24.835 65.290 87.614 1.00 56.42 1411 SER C C 1
ATOM 2931 O O . SER A 1 369 ? 24.666 66.241 86.842 1.00 55.79 1411 SER C O 1
ATOM 2934 N N . LEU A 1 370 ? 25.847 64.431 87.501 1.00 54.96 1412 LEU C N 1
ATOM 2935 C CA . LEU A 1 370 ? 26.809 64.497 86.401 1.00 54.76 1412 LEU C CA 1
ATOM 2936 C C . LEU A 1 370 ? 26.431 63.612 85.216 1.00 55.43 1412 LEU C C 1
ATOM 2937 O O . LEU A 1 370 ? 27.215 63.514 84.270 1.00 56.06 1412 LEU C O 1
ATOM 2942 N N . ARG A 1 371 ? 25.257 62.971 85.243 1.00 56.87 1413 ARG C N 1
ATOM 2943 C CA . ARG A 1 371 ? 24.763 62.257 84.062 1.00 59.55 1413 ARG C CA 1
ATOM 2944 C C . ARG A 1 371 ? 24.770 63.181 82.863 1.00 57.57 1413 ARG C C 1
ATOM 2945 O O . ARG A 1 371 ? 24.255 64.285 82.936 1.00 57.34 1413 ARG C O 1
ATOM 2953 N N . ASP A 1 372 ? 25.396 62.717 81.784 1.00 55.78 1414 ASP C N 1
ATOM 2954 C CA . ASP A 1 372 ? 25.467 63.418 80.510 1.00 54.58 1414 ASP C CA 1
ATOM 2955 C C . ASP A 1 372 ? 26.082 64.810 80.614 1.00 51.72 1414 ASP C C 1
ATOM 2956 O O . ASP A 1 372 ? 25.537 65.762 80.079 1.00 53.06 1414 ASP C O 1
ATOM 2961 N N . THR A 1 373 ? 27.206 64.919 81.317 1.00 47.95 1415 THR C N 1
ATOM 2962 C CA . THR A 1 373 ? 27.965 66.177 81.424 1.00 45.57 1415 THR C CA 1
ATOM 2963 C C . THR A 1 373 ? 29.358 65.966 80.865 1.00 43.19 1415 THR C C 1
ATOM 2964 O O . THR A 1 373 ? 29.709 64.863 80.478 1.00 42.80 1415 THR C O 1
ATOM 2968 N N . ASN A 1 374 ? 30.146 67.029 80.823 1.00 41.25 1416 ASN C N 1
ATOM 2969 C CA . ASN A 1 374 ? 31.510 66.944 80.357 1.00 40.68 1416 ASN C CA 1
ATOM 2970 C C . ASN A 1 374 ? 32.485 67.110 81.494 1.00 39.88 1416 ASN C C 1
ATOM 2971 O O . ASN A 1 374 ? 32.291 67.969 82.353 1.00 40.45 1416 ASN C O 1
ATOM 2976 N N . GLY A 1 375 ? 33.545 66.301 81.476 1.00 38.48 1417 GLY C N 1
ATOM 2977 C CA . GLY A 1 375 ? 34.591 66.355 82.484 1.00 37.65 1417 GLY C CA 1
ATOM 2978 C C . GLY A 1 375 ? 35.970 66.544 81.891 1.00 36.77 1417 GLY C C 1
ATOM 2979 O O . GLY A 1 375 ? 36.153 66.431 80.686 1.00 37.14 1417 GLY C O 1
ATOM 2980 N N . LEU A 1 376 ? 36.939 66.831 82.753 1.00 35.58 1418 LEU C N 1
ATOM 2981 C CA . LEU A 1 376 ? 38.325 66.943 82.362 1.00 35.14 1418 LEU C CA 1
ATOM 2982 C C . LEU A 1 376 ? 39.205 66.311 83.420 1.00 35.01 1418 LEU C C 1
ATOM 2983 O O . LEU A 1 376 ? 39.067 66.605 84.604 1.00 35.10 1418 LEU C O 1
ATOM 2988 N N . VAL A 1 377 ? 40.130 65.466 82.974 1.00 34.51 1419 VAL C N 1
ATOM 2989 C CA . VAL A 1 377 ? 41.155 64.888 83.819 1.00 33.46 1419 VAL C CA 1
ATOM 2990 C C . VAL A 1 377 ? 42.479 65.387 83.260 1.00 33.53 1419 VAL C C 1
ATOM 2991 O O . VAL A 1 377 ? 42.694 65.369 82.039 1.00 33.33 1419 VAL C O 1
ATOM 2995 N N . ILE A 1 378 ? 43.362 65.827 84.149 1.00 33.37 1420 ILE C N 1
ATOM 2996 C CA . ILE A 1 378 ? 44.682 66.321 83.766 1.00 33.34 1420 ILE C CA 1
ATOM 2997 C C . ILE A 1 378 ? 45.738 65.440 84.405 1.00 32.79 1420 ILE C C 1
ATOM 2998 O O . ILE A 1 378 ? 45.741 65.265 85.621 1.00 31.97 1420 ILE C O 1
ATOM 3003 N N . GLY A 1 379 ? 46.633 64.901 83.580 1.00 32.79 1421 GLY C N 1
ATOM 3004 C CA . GLY A 1 379 ? 47.647 63.935 84.023 1.00 32.25 1421 GLY C CA 1
ATOM 3005 C C . GLY A 1 379 ? 47.447 62.536 83.444 1.00 31.93 1421 GLY C C 1
ATOM 3006 O O . GLY A 1 379 ? 46.387 62.209 82.888 1.00 30.99 1421 GLY C O 1
ATOM 3007 N N . ALA A 1 380 ? 48.490 61.721 83.588 1.00 31.88 1422 ALA C N 1
ATOM 3008 C CA . ALA A 1 380 ? 48.550 60.404 82.982 1.00 32.19 1422 ALA C CA 1
ATOM 3009 C C . ALA A 1 380 ? 49.176 59.306 83.851 1.00 31.99 1422 ALA C C 1
ATOM 3010 O O . ALA A 1 380 ? 49.531 58.227 83.342 1.00 31.42 1422 ALA C O 1
ATOM 3012 N N . GLY A 1 381 ? 49.287 59.553 85.153 1.00 31.94 1423 GLY C N 1
ATOM 3013 C CA . GLY A 1 381 ? 49.802 58.545 86.070 1.00 31.68 1423 GLY C CA 1
ATOM 3014 C C . GLY A 1 381 ? 48.708 57.614 86.535 1.00 31.35 1423 GLY C C 1
ATOM 3015 O O . GLY A 1 381 ? 47.603 57.564 85.970 1.00 31.07 1423 GLY C O 1
ATOM 3016 N N . GLY A 1 382 ? 49.022 56.872 87.588 1.00 31.37 1424 GLY C N 1
ATOM 3017 C CA . GLY A 1 382 ? 48.048 55.995 88.230 1.00 30.90 1424 GLY C CA 1
ATOM 3018 C C . GLY A 1 382 ? 46.790 56.694 88.682 1.00 30.31 1424 GLY C C 1
ATOM 3019 O O . GLY A 1 382 ? 45.705 56.158 88.533 1.00 29.88 1424 GLY C O 1
ATOM 3020 N N . THR A 1 383 ? 46.937 57.893 89.225 1.00 30.29 1425 THR C N 1
ATOM 3021 C CA . THR A 1 383 ? 45.805 58.598 89.788 1.00 31.24 1425 THR C CA 1
ATOM 3022 C C . THR A 1 383 ? 44.834 59.029 88.682 1.00 32.77 1425 THR C C 1
ATOM 3023 O O . THR A 1 383 ? 43.626 58.986 88.879 1.00 33.24 1425 THR C O 1
ATOM 3027 N N . SER A 1 384 ? 45.351 59.411 87.517 1.00 34.21 1426 SER C N 1
ATOM 3028 C CA . SER A 1 384 ? 44.487 59.817 86.406 1.00 35.28 1426 SER C CA 1
ATOM 3029 C C . SER A 1 384 ? 43.558 58.704 85.964 1.00 35.75 1426 SER C C 1
ATOM 3030 O O . SER A 1 384 ? 42.454 58.970 85.487 1.00 36.27 1426 SER C O 1
ATOM 3033 N N . ARG A 1 385 ? 44.004 57.467 86.116 1.00 36.56 1427 ARG C N 1
ATOM 3034 C CA . ARG A 1 385 ? 43.180 56.326 85.717 1.00 37.99 1427 ARG C CA 1
ATOM 3035 C C . ARG A 1 385 ? 42.001 56.144 86.648 1.00 36.52 1427 ARG C C 1
ATOM 3036 O O . ARG A 1 385 ? 40.889 55.889 86.187 1.00 35.89 1427 ARG C O 1
ATOM 3044 N N . ALA A 1 386 ? 42.253 56.273 87.954 1.00 35.15 1428 ALA C N 1
ATOM 3045 C CA . ALA A 1 386 ? 41.193 56.256 88.958 1.00 34.02 1428 ALA C CA 1
ATOM 3046 C C . ALA A 1 386 ? 40.215 57.400 88.732 1.00 33.07 1428 ALA C C 1
ATOM 3047 O O . ALA A 1 386 ? 38.996 57.222 88.856 1.00 32.71 1428 ALA C O 1
ATOM 3049 N N . ALA A 1 387 ? 40.754 58.559 88.374 1.00 32.35 1429 ALA C N 1
ATOM 3050 C CA . ALA A 1 387 ? 39.943 59.734 88.078 1.00 32.43 1429 ALA C CA 1
ATOM 3051 C C . ALA A 1 387 ? 38.998 59.514 86.886 1.00 32.54 1429 ALA C C 1
ATOM 3052 O O . ALA A 1 387 ? 37.816 59.867 86.952 1.00 32.58 1429 ALA C O 1
ATOM 3054 N N . ILE A 1 388 ? 39.513 58.918 85.813 1.00 32.43 1430 ILE C N 1
ATOM 3055 C CA . ILE A 1 388 ? 38.687 58.565 84.665 1.00 32.02 1430 ILE C CA 1
ATOM 3056 C C . ILE A 1 388 ? 37.596 57.578 85.070 1.00 31.99 1430 ILE C C 1
ATOM 3057 O O . ILE A 1 388 ? 36.418 57.846 84.839 1.00 32.44 1430 ILE C O 1
ATOM 3062 N N . TYR A 1 389 ? 37.970 56.463 85.696 1.00 31.89 1431 TYR C N 1
ATOM 3063 C CA . TYR A 1 389 ? 36.967 55.522 86.250 1.00 31.82 1431 TYR C CA 1
ATOM 3064 C C . TYR A 1 389 ? 35.915 56.243 87.112 1.00 31.68 1431 TYR C C 1
ATOM 3065 O O . TYR A 1 389 ? 34.715 56.066 86.908 1.00 31.58 1431 TYR C O 1
ATOM 3074 N N . SER A 1 390 ? 36.370 57.088 88.036 1.00 31.70 1432 SER C N 1
ATOM 3075 C CA . SER A 1 390 ? 35.452 57.810 88.925 1.00 31.29 1432 SER C CA 1
ATOM 3076 C C . SER A 1 390 ? 34.505 58.699 88.128 1.00 31.26 1432 SER C C 1
ATOM 3077 O O . SER A 1 390 ? 33.306 58.665 88.350 1.00 31.13 1432 SER C O 1
ATOM 3080 N N . LEU A 1 391 ? 35.027 59.485 87.195 1.00 31.57 1433 LEU C N 1
ATOM 3081 C CA . LEU A 1 391 ? 34.146 60.387 86.435 1.00 32.31 1433 LEU C CA 1
ATOM 3082 C C . LEU A 1 391 ? 33.151 59.585 85.615 1.00 32.33 1433 LEU C C 1
ATOM 3083 O O . LEU A 1 391 ? 31.977 59.914 85.582 1.00 31.30 1433 LEU C O 1
ATOM 3088 N N . HIS A 1 392 ? 33.626 58.503 85.016 1.00 33.22 1434 HIS C N 1
ATOM 3089 C CA . HIS A 1 392 ? 32.768 57.634 84.240 1.00 34.89 1434 HIS C CA 1
ATOM 3090 C C . HIS A 1 392 ? 31.683 57.026 85.113 1.00 36.42 1434 HIS C C 1
ATOM 3091 O O . HIS A 1 392 ? 30.508 56.994 84.732 1.00 37.85 1434 HIS C O 1
ATOM 3098 N N . ARG A 1 393 ? 32.061 56.579 86.300 1.00 37.74 1435 ARG C N 1
ATOM 3099 C CA . ARG A 1 393 ? 31.107 55.935 87.198 1.00 38.64 1435 ARG C CA 1
ATOM 3100 C C . ARG A 1 393 ? 30.047 56.889 87.710 1.00 37.94 1435 ARG C C 1
ATOM 3101 O O . ARG A 1 393 ? 28.958 56.464 88.019 1.00 39.12 1435 ARG C O 1
ATOM 3109 N N . LEU A 1 394 ? 30.372 58.172 87.802 1.00 37.72 1436 LEU C N 1
ATOM 3110 C CA . LEU A 1 394 ? 29.408 59.197 88.171 1.00 37.86 1436 LEU C CA 1
ATOM 3111 C C . LEU A 1 394 ? 28.541 59.637 86.996 1.00 37.74 1436 LEU C C 1
ATOM 3112 O O . LEU A 1 394 ? 27.696 60.500 87.179 1.00 38.76 1436 LEU C O 1
ATOM 3117 N N . GLY A 1 395 ? 28.767 59.103 85.795 1.00 37.33 1437 GLY C N 1
ATOM 3118 C CA . GLY A 1 395 ? 27.895 59.356 84.644 1.00 37.54 1437 GLY C CA 1
ATOM 3119 C C . GLY A 1 395 ? 28.352 60.413 83.639 1.00 37.80 1437 GLY C C 1
ATOM 3120 O O . GLY A 1 395 ? 27.598 60.750 82.728 1.00 38.98 1437 GLY C O 1
ATOM 3121 N N . VAL A 1 396 ? 29.568 60.930 83.770 1.00 36.83 1438 VAL C N 1
ATOM 3122 C CA . VAL A 1 396 ? 30.095 61.894 82.802 1.00 37.01 1438 VAL C CA 1
ATOM 3123 C C . VAL A 1 396 ? 30.152 61.259 81.402 1.00 37.42 1438 VAL C C 1
ATOM 3124 O O . VAL A 1 396 ? 30.770 60.218 81.218 1.00 36.93 1438 VAL C O 1
ATOM 3128 N N . SER A 1 397 ? 29.506 61.884 80.423 1.00 39.20 1439 SER C N 1
ATOM 3129 C CA . SER A 1 397 ? 29.422 61.317 79.053 1.00 40.70 1439 SER C CA 1
ATOM 3130 C C . SER A 1 397 ? 30.562 61.739 78.119 1.00 40.86 1439 SER C C 1
ATOM 3131 O O . SER A 1 397 ? 30.763 61.096 77.100 1.00 41.07 1439 SER C O 1
ATOM 3134 N N . ARG A 1 398 ? 31.279 62.817 78.438 1.00 41.43 1440 ARG C N 1
ATOM 3135 C CA . ARG A 1 398 ? 32.509 63.155 77.717 1.00 42.02 1440 ARG C CA 1
ATOM 3136 C C . ARG A 1 398 ? 33.607 63.460 78.718 1.00 39.23 1440 ARG C C 1
ATOM 3137 O O . ARG A 1 398 ? 33.570 64.468 79.396 1.00 38.33 1440 ARG C O 1
ATOM 3145 N N . ILE A 1 399 ? 34.581 62.566 78.795 1.00 37.34 1441 ILE C N 1
ATOM 3146 C CA . ILE A 1 399 ? 35.692 62.682 79.716 1.00 36.58 1441 ILE C CA 1
ATOM 3147 C C . ILE A 1 399 ? 36.901 63.179 78.917 1.00 36.45 1441 ILE C C 1
ATOM 3148 O O . ILE A 1 399 ? 37.560 62.389 78.226 1.00 35.92 1441 ILE C O 1
ATOM 3153 N N . TYR A 1 400 ? 37.170 64.487 78.992 1.00 36.02 1442 TYR C N 1
ATOM 3154 C CA . TYR A 1 400 ? 38.324 65.083 78.309 1.00 36.01 1442 TYR C CA 1
ATOM 3155 C C . TYR A 1 400 ? 39.611 64.778 79.066 1.00 35.45 1442 TYR C C 1
ATOM 3156 O O . TYR A 1 400 ? 39.630 64.785 80.304 1.00 34.64 1442 TYR C O 1
ATOM 3165 N N . LEU A 1 401 ? 40.674 64.493 78.314 1.00 34.83 1443 LEU C N 1
ATOM 3166 C CA . LEU A 1 401 ? 41.950 64.075 78.884 1.00 34.97 1443 LEU C CA 1
ATOM 3167 C C . LEU A 1 401 ? 43.100 64.908 78.330 1.00 35.59 1443 LEU C C 1
ATOM 3168 O O . LEU A 1 401 ? 43.317 64.939 77.123 1.00 36.16 1443 LEU C O 1
ATOM 3173 N N . LEU A 1 402 ? 43.850 65.556 79.217 1.00 35.88 1444 LEU C N 1
ATOM 3174 C CA . LEU A 1 402 ? 44.817 66.566 78.829 1.00 36.47 1444 LEU C CA 1
ATOM 3175 C C . LEU A 1 402 ? 46.185 66.295 79.425 1.00 37.26 1444 LEU C C 1
ATOM 3176 O O . LEU A 1 402 ? 46.309 66.101 80.642 1.00 37.82 1444 LEU C O 1
ATOM 3181 N N . ASN A 1 403 ? 47.206 66.327 78.563 1.00 38.09 1445 ASN C N 1
ATOM 3182 C CA . ASN A 1 403 ? 48.589 66.054 78.937 1.00 39.12 1445 ASN C CA 1
ATOM 3183 C C . ASN A 1 403 ? 49.617 66.810 78.110 1.00 40.66 1445 ASN C C 1
ATOM 3184 O O . ASN A 1 403 ? 49.296 67.443 77.106 1.00 41.87 1445 ASN C O 1
ATOM 3189 N N . ARG A 1 404 ? 50.865 66.734 78.559 1.00 42.17 1446 ARG C N 1
ATOM 3190 C CA . ARG A 1 404 ? 52.003 67.308 77.848 1.00 43.11 1446 ARG C CA 1
ATOM 3191 C C . ARG A 1 404 ? 52.169 66.649 76.494 1.00 42.24 1446 ARG C C 1
ATOM 3192 O O . ARG A 1 404 ? 52.477 67.329 75.541 1.00 42.94 1446 ARG C O 1
ATOM 3200 N N . THR A 1 405 ? 51.967 65.336 76.415 1.00 41.64 1447 THR C N 1
ATOM 3201 C CA . THR A 1 405 ? 52.095 64.605 75.150 1.00 41.65 1447 THR C CA 1
ATOM 3202 C C . THR A 1 405 ? 50.905 63.684 74.881 1.00 41.89 1447 THR C C 1
ATOM 3203 O O . THR A 1 405 ? 50.193 63.259 75.802 1.00 41.69 1447 THR C O 1
ATOM 3207 N N . LEU A 1 406 ? 50.715 63.379 73.602 1.00 41.96 1448 LEU C N 1
ATOM 3208 C CA . LEU A 1 406 ? 49.692 62.451 73.168 1.00 42.44 1448 LEU C CA 1
ATOM 3209 C C . LEU A 1 406 ? 49.950 61.040 73.665 1.00 41.57 1448 LEU C C 1
ATOM 3210 O O . LEU A 1 406 ? 49.011 60.364 74.075 1.00 42.00 1448 LEU C O 1
ATOM 3215 N N . ALA A 1 407 ? 51.205 60.591 73.607 1.00 40.52 1449 ALA C N 1
ATOM 3216 C CA . ALA A 1 407 ? 51.557 59.223 74.017 1.00 39.94 1449 ALA C CA 1
ATOM 3217 C C . ALA A 1 407 ? 51.148 58.927 75.470 1.00 40.09 1449 ALA C C 1
ATOM 3218 O O . ALA A 1 407 ? 50.706 57.825 75.777 1.00 39.74 1449 ALA C O 1
ATOM 3220 N N . ASN A 1 408 ? 51.308 59.918 76.343 1.00 40.88 1450 ASN C N 1
ATOM 3221 C CA . ASN A 1 408 ? 50.848 59.826 77.721 1.00 42.04 1450 ASN C CA 1
ATOM 3222 C C . ASN A 1 408 ? 49.343 59.567 77.791 1.00 41.82 1450 ASN C C 1
ATOM 3223 O O . ASN A 1 408 ? 48.920 58.615 78.434 1.00 41.89 1450 ASN C O 1
ATOM 3228 N N . SER A 1 409 ? 48.552 60.399 77.115 1.00 41.58 1451 SER C N 1
ATOM 3229 C CA . SER A 1 409 ? 47.096 60.263 77.121 1.00 41.41 1451 SER C CA 1
ATOM 3230 C C . SER A 1 409 ? 46.648 58.941 76.509 1.00 43.23 1451 SER C C 1
ATOM 3231 O O . SER A 1 409 ? 45.710 58.309 77.005 1.00 44.61 1451 SER C O 1
ATOM 3234 N N . TYR A 1 410 ? 47.316 58.527 75.439 1.00 45.17 1452 TYR C N 1
ATOM 3235 C CA . TYR A 1 410 ? 47.021 57.247 74.792 1.00 47.15 1452 TYR C CA 1
ATOM 3236 C C . TYR A 1 410 ? 47.272 56.045 75.692 1.00 45.24 1452 TYR C C 1
ATOM 3237 O O . TYR A 1 410 ? 46.494 55.116 75.695 1.00 44.27 1452 TYR C O 1
ATOM 3246 N N . ARG A 1 411 ? 48.342 56.067 76.464 1.00 44.80 1453 ARG C N 1
ATOM 3247 C CA . ARG A 1 411 ? 48.623 54.972 77.381 1.00 45.75 1453 ARG C CA 1
ATOM 3248 C C . ARG A 1 411 ? 47.455 54.756 78.384 1.00 44.58 1453 ARG C C 1
ATOM 3249 O O . ARG A 1 411 ? 47.035 53.616 78.674 1.00 43.51 1453 ARG C O 1
ATOM 3257 N N . VAL A 1 412 ? 46.942 55.872 78.886 1.00 42.47 1454 VAL C N 1
ATOM 3258 C CA . VAL A 1 412 ? 45.827 55.872 79.804 1.00 41.05 1454 VAL C CA 1
ATOM 3259 C C . VAL A 1 412 ? 44.552 55.446 79.102 1.00 40.62 1454 VAL C C 1
ATOM 3260 O O . VAL A 1 412 ? 43.818 54.618 79.621 1.00 39.99 1454 VAL C O 1
ATOM 3264 N N . GLN A 1 413 ? 44.275 56.043 77.946 1.00 40.39 1455 GLN C N 1
ATOM 3265 C CA . GLN A 1 413 ? 43.058 55.733 77.193 1.00 40.38 1455 GLN C CA 1
ATOM 3266 C C . GLN A 1 413 ? 42.945 54.227 76.917 1.00 40.21 1455 GLN C C 1
ATOM 3267 O O . GLN A 1 413 ? 41.875 53.644 77.077 1.00 39.23 1455 GLN C O 1
ATOM 3273 N N . ASP A 1 414 ? 44.067 53.614 76.540 1.00 40.42 1456 ASP C N 1
ATOM 3274 C CA . ASP A 1 414 ? 44.102 52.220 76.097 1.00 40.67 1456 ASP C CA 1
ATOM 3275 C C . ASP A 1 414 ? 43.860 51.199 77.214 1.00 39.61 1456 ASP C C 1
ATOM 3276 O O . ASP A 1 414 ? 43.669 50.025 76.923 1.00 39.91 1456 ASP C O 1
ATOM 3281 N N . VAL A 1 415 ? 43.875 51.634 78.473 1.00 37.88 1457 VAL C N 1
ATOM 3282 C CA . VAL A 1 415 ? 43.421 50.800 79.597 1.00 36.75 1457 VAL C CA 1
ATOM 3283 C C . VAL A 1 415 ? 41.909 50.522 79.526 1.00 34.92 1457 VAL C C 1
ATOM 3284 O O . VAL A 1 415 ? 41.434 49.506 80.000 1.00 33.63 1457 VAL C O 1
ATOM 3288 N N . PHE A 1 416 ? 41.159 51.443 78.946 1.00 34.36 1458 PHE C N 1
ATOM 3289 C CA . PHE A 1 416 ? 39.706 51.370 78.928 1.00 33.70 1458 PHE C CA 1
ATOM 3290 C C . PHE A 1 416 ? 39.213 50.949 77.549 1.00 33.49 1458 PHE C C 1
ATOM 3291 O O . PHE A 1 416 ? 39.960 51.009 76.586 1.00 33.62 1458 PHE C O 1
ATOM 3299 N N . PRO A 1 417 ? 37.955 50.499 77.445 1.00 33.30 1459 PRO C N 1
ATOM 3300 C CA . PRO A 1 417 ? 37.483 50.125 76.119 1.00 33.15 1459 PRO C CA 1
ATOM 3301 C C . PRO A 1 417 ? 37.276 51.349 75.236 1.00 32.83 1459 PRO C C 1
ATOM 3302 O O . PRO A 1 417 ? 37.283 52.461 75.744 1.00 32.02 1459 PRO C O 1
ATOM 3306 N N . PRO A 1 418 ? 37.110 51.145 73.917 1.00 33.26 1460 PRO C N 1
ATOM 3307 C CA . PRO A 1 418 ? 36.951 52.261 72.957 1.00 33.22 1460 PRO C CA 1
ATOM 3308 C C . PRO A 1 418 ? 35.789 53.229 73.199 1.00 32.80 1460 PRO C C 1
ATOM 3309 O O . PRO A 1 418 ? 35.910 54.409 72.899 1.00 32.72 1460 PRO C O 1
ATOM 3313 N N . ASP A 1 419 ? 34.686 52.739 73.749 1.00 32.85 1461 ASP C N 1
ATOM 3314 C CA . ASP A 1 419 ? 33.505 53.567 73.973 1.00 32.73 1461 ASP C CA 1
ATOM 3315 C C . ASP A 1 419 ? 33.396 54.025 75.419 1.00 33.04 1461 ASP C C 1
ATOM 3316 O O . ASP A 1 419 ? 32.287 54.206 75.900 1.00 33.95 1461 ASP C O 1
ATOM 3321 N N . TYR A 1 420 ? 34.522 54.247 76.105 1.00 33.15 1462 TYR C N 1
ATOM 3322 C CA . TYR A 1 420 ? 34.502 54.731 77.496 1.00 33.58 1462 TYR C CA 1
ATOM 3323 C C . TYR A 1 420 ? 34.435 56.273 77.625 1.00 33.87 1462 TYR C C 1
ATOM 3324 O O . TYR A 1 420 ? 34.734 56.823 78.695 1.00 34.10 1462 TYR C O 1
ATOM 3333 N N . ASN A 1 421 ? 34.059 56.953 76.541 1.00 33.68 1463 ASN C N 1
ATOM 3334 C CA . ASN A 1 421 ? 33.828 58.378 76.511 1.00 34.51 1463 ASN C CA 1
ATOM 3335 C C . ASN A 1 421 ? 35.056 59.228 76.705 1.00 35.01 1463 ASN C C 1
ATOM 3336 O O . ASN A 1 421 ? 34.928 60.420 76.993 1.00 35.47 1463 ASN C O 1
ATOM 3341 N N . ILE A 1 422 ? 36.239 58.654 76.516 1.00 35.71 1464 ILE C N 1
ATOM 3342 C CA . ILE A 1 422 ? 37.469 59.422 76.676 1.00 37.16 1464 ILE C CA 1
ATOM 3343 C C . ILE A 1 422 ? 37.735 60.176 75.383 1.00 38.17 1464 ILE C C 1
ATOM 3344 O O . ILE A 1 422 ? 37.702 59.576 74.325 1.00 39.21 1464 ILE C O 1
ATOM 3349 N N . HIS A 1 423 ? 37.975 61.483 75.483 1.00 39.54 1465 HIS C N 1
ATOM 3350 C CA . HIS A 1 423 ? 38.329 62.337 74.347 1.00 40.49 1465 HIS C CA 1
ATOM 3351 C C . HIS A 1 423 ? 39.626 63.047 74.651 1.00 40.05 1465 HIS C C 1
ATOM 3352 O O . HIS A 1 423 ? 39.662 63.935 75.490 1.00 41.06 1465 HIS C O 1
ATOM 3359 N N . ILE A 1 424 ? 40.697 62.641 73.983 1.00 40.10 1466 ILE C N 1
ATOM 3360 C CA . ILE A 1 424 ? 42.029 63.199 74.224 1.00 39.88 1466 ILE C CA 1
ATOM 3361 C C . ILE A 1 424 ? 42.132 64.585 73.589 1.00 39.94 1466 ILE C C 1
ATOM 3362 O O . ILE A 1 424 ? 41.582 64.827 72.527 1.00 38.49 1466 ILE C O 1
ATOM 3367 N N . ILE A 1 425 ? 42.826 65.484 74.276 1.00 41.43 1467 ILE C N 1
ATOM 3368 C CA . ILE A 1 425 ? 43.123 66.827 73.797 1.00 42.82 1467 ILE C CA 1
ATOM 3369 C C . ILE A 1 425 ? 44.624 66.927 73.593 1.00 44.78 1467 ILE C C 1
ATOM 3370 O O . ILE A 1 425 ? 45.377 66.677 74.527 1.00 44.90 1467 ILE C O 1
ATOM 3375 N N . ASP A 1 426 ? 45.037 67.306 72.384 1.00 48.54 1468 ASP C N 1
ATOM 3376 C CA . ASP A 1 426 ? 46.440 67.492 72.020 1.00 51.66 1468 ASP C CA 1
ATOM 3377 C C . ASP A 1 426 ? 46.793 68.943 72.279 1.00 54.21 1468 ASP C C 1
ATOM 3378 O O . ASP A 1 426 ? 46.266 69.851 71.629 1.00 54.35 1468 ASP C O 1
ATOM 3383 N N . SER A 1 427 ? 47.691 69.160 73.231 1.00 56.92 1469 SER C N 1
ATOM 3384 C CA . SER A 1 427 ? 48.120 70.506 73.576 1.00 59.54 1469 SER C CA 1
ATOM 3385 C C . SER A 1 427 ? 48.944 71.187 72.471 1.00 63.24 1469 SER C C 1
ATOM 3386 O O . SER A 1 427 ? 49.114 72.404 72.513 1.00 64.05 1469 SER C O 1
ATOM 3389 N N . ASP A 1 428 ? 49.453 70.429 71.496 1.00 67.31 1470 ASP C N 1
ATOM 3390 C CA . ASP A 1 428 ? 50.129 71.046 70.341 1.00 71.75 1470 ASP C CA 1
ATOM 3391 C C . ASP A 1 428 ? 49.088 71.488 69.332 1.00 76.43 1470 ASP C C 1
ATOM 3392 O O . ASP A 1 428 ? 48.865 72.684 69.151 1.00 78.86 1470 ASP C O 1
ATOM 3397 N N . ASN A 1 429 ? 48.420 70.519 68.714 1.00 81.77 1471 ASN C N 1
ATOM 3398 C CA . ASN A 1 429 ? 47.372 70.784 67.738 1.00 85.60 1471 ASN C CA 1
ATOM 3399 C C . ASN A 1 429 ? 46.004 70.983 68.439 1.00 87.63 1471 ASN C C 1
ATOM 3400 O O . ASN A 1 429 ? 45.102 70.145 68.319 1.00 86.15 1471 ASN C O 1
ATOM 3405 N N . ILE A 1 430 ? 45.879 72.099 69.172 1.00 90.44 1472 ILE C N 1
ATOM 3406 C CA . ILE A 1 430 ? 44.679 72.414 69.987 1.00 92.95 1472 ILE C CA 1
ATOM 3407 C C . ILE A 1 430 ? 43.424 72.677 69.118 1.00 96.57 1472 ILE C C 1
ATOM 3408 O O . ILE A 1 430 ? 43.401 73.668 68.381 1.00 98.39 1472 ILE C O 1
ATOM 3413 N N . PRO A 1 431 ? 42.369 71.814 69.222 1.00 100.53 1473 PRO C N 1
ATOM 3414 C CA . PRO A 1 431 ? 41.151 71.985 68.391 1.00 100.26 1473 PRO C CA 1
ATOM 3415 C C . PRO A 1 431 ? 40.160 73.018 68.968 1.00 98.68 1473 PRO C C 1
ATOM 3416 O O . PRO A 1 431 ? 39.044 72.658 69.359 1.00 96.97 1473 PRO C O 1
ATOM 3420 N N . SER A 1 432 ? 40.570 74.292 68.963 1.00 97.72 1474 SER C N 1
ATOM 3421 C CA . SER A 1 432 ? 39.900 75.383 69.704 1.00 96.50 1474 SER C CA 1
ATOM 3422 C C . SER A 1 432 ? 38.379 75.498 69.512 1.00 98.10 1474 SER C C 1
ATOM 3423 O O . SER A 1 432 ? 37.679 75.908 70.447 1.00 95.07 1474 SER C O 1
ATOM 3426 N N . GLU A 1 433 ? 37.878 75.134 68.324 1.00 100.27 1475 GLU C N 1
ATOM 3427 C CA . GLU A 1 433 ? 36.455 75.328 67.975 1.00 101.41 1475 GLU C CA 1
ATOM 3428 C C . GLU A 1 433 ? 35.532 74.250 68.540 1.00 96.16 1475 GLU C C 1
ATOM 3429 O O . GLU A 1 433 ? 34.390 74.546 68.897 1.00 95.09 1475 GLU C O 1
ATOM 3435 N N . GLU A 1 434 ? 36.014 73.012 68.609 1.00 91.90 1476 GLU C N 1
ATOM 3436 C CA . GLU A 1 434 ? 35.304 71.959 69.341 1.00 90.02 1476 GLU C CA 1
ATOM 3437 C C . GLU A 1 434 ? 35.212 72.328 70.852 1.00 86.27 1476 GLU C C 1
ATOM 3438 O O . GLU A 1 434 ? 34.140 72.202 71.458 1.00 81.62 1476 GLU C O 1
ATOM 3444 N N . LEU A 1 435 ? 36.319 72.835 71.417 1.00 82.73 1477 LEU C N 1
ATOM 3445 C CA . LEU A 1 435 ? 36.454 73.135 72.865 1.00 81.17 1477 LEU C CA 1
ATOM 3446 C C . LEU A 1 435 ? 35.793 74.414 73.368 1.00 80.67 1477 LEU C C 1
ATOM 3447 O O . LEU A 1 435 ? 35.478 74.517 74.565 1.00 79.56 1477 LEU C O 1
ATOM 3452 N N . SER A 1 436 ? 35.644 75.398 72.482 1.00 81.05 1478 SER C N 1
ATOM 3453 C CA . SER A 1 436 ? 35.008 76.683 72.815 1.00 80.98 1478 SER C CA 1
ATOM 3454 C C . SER A 1 436 ? 33.611 76.501 73.413 1.00 79.18 1478 SER C C 1
ATOM 3455 O O . SER A 1 436 ? 33.268 77.144 74.412 1.00 77.97 1478 SER C O 1
ATOM 3458 N N . SER A 1 437 ? 32.837 75.596 72.811 1.00 76.85 1479 SER C N 1
ATOM 3459 C CA . SER A 1 437 ? 31.484 75.272 73.270 1.00 75.42 1479 SER C CA 1
ATOM 3460 C C . SER A 1 437 ? 31.418 74.138 74.321 1.00 72.03 1479 SER C C 1
ATOM 3461 O O . SER A 1 437 ? 30.326 73.622 74.591 1.00 72.90 1479 SER C O 1
ATOM 3464 N N . VAL A 1 438 ? 32.553 73.771 74.929 1.00 67.23 1480 VAL C N 1
ATOM 3465 C CA . VAL A 1 438 ? 32.588 72.714 75.955 1.00 63.45 1480 VAL C CA 1
ATOM 3466 C C . VAL A 1 438 ? 32.478 73.280 77.377 1.00 58.69 1480 VAL C C 1
ATOM 3467 O O . VAL A 1 438 ? 33.452 73.797 77.944 1.00 57.96 1480 VAL C O 1
ATOM 3471 N N . THR A 1 439 ? 31.277 73.160 77.933 1.00 54.37 1481 THR C N 1
ATOM 3472 C CA . THR A 1 439 ? 30.985 73.564 79.302 1.00 52.02 1481 THR C CA 1
ATOM 3473 C C . THR A 1 439 ? 31.240 72.387 80.244 1.00 49.25 1481 THR C C 1
ATOM 3474 O O . THR A 1 439 ? 30.596 71.347 80.134 1.00 48.04 1481 THR C O 1
ATOM 3478 N N . LEU A 1 440 ? 32.181 72.561 81.165 1.00 47.57 1482 LEU C N 1
ATOM 3479 C CA . LEU A 1 440 ? 32.596 71.484 82.076 1.00 46.19 1482 LEU C CA 1
ATOM 3480 C C . LEU A 1 440 ? 31.809 71.515 83.382 1.00 44.38 1482 LEU C C 1
ATOM 3481 O O . LEU A 1 440 ? 31.476 72.587 83.889 1.00 44.32 1482 LEU C O 1
ATOM 3486 N N . SER A 1 441 ? 31.516 70.330 83.909 1.00 42.14 1483 SER C N 1
ATOM 3487 C CA . SER A 1 441 ? 30.874 70.173 85.212 1.00 40.84 1483 SER C CA 1
ATOM 3488 C C . SER A 1 441 ? 31.795 69.582 86.298 1.00 39.42 1483 SER C C 1
ATOM 3489 O O . SER A 1 441 ? 31.449 69.630 87.481 1.00 39.52 1483 SER C O 1
ATOM 3492 N N . ALA A 1 442 ? 32.951 69.037 85.910 1.00 37.94 1484 ALA C N 1
ATOM 3493 C CA . ALA A 1 442 ? 33.849 68.341 86.844 1.00 36.68 1484 ALA C CA 1
ATOM 3494 C C . ALA A 1 442 ? 35.266 68.351 86.311 1.00 36.02 1484 ALA C C 1
ATOM 3495 O O . ALA A 1 442 ? 35.470 68.141 85.122 1.00 35.31 1484 ALA C O 1
ATOM 3497 N N . VAL A 1 443 ? 36.239 68.605 87.182 1.00 35.71 1485 VAL C N 1
ATOM 3498 C CA . VAL A 1 443 ? 37.639 68.603 86.784 1.00 36.26 1485 VAL C CA 1
ATOM 3499 C C . VAL A 1 443 ? 38.488 67.932 87.854 1.00 36.37 1485 VAL C C 1
ATOM 3500 O O . VAL A 1 443 ? 38.214 68.085 89.033 1.00 37.77 1485 VAL C O 1
ATOM 3504 N N . VAL A 1 444 ? 39.509 67.181 87.439 1.00 36.00 1486 VAL C N 1
ATOM 3505 C CA . VAL A 1 444 ? 40.471 66.581 88.369 1.00 35.64 1486 VAL C CA 1
ATOM 3506 C C . VAL A 1 444 ? 41.886 66.810 87.848 1.00 36.25 1486 VAL C C 1
ATOM 3507 O O . VAL A 1 444 ? 42.206 66.392 86.736 1.00 36.70 1486 VAL C O 1
ATOM 3511 N N . SER A 1 445 ? 42.728 67.487 88.631 1.00 36.56 1487 SER C N 1
ATOM 3512 C CA . SER A 1 445 ? 44.149 67.574 88.319 1.00 36.40 1487 SER C CA 1
ATOM 3513 C C . SER A 1 445 ? 44.881 66.533 89.125 1.00 36.57 1487 SER C C 1
ATOM 3514 O O . SER A 1 445 ? 44.792 66.548 90.341 1.00 36.96 1487 SER C O 1
ATOM 3517 N N . THR A 1 446 ? 45.601 65.640 88.454 1.00 37.14 1488 THR C N 1
ATOM 3518 C CA . THR A 1 446 ? 46.417 64.615 89.118 1.00 37.61 1488 THR C CA 1
ATOM 3519 C C . THR A 1 446 ? 47.923 64.889 89.024 1.00 38.56 1488 THR C C 1
ATOM 3520 O O . THR A 1 446 ? 48.733 64.075 89.439 1.00 39.79 1488 THR C O 1
ATOM 3524 N N . ILE A 1 447 ? 48.304 66.036 88.485 1.00 39.82 1489 ILE C N 1
ATOM 3525 C CA . ILE A 1 447 ? 49.716 66.323 88.252 1.00 41.33 1489 ILE C CA 1
ATOM 3526 C C . ILE A 1 447 ? 50.318 66.964 89.512 1.00 43.15 1489 ILE C C 1
ATOM 3527 O O . ILE A 1 447 ? 49.557 67.347 90.417 1.00 42.52 1489 ILE C O 1
ATOM 3532 N N . PRO A 1 448 ? 51.675 67.063 89.585 1.00 45.15 1490 PRO C N 1
ATOM 3533 C CA . PRO A 1 448 ? 52.328 67.707 90.733 1.00 46.40 1490 PRO C CA 1
ATOM 3534 C C . PRO A 1 448 ? 52.009 69.204 90.819 1.00 49.06 1490 PRO C C 1
ATOM 3535 O O . PRO A 1 448 ? 51.840 69.852 89.783 1.00 48.89 1490 PRO C O 1
ATOM 3539 N N . ALA A 1 449 ? 51.935 69.732 92.043 1.00 52.01 1491 ALA C N 1
ATOM 3540 C CA . ALA A 1 449 ? 51.557 71.137 92.291 1.00 54.19 1491 ALA C CA 1
ATOM 3541 C C . ALA A 1 449 ? 52.734 72.069 92.571 1.00 55.63 1491 ALA C C 1
ATOM 3542 O O . ALA A 1 449 ? 52.596 73.283 92.445 1.00 56.84 1491 ALA C O 1
ATOM 3544 N N . ASP A 1 450 ? 53.874 71.503 92.959 1.00 56.20 1492 ASP C N 1
ATOM 3545 C CA . ASP A 1 450 ? 55.084 72.285 93.237 1.00 57.67 1492 ASP C CA 1
ATOM 3546 C C . ASP A 1 450 ? 55.906 72.658 91.976 1.00 58.34 1492 ASP C C 1
ATOM 3547 O O . ASP A 1 450 ? 57.021 73.157 92.104 1.00 57.06 1492 ASP C O 1
ATOM 3552 N N . ILE A 1 451 ? 55.362 72.409 90.780 1.00 59.48 1493 ILE C N 1
ATOM 3553 C CA . ILE A 1 451 ? 56.019 72.730 89.510 1.00 62.13 1493 ILE C CA 1
ATOM 3554 C C . ILE A 1 451 ? 55.048 73.530 88.662 1.00 63.06 1493 ILE C C 1
ATOM 3555 O O . ILE A 1 451 ? 53.943 73.069 88.410 1.00 62.89 1493 ILE C O 1
ATOM 3560 N N . GLU A 1 452 ? 55.450 74.713 88.204 1.00 65.25 1494 GLU C N 1
ATOM 3561 C CA . GLU A 1 452 ? 54.577 75.492 87.339 1.00 67.25 1494 GLU C CA 1
ATOM 3562 C C . GLU A 1 452 ? 54.623 74.881 85.947 1.00 64.69 1494 GLU C C 1
ATOM 3563 O O . GLU A 1 452 ? 55.661 74.390 85.524 1.00 63.92 1494 GLU C O 1
ATOM 3569 N N . LEU A 1 453 ? 53.494 74.907 85.250 1.00 64.46 1495 LEU C N 1
ATOM 3570 C CA . LEU A 1 453 ? 53.352 74.207 83.977 1.00 65.92 1495 LEU C CA 1
ATOM 3571 C C . LEU A 1 453 ? 53.952 75.037 82.850 1.00 67.87 1495 LEU C C 1
ATOM 3572 O O . LEU A 1 453 ? 54.191 76.229 83.019 1.00 69.10 1495 LEU C O 1
ATOM 3577 N N . PRO A 1 454 ? 54.197 74.412 81.692 1.00 69.34 1496 PRO C N 1
ATOM 3578 C CA . PRO A 1 454 ? 54.469 75.208 80.497 1.00 71.72 1496 PRO C CA 1
ATOM 3579 C C . PRO A 1 454 ? 53.221 75.968 80.054 1.00 73.01 1496 PRO C C 1
ATOM 3580 O O . PRO A 1 454 ? 52.110 75.431 80.130 1.00 71.44 1496 PRO C O 1
ATOM 3584 N N . GLU A 1 455 ? 53.410 77.199 79.581 1.00 76.22 1497 GLU C N 1
ATOM 3585 C CA . GLU A 1 455 ? 52.277 78.101 79.333 1.00 78.99 1497 GLU C CA 1
ATOM 3586 C C . GLU A 1 455 ? 51.468 77.743 78.098 1.00 75.94 1497 GLU C C 1
ATOM 3587 O O . GLU A 1 455 ? 50.496 78.428 77.795 1.00 76.20 1497 GLU C O 1
ATOM 3593 N N . LYS A 1 456 ? 51.869 76.699 77.380 1.00 72.09 1498 LYS C N 1
ATOM 3594 C CA . LYS A 1 456 ? 51.016 76.146 76.353 1.00 71.96 1498 LYS C CA 1
ATOM 3595 C C . LYS A 1 456 ? 49.996 75.128 76.892 1.00 69.78 1498 LYS C C 1
ATOM 3596 O O . LYS A 1 456 ? 48.996 74.872 76.238 1.00 71.30 1498 LYS C O 1
ATOM 3602 N N . VAL A 1 457 ? 50.249 74.527 78.054 1.00 66.55 1499 VAL C N 1
ATOM 3603 C CA . VAL A 1 457 ? 49.254 73.661 78.707 1.00 62.70 1499 VAL C CA 1
ATOM 3604 C C . VAL A 1 457 ? 48.383 74.497 79.630 1.00 60.04 1499 VAL C C 1
ATOM 3605 O O . VAL A 1 457 ? 47.170 74.323 79.658 1.00 57.88 1499 VAL C O 1
ATOM 3609 N N . ALA A 1 458 ? 49.012 75.389 80.391 1.00 59.79 1500 ALA C N 1
ATOM 3610 C CA . ALA A 1 458 ? 48.302 76.314 81.293 1.00 59.62 1500 ALA C CA 1
ATOM 3611 C C . ALA A 1 458 ? 47.234 77.124 80.562 1.00 59.29 1500 ALA C C 1
ATOM 3612 O O . ALA A 1 458 ? 46.112 77.286 81.048 1.00 57.79 1500 ALA C O 1
ATOM 3614 N N . SER A 1 459 ? 47.627 77.633 79.397 1.00 59.99 1501 SER C N 1
ATOM 3615 C CA . SER A 1 459 ? 46.757 78.353 78.477 1.00 60.21 1501 SER C CA 1
ATOM 3616 C C . SER A 1 459 ? 45.439 77.640 78.186 1.00 58.44 1501 SER C C 1
ATOM 3617 O O . SER A 1 459 ? 44.384 78.269 78.164 1.00 59.69 1501 SER C O 1
ATOM 3620 N N . VAL A 1 460 ? 45.523 76.333 77.953 1.00 56.09 1502 VAL C N 1
ATOM 3621 C CA . VAL A 1 460 ? 44.357 75.493 77.643 1.00 54.13 1502 VAL C CA 1
ATOM 3622 C C . VAL A 1 460 ? 43.481 75.290 78.882 1.00 52.63 1502 VAL C C 1
ATOM 3623 O O . VAL A 1 460 ? 42.249 75.338 78.808 1.00 50.71 1502 VAL C O 1
ATOM 3627 N N . ILE A 1 461 ? 44.138 75.046 80.013 1.00 51.94 1503 ILE C N 1
ATOM 3628 C CA . ILE A 1 461 ? 43.459 74.859 81.289 1.00 51.76 1503 ILE C CA 1
ATOM 3629 C C . ILE A 1 461 ? 42.683 76.121 81.655 1.00 51.18 1503 ILE C C 1
ATOM 3630 O O . ILE A 1 461 ? 41.487 76.046 81.954 1.00 50.00 1503 ILE C O 1
ATOM 3635 N N . LYS A 1 462 ? 43.369 77.266 81.618 1.00 51.34 1504 LYS C N 1
ATOM 3636 C CA . LYS A 1 462 ? 42.734 78.576 81.789 1.00 52.34 1504 LYS C CA 1
ATOM 3637 C C . LYS A 1 462 ? 41.485 78.745 80.929 1.00 50.58 1504 LYS C C 1
ATOM 3638 O O . LYS A 1 462 ? 40.444 79.156 81.426 1.00 50.44 1504 LYS C O 1
ATOM 3644 N N . ALA A 1 463 ? 41.599 78.413 79.648 1.00 48.75 1505 ALA C N 1
ATOM 3645 C CA . ALA A 1 463 ? 40.503 78.579 78.698 1.00 48.68 1505 ALA C CA 1
ATOM 3646 C C . ALA A 1 463 ? 39.292 77.701 79.011 1.00 49.01 1505 ALA C C 1
ATOM 3647 O O . ALA A 1 463 ? 38.169 78.189 79.029 1.00 48.61 1505 ALA C O 1
ATOM 3649 N N . LEU A 1 464 ? 39.533 76.409 79.251 1.00 49.51 1506 LEU C N 1
ATOM 3650 C CA . LEU A 1 464 ? 38.468 75.432 79.553 1.00 48.77 1506 LEU C CA 1
ATOM 3651 C C . LEU A 1 464 ? 37.738 75.722 80.853 1.00 48.29 1506 LEU C C 1
ATOM 3652 O O . LEU A 1 464 ? 36.513 75.614 80.913 1.00 47.97 1506 LEU C O 1
ATOM 3657 N N . LEU A 1 465 ? 38.495 76.081 81.890 1.00 48.02 1507 LEU C N 1
ATOM 3658 C CA . LEU A 1 465 ? 37.908 76.412 83.189 1.00 48.78 1507 LEU C CA 1
ATOM 3659 C C . LEU A 1 465 ? 36.955 77.607 83.152 1.00 49.99 1507 LEU C C 1
ATOM 3660 O O . LEU A 1 465 ? 36.051 77.685 83.981 1.00 50.12 1507 LEU C O 1
ATOM 3665 N N . ALA A 1 466 ? 37.161 78.525 82.204 1.00 52.00 1508 ALA C N 1
ATOM 3666 C CA . ALA A 1 466 ? 36.241 79.646 81.964 1.00 53.52 1508 ALA C CA 1
ATOM 3667 C C . ALA A 1 466 ? 34.841 79.142 81.666 1.00 55.46 1508 ALA C C 1
ATOM 3668 O O . ALA A 1 466 ? 33.853 79.681 82.174 1.00 59.09 1508 ALA C O 1
ATOM 3670 N N . ASN A 1 467 ? 34.758 78.090 80.863 1.00 55.85 1509 ASN C N 1
ATOM 3671 C CA . ASN A 1 467 ? 33.474 77.580 80.437 1.00 56.81 1509 ASN C CA 1
ATOM 3672 C C . ASN A 1 467 ? 32.968 76.559 81.452 1.00 55.88 1509 ASN C C 1
ATOM 3673 O O . ASN A 1 467 ? 33.406 75.404 81.462 1.00 56.77 1509 ASN C O 1
ATOM 3678 N N . LYS A 1 468 ? 32.034 76.999 82.295 1.00 54.82 1510 LYS C N 1
ATOM 3679 C CA . LYS A 1 468 ? 31.749 76.347 83.571 1.00 54.37 1510 LYS C CA 1
ATOM 3680 C C . LYS A 1 468 ? 30.253 76.218 83.873 1.00 53.28 1510 LYS C C 1
ATOM 3681 O O . LYS A 1 468 ? 29.522 77.206 83.845 1.00 52.81 1510 LYS C O 1
ATOM 3687 N N . ALA A 1 469 ? 29.807 75.006 84.191 1.00 52.50 1511 ALA C N 1
ATOM 3688 C CA . ALA A 1 469 ? 28.397 74.761 84.519 1.00 52.82 1511 ALA C CA 1
ATOM 3689 C C . ALA A 1 469 ? 28.105 75.170 85.947 1.00 53.17 1511 ALA C C 1
ATOM 3690 O O . ALA A 1 469 ? 28.970 75.111 86.817 1.00 52.73 1511 ALA C O 1
ATOM 3692 N N . ASP A 1 470 ? 26.867 75.558 86.206 1.00 54.17 1512 ASP C N 1
ATOM 3693 C CA . ASP A 1 470 ? 26.479 75.876 87.570 1.00 54.20 1512 ASP C CA 1
ATOM 3694 C C . ASP A 1 470 ? 26.788 74.692 88.469 1.00 52.59 1512 ASP C C 1
ATOM 3695 O O . ASP A 1 470 ? 26.538 73.543 88.089 1.00 51.88 1512 ASP C O 1
ATOM 3700 N N . GLY A 1 471 ? 27.357 75.003 89.638 1.00 50.78 1513 GLY C N 1
ATOM 3701 C CA . GLY A 1 471 ? 27.701 74.025 90.657 1.00 48.85 1513 GLY C CA 1
ATOM 3702 C C . GLY A 1 471 ? 28.842 73.107 90.281 1.00 47.00 1513 GLY C C 1
ATOM 3703 O O . GLY A 1 471 ? 28.974 72.040 90.863 1.00 45.94 1513 GLY C O 1
ATOM 3704 N N . GLY A 1 472 ? 29.668 73.518 89.319 1.00 46.17 1514 GLY C N 1
ATOM 3705 C CA . GLY A 1 472 ? 30.750 72.674 88.810 1.00 44.75 1514 GLY C CA 1
ATOM 3706 C C . GLY A 1 472 ? 31.852 72.549 89.833 1.00 43.70 1514 GLY C C 1
ATOM 3707 O O . GLY A 1 472 ? 32.131 73.511 90.537 1.00 44.20 1514 GLY C O 1
ATOM 3708 N N . VAL A 1 473 ? 32.477 71.372 89.916 1.00 42.76 1515 VAL C N 1
ATOM 3709 C CA . VAL A 1 473 ? 33.463 71.077 90.976 1.00 42.04 1515 VAL C CA 1
ATOM 3710 C C . VAL A 1 473 ? 34.840 70.788 90.385 1.00 41.56 1515 VAL C C 1
ATOM 3711 O O . VAL A 1 473 ? 34.962 70.046 89.409 1.00 40.68 1515 VAL C O 1
ATOM 3715 N N . PHE A 1 474 ? 35.857 71.395 90.995 1.00 41.64 1516 PHE C N 1
ATOM 3716 C CA . PHE A 1 474 ? 37.260 71.175 90.665 1.00 41.95 1516 PHE C CA 1
ATOM 3717 C C . PHE A 1 474 ? 37.926 70.463 91.823 1.00 41.47 1516 PHE C C 1
ATOM 3718 O O . PHE A 1 474 ? 37.782 70.894 92.967 1.00 41.35 1516 PHE C O 1
ATOM 3726 N N . LEU A 1 475 ? 38.671 69.401 91.530 1.00 41.14 1517 LEU C N 1
ATOM 3727 C CA . LEU A 1 475 ? 39.426 68.666 92.553 1.00 41.64 1517 LEU C CA 1
ATOM 3728 C C . LEU A 1 475 ? 40.903 68.581 92.188 1.00 43.05 1517 LEU C C 1
ATOM 3729 O O . LEU A 1 475 ? 41.242 68.145 91.100 1.00 44.02 1517 LEU C O 1
ATOM 3734 N N . ASP A 1 476 ? 41.783 68.966 93.099 1.00 44.65 1518 ASP C N 1
ATOM 3735 C CA . ASP A 1 476 ? 43.211 68.767 92.901 1.00 46.71 1518 ASP C CA 1
ATOM 3736 C C . ASP A 1 476 ? 43.638 67.667 93.841 1.00 47.00 1518 ASP C C 1
ATOM 3737 O O . ASP A 1 476 ? 43.368 67.760 95.025 1.00 48.52 1518 ASP C O 1
ATOM 3742 N N . MET A 1 477 ? 44.312 66.646 93.322 1.00 47.68 1519 MET C N 1
ATOM 3743 C CA . MET A 1 477 ? 44.772 65.521 94.134 1.00 48.28 1519 MET C CA 1
ATOM 3744 C C . MET A 1 477 ? 46.047 65.759 94.920 1.00 51.47 1519 MET C C 1
ATOM 3745 O O . MET A 1 477 ? 46.392 64.934 95.760 1.00 52.28 1519 MET C O 1
ATOM 3750 N N . ALA A 1 478 ? 46.742 66.864 94.674 1.00 56.17 1520 ALA C N 1
ATOM 3751 C CA . ALA A 1 478 ? 47.911 67.211 95.485 1.00 61.79 1520 ALA C CA 1
ATOM 3752 C C . ALA A 1 478 ? 47.539 68.029 96.739 1.00 66.56 1520 ALA C C 1
ATOM 3753 O O . ALA A 1 478 ? 46.597 68.849 96.737 1.00 66.02 1520 ALA C O 1
ATOM 3755 N N . TYR A 1 479 ? 48.306 67.799 97.803 1.00 73.98 1521 TYR C N 1
ATOM 3756 C CA . TYR A 1 479 ? 48.130 68.484 99.096 1.00 80.25 1521 TYR C CA 1
ATOM 3757 C C . TYR A 1 479 ? 49.457 69.117 99.542 1.00 83.06 1521 TYR C C 1
ATOM 3758 O O . TYR A 1 479 ? 49.741 69.226 100.729 1.00 84.68 1521 TYR C O 1
ATOM 3767 N N . LYS A 1 480 ? 50.245 69.576 98.572 1.00 86.64 1522 LYS C N 1
ATOM 3768 C CA . LYS A 1 480 ? 51.604 70.040 98.823 1.00 89.17 1522 LYS C CA 1
ATOM 3769 C C . LYS A 1 480 ? 52.029 71.026 97.722 1.00 87.98 1522 LYS C C 1
ATOM 3770 O O . LYS A 1 480 ? 52.606 70.602 96.711 1.00 88.27 1522 LYS C O 1
ATOM 3776 N N . PRO A 1 481 ? 51.739 72.338 97.901 1.00 85.48 1523 PRO C N 1
ATOM 3777 C CA . PRO A 1 481 ? 51.016 72.988 99.014 1.00 84.57 1523 PRO C CA 1
ATOM 3778 C C . PRO A 1 481 ? 49.545 72.582 99.180 1.00 83.23 1523 PRO C C 1
ATOM 3779 O O . PRO A 1 481 ? 48.989 71.903 98.322 1.00 78.24 1523 PRO C O 1
ATOM 3783 N N . LEU A 1 482 ? 48.940 73.003 100.293 1.00 85.95 1524 LEU C N 1
ATOM 3784 C CA . LEU A 1 482 ? 47.519 72.743 100.578 1.00 88.72 1524 LEU C CA 1
ATOM 3785 C C . LEU A 1 482 ? 46.624 73.454 99.561 1.00 88.26 1524 LEU C C 1
ATOM 3786 O O . LEU A 1 482 ? 45.786 72.805 98.927 1.00 87.41 1524 LEU C O 1
ATOM 3791 N N . HIS A 1 483 ? 46.801 74.779 99.435 1.00 88.20 1525 HIS C N 1
ATOM 3792 C CA . HIS A 1 483 ? 46.213 75.582 98.338 1.00 87.28 1525 HIS C CA 1
ATOM 3793 C C . HIS A 1 483 ? 47.194 75.578 97.154 1.00 83.37 1525 HIS C C 1
ATOM 3794 O O . HIS A 1 483 ? 48.304 76.109 97.269 1.00 80.94 1525 HIS C O 1
ATOM 3801 N N . THR A 1 484 ? 46.792 74.977 96.028 1.00 80.61 1526 THR C N 1
ATOM 3802 C CA . THR A 1 484 ? 47.693 74.786 94.872 1.00 77.35 1526 THR C CA 1
ATOM 3803 C C . THR A 1 484 ? 47.576 75.921 93.862 1.00 73.82 1526 THR C C 1
ATOM 3804 O O . THR A 1 484 ? 46.599 76.675 93.887 1.00 72.17 1526 THR C O 1
ATOM 3808 N N . PRO A 1 485 ? 48.574 76.039 92.965 1.00 71.80 1527 PRO C N 1
ATOM 3809 C CA . PRO A 1 485 ? 48.486 76.927 91.806 1.00 70.99 1527 PRO C CA 1
ATOM 3810 C C . PRO A 1 485 ? 47.169 76.834 91.022 1.00 68.40 1527 PRO C C 1
ATOM 3811 O O . PRO A 1 485 ? 46.493 77.850 90.845 1.00 68.12 1527 PRO C O 1
ATOM 3815 N N . LEU A 1 486 ? 46.810 75.628 90.583 1.00 65.70 1528 LEU C N 1
ATOM 3816 C CA . LEU A 1 486 ? 45.618 75.431 89.741 1.00 65.42 1528 LEU C CA 1
ATOM 3817 C C . LEU A 1 486 ? 44.317 75.725 90.460 1.00 64.07 1528 LEU C C 1
ATOM 3818 O O . LEU A 1 486 ? 43.377 76.249 89.862 1.00 64.81 1528 LEU C O 1
ATOM 3823 N N . MET A 1 487 ? 44.264 75.370 91.737 1.00 63.20 1529 MET C N 1
ATOM 3824 C CA . MET A 1 487 ? 43.101 75.674 92.567 1.00 62.82 1529 MET C CA 1
ATOM 3825 C C . MET A 1 487 ? 42.783 77.167 92.531 1.00 61.41 1529 MET C C 1
ATOM 3826 O O . MET A 1 487 ? 41.622 77.543 92.391 1.00 60.82 1529 MET C O 1
ATOM 3831 N N . ALA A 1 488 ? 43.815 78.007 92.624 1.00 60.81 1530 ALA C N 1
ATOM 3832 C CA . ALA A 1 488 ? 43.635 79.469 92.551 1.00 60.53 1530 ALA C CA 1
ATOM 3833 C C . ALA A 1 488 ? 42.998 79.904 91.226 1.00 59.93 1530 ALA C C 1
ATOM 3834 O O . ALA A 1 488 ? 42.018 80.670 91.227 1.00 59.11 1530 ALA C O 1
ATOM 3836 N N . VAL A 1 489 ? 43.546 79.391 90.117 1.00 57.80 1531 VAL C N 1
ATOM 3837 C CA . VAL A 1 489 ? 43.036 79.693 88.774 1.00 56.93 1531 VAL C CA 1
ATOM 3838 C C . VAL A 1 489 ? 41.557 79.350 88.724 1.00 55.66 1531 VAL C C 1
ATOM 3839 O O . VAL A 1 489 ? 40.740 80.150 88.246 1.00 55.10 1531 VAL C O 1
ATOM 3843 N N . ALA A 1 490 ? 41.246 78.158 89.237 1.00 53.84 1532 ALA C N 1
ATOM 3844 C CA . ALA A 1 490 ? 39.907 77.609 89.211 1.00 52.85 1532 ALA C CA 1
ATOM 3845 C C . ALA A 1 490 ? 38.982 78.419 90.086 1.00 53.85 1532 ALA C C 1
ATOM 3846 O O . ALA A 1 490 ? 37.872 78.760 89.671 1.00 54.61 1532 ALA C O 1
ATOM 3848 N N . SER A 1 491 ? 39.449 78.743 91.290 1.00 54.83 1533 SER C N 1
ATOM 3849 C CA . SER A 1 491 ? 38.639 79.467 92.280 1.00 55.86 1533 SER C CA 1
ATOM 3850 C C . SER A 1 491 ? 38.237 80.869 91.784 1.00 57.55 1533 SER C C 1
ATOM 3851 O O . SER A 1 491 ? 37.068 81.250 91.903 1.00 56.07 1533 SER C O 1
ATOM 3854 N N . ASP A 1 492 ? 39.199 81.597 91.205 1.00 59.36 1534 ASP C N 1
ATOM 3855 C CA . ASP A 1 492 ? 38.939 82.880 90.511 1.00 61.79 1534 ASP C CA 1
ATOM 3856 C C . ASP A 1 492 ? 37.887 82.774 89.407 1.00 60.71 1534 ASP C C 1
ATOM 3857 O O . ASP A 1 492 ? 37.138 83.723 89.164 1.00 61.36 1534 ASP C O 1
ATOM 3862 N N . LEU A 1 493 ? 37.848 81.623 88.737 1.00 59.09 1535 LEU C N 1
ATOM 3863 C CA . LEU A 1 493 ? 36.802 81.320 87.756 1.00 58.45 1535 LEU C CA 1
ATOM 3864 C C . LEU A 1 493 ? 35.540 80.698 88.387 1.00 57.89 1535 LEU C C 1
ATOM 3865 O O . LEU A 1 493 ? 34.672 80.176 87.681 1.00 56.60 1535 LEU C O 1
ATOM 3870 N N . GLU A 1 494 ? 35.444 80.787 89.714 1.00 57.84 1536 GLU C N 1
ATOM 3871 C CA . GLU A 1 494 ? 34.214 80.561 90.483 1.00 58.07 1536 GLU C CA 1
ATOM 3872 C C . GLU A 1 494 ? 33.852 79.091 90.632 1.00 54.59 1536 GLU C C 1
ATOM 3873 O O . GLU A 1 494 ? 32.694 78.747 90.831 1.00 53.41 1536 GLU C O 1
ATOM 3879 N N . TRP A 1 495 ? 34.855 78.225 90.568 1.00 53.15 1537 TRP C N 1
ATOM 3880 C CA . TRP A 1 495 ? 34.632 76.797 90.754 1.00 51.89 1537 TRP C CA 1
ATOM 3881 C C . TRP A 1 495 ? 34.493 76.518 92.237 1.00 53.06 1537 TRP C C 1
ATOM 3882 O O . TRP A 1 495 ? 35.118 77.195 93.059 1.00 53.10 1537 TRP C O 1
ATOM 3893 N N . LYS A 1 496 ? 33.662 75.526 92.556 1.00 53.50 1538 LYS C N 1
ATOM 3894 C CA . LYS A 1 496 ? 33.594 74.924 93.886 1.00 54.84 1538 LYS C CA 1
ATOM 3895 C C . LYS A 1 496 ? 34.823 74.018 93.967 1.00 52.22 1538 LYS C C 1
ATOM 3896 O O . LYS A 1 496 ? 34.953 73.113 93.160 1.00 53.28 1538 LYS C O 1
ATOM 3902 N N . CYS A 1 497 ? 35.748 74.284 94.888 1.00 49.98 1539 CYS C N 1
ATOM 3903 C CA . CYS A 1 497 ? 37.054 73.599 94.900 1.00 48.14 1539 CYS C CA 1
ATOM 3904 C C . CYS A 1 497 ? 37.239 72.655 96.073 1.00 45.78 1539 CYS C C 1
ATOM 3905 O O . CYS A 1 497 ? 36.812 72.954 97.183 1.00 43.91 1539 CYS C O 1
ATOM 3908 N N . CYS A 1 498 ? 37.905 71.531 95.801 1.00 43.90 1540 CYS C N 1
ATOM 3909 C CA . CYS A 1 498 ? 38.280 70.536 96.798 1.00 42.37 1540 CYS C CA 1
ATOM 3910 C C . CYS A 1 498 ? 39.751 70.215 96.680 1.00 42.69 1540 CYS C C 1
ATOM 3911 O O . CYS A 1 498 ? 40.310 70.269 95.586 1.00 42.78 1540 CYS C O 1
ATOM 3914 N N . ASN A 1 499 ? 40.364 69.846 97.801 1.00 43.13 1541 ASN C N 1
ATOM 3915 C CA . ASN A 1 499 ? 41.795 69.569 97.841 1.00 44.16 1541 ASN C CA 1
ATOM 3916 C C . ASN A 1 499 ? 42.089 68.105 98.082 1.00 42.82 1541 ASN C C 1
ATOM 3917 O O . ASN A 1 499 ? 41.195 67.337 98.437 1.00 42.25 1541 ASN C O 1
ATOM 3922 N N . GLY A 1 500 ? 43.353 67.741 97.895 1.00 42.17 1542 GLY C N 1
ATOM 3923 C CA . GLY A 1 500 ? 43.788 66.352 97.951 1.00 41.96 1542 GLY C CA 1
ATOM 3924 C C . GLY A 1 500 ? 43.765 65.755 99.337 1.00 41.82 1542 GLY C C 1
ATOM 3925 O O . GLY A 1 500 ? 43.726 64.546 99.502 1.00 41.28 1542 GLY C O 1
ATOM 3926 N N . LEU A 1 501 ? 43.797 66.607 100.342 1.00 43.43 1543 LEU C N 1
ATOM 3927 C CA . LEU A 1 501 ? 43.666 66.140 101.709 1.00 44.50 1543 LEU C CA 1
ATOM 3928 C C . LEU A 1 501 ? 42.255 65.605 101.963 1.00 42.49 1543 LEU C C 1
ATOM 3929 O O . LEU A 1 501 ? 42.085 64.551 102.578 1.00 40.74 1543 LEU C O 1
ATOM 3934 N N . GLU A 1 502 ? 41.249 66.311 101.453 1.00 41.43 1544 GLU C N 1
ATOM 3935 C CA . GLU A 1 502 ? 39.898 65.794 101.515 1.00 41.04 1544 GLU C CA 1
ATOM 3936 C C . GLU A 1 502 ? 39.814 64.396 100.900 1.00 39.80 1544 GLU C C 1
ATOM 3937 O O . GLU A 1 502 ? 39.260 63.491 101.509 1.00 39.29 1544 GLU C O 1
ATOM 3943 N N . ALA A 1 503 ? 40.360 64.225 99.705 1.00 38.76 1545 ALA C N 1
ATOM 3944 C CA . ALA A 1 503 ? 40.329 62.918 99.057 1.00 38.70 1545 ALA C CA 1
ATOM 3945 C C . ALA A 1 503 ? 41.044 61.849 99.852 1.00 38.38 1545 ALA C C 1
ATOM 3946 O O . ALA A 1 503 ? 40.528 60.751 99.986 1.00 37.39 1545 ALA C O 1
ATOM 3948 N N . LEU A 1 504 ? 42.226 62.173 100.368 1.00 40.01 1546 LEU C N 1
ATOM 3949 C CA . LEU A 1 504 ? 42.986 61.253 101.237 1.00 42.28 1546 LEU C CA 1
ATOM 3950 C C . LEU A 1 504 ? 42.156 60.808 102.443 1.00 40.69 1546 LEU C C 1
ATOM 3951 O O . LEU A 1 504 ? 42.162 59.630 102.810 1.00 40.81 1546 LEU C O 1
ATOM 3956 N N . VAL A 1 505 ? 41.448 61.752 103.050 1.00 38.72 1547 VAL C N 1
ATOM 3957 C CA . VAL A 1 505 ? 40.614 61.437 104.192 1.00 38.16 1547 VAL C CA 1
ATOM 3958 C C . VAL A 1 505 ? 39.484 60.498 103.818 1.00 37.37 1547 VAL C C 1
ATOM 3959 O O . VAL A 1 505 ? 39.209 59.555 104.558 1.00 37.19 1547 VAL C O 1
ATOM 3963 N N . ARG A 1 506 ? 38.846 60.742 102.680 1.00 37.00 1548 ARG C N 1
ATOM 3964 C CA . ARG A 1 506 ? 37.757 59.882 102.226 1.00 36.85 1548 ARG C CA 1
ATOM 3965 C C . ARG A 1 506 ? 38.206 58.479 101.768 1.00 36.63 1548 ARG C C 1
ATOM 3966 O O . ARG A 1 506 ? 37.403 57.552 101.834 1.00 35.90 1548 ARG C O 1
ATOM 3974 N N . GLN A 1 507 ? 39.464 58.321 101.326 1.00 37.53 1549 GLN C N 1
ATOM 3975 C CA . GLN A 1 507 ? 40.047 56.979 101.047 1.00 38.32 1549 GLN C CA 1
ATOM 3976 C C . GLN A 1 507 ? 40.102 56.138 102.286 1.00 37.34 1549 GLN C C 1
ATOM 3977 O O . GLN A 1 507 ? 39.698 54.973 102.269 1.00 36.80 1549 GLN C O 1
ATOM 3983 N N . GLY A 1 508 ? 40.656 56.739 103.339 1.00 36.76 1550 GLY C N 1
ATOM 3984 C CA . GLY A 1 508 ? 40.702 56.138 104.660 1.00 36.29 1550 GLY C CA 1
ATOM 3985 C C . GLY A 1 508 ? 39.327 55.783 105.183 1.00 35.60 1550 GLY C C 1
ATOM 3986 O O . GLY A 1 508 ? 39.152 54.704 105.726 1.00 36.57 1550 GLY C O 1
ATOM 3987 N N . LEU A 1 509 ? 38.350 56.671 105.008 1.00 34.77 1551 LEU C N 1
ATOM 3988 C CA . LEU A 1 509 ? 36.990 56.419 105.504 1.00 34.46 1551 LEU C CA 1
ATOM 3989 C C . LEU A 1 509 ? 36.317 55.253 104.777 1.00 33.67 1551 LEU C C 1
ATOM 3990 O O . LEU A 1 509 ? 35.654 54.432 105.394 1.00 33.09 1551 LEU C O 1
ATOM 3995 N N . ALA A 1 510 ? 36.518 55.171 103.474 1.00 33.67 1552 ALA C N 1
ATOM 3996 C CA . ALA A 1 510 ? 36.085 54.011 102.699 1.00 33.67 1552 ALA C CA 1
ATOM 3997 C C . ALA A 1 510 ? 36.713 52.700 103.198 1.00 33.35 1552 ALA C C 1
ATOM 3998 O O . ALA A 1 510 ? 36.039 51.675 103.288 1.00 32.84 1552 ALA C O 1
ATOM 4000 N N . SER A 1 511 ? 38.002 52.737 103.520 1.00 33.16 1553 SER C N 1
ATOM 4001 C CA . SER A 1 511 ? 38.677 51.562 104.053 1.00 33.04 1553 SER C CA 1
ATOM 4002 C C . SER A 1 511 ? 38.061 51.175 105.384 1.00 33.62 1553 SER C C 1
ATOM 4003 O O . SER A 1 511 ? 37.775 49.997 105.628 1.00 33.92 1553 SER C O 1
ATOM 4006 N N . PHE A 1 512 ? 37.826 52.182 106.219 1.00 34.02 1554 PHE C N 1
ATOM 4007 C CA . PHE A 1 512 ? 37.174 52.004 107.521 1.00 34.63 1554 PHE C CA 1
ATOM 4008 C C . PHE A 1 512 ? 35.789 51.360 107.402 1.00 34.98 1554 PHE C C 1
ATOM 4009 O O . PHE A 1 512 ? 35.447 50.471 108.199 1.00 34.53 1554 PHE C O 1
ATOM 4017 N N . HIS A 1 513 ? 35.008 51.813 106.419 1.00 34.97 1555 HIS C N 1
ATOM 4018 C CA . HIS A 1 513 ? 33.690 51.241 106.152 1.00 35.65 1555 HIS C CA 1
ATOM 4019 C C . HIS A 1 513 ? 33.824 49.780 105.700 1.00 35.77 1555 HIS C C 1
ATOM 4020 O O . HIS A 1 513 ? 33.123 48.904 106.203 1.00 35.76 1555 HIS C O 1
ATOM 4027 N N . LEU A 1 514 ? 34.756 49.498 104.802 1.00 35.73 1556 LEU C N 1
ATOM 4028 C CA . LEU A 1 514 ? 34.947 48.112 104.356 1.00 36.02 1556 LEU C CA 1
ATOM 4029 C C . LEU A 1 514 ? 35.351 47.197 105.511 1.00 35.32 1556 LEU C C 1
ATOM 4030 O O . LEU A 1 514 ? 35.000 46.034 105.509 1.00 35.49 1556 LEU C O 1
ATOM 4035 N N . TRP A 1 515 ? 36.071 47.723 106.493 1.00 35.23 1557 TRP C N 1
ATOM 4036 C CA . TRP A 1 515 ? 36.471 46.921 107.657 1.00 35.17 1557 TRP C CA 1
ATOM 4037 C C . TRP A 1 515 ? 35.413 46.741 108.727 1.00 35.40 1557 TRP C C 1
ATOM 4038 O O . TRP A 1 515 ? 35.186 45.630 109.153 1.00 36.53 1557 TRP C O 1
ATOM 4049 N N . THR A 1 516 ? 34.798 47.831 109.176 1.00 35.96 1558 THR C N 1
ATOM 4050 C CA . THR A 1 516 ? 33.897 47.821 110.349 1.00 35.58 1558 THR C CA 1
ATOM 4051 C C . THR A 1 516 ? 32.421 47.670 109.990 1.00 35.81 1558 THR C C 1
ATOM 4052 O O . THR A 1 516 ? 31.582 47.479 110.866 1.00 36.61 1558 THR C O 1
ATOM 4056 N N . GLY A 1 517 ? 32.093 47.778 108.709 1.00 35.99 1559 GLY C N 1
ATOM 4057 C CA . GLY A 1 517 ? 30.691 47.784 108.268 1.00 35.90 1559 GLY C CA 1
ATOM 4058 C C . GLY A 1 517 ? 29.954 49.101 108.483 1.00 35.59 1559 GLY C C 1
ATOM 4059 O O . GLY A 1 517 ? 28.755 49.165 108.234 1.00 34.63 1559 GLY C O 1
ATOM 4060 N N . MET A 1 518 ? 30.673 50.155 108.894 1.00 36.18 1560 MET C N 1
ATOM 4061 C CA . MET A 1 518 ? 30.062 51.418 109.326 1.00 36.74 1560 MET C CA 1
ATOM 4062 C C . MET A 1 518 ? 30.767 52.616 108.728 1.00 35.31 1560 MET C C 1
ATOM 4063 O O . MET A 1 518 ? 31.984 52.620 108.616 1.00 33.73 1560 MET C O 1
ATOM 4068 N N . THR A 1 519 ? 29.997 53.635 108.354 1.00 35.23 1561 THR C N 1
ATOM 4069 C CA . THR A 1 519 ? 30.589 54.895 107.926 1.00 35.63 1561 THR C CA 1
ATOM 4070 C C . THR A 1 519 ? 30.991 55.686 109.145 1.00 35.81 1561 THR C C 1
ATOM 4071 O O . THR A 1 519 ? 30.558 55.387 110.247 1.00 35.94 1561 THR C O 1
ATOM 4075 N N . ALA A 1 520 ? 31.822 56.697 108.928 1.00 36.18 1562 ALA C N 1
ATOM 4076 C CA . ALA A 1 520 ? 32.240 57.632 109.966 1.00 36.86 1562 ALA C CA 1
ATOM 4077 C C . ALA A 1 520 ? 32.111 59.064 109.421 1.00 37.79 1562 ALA C C 1
ATOM 4078 O O . ALA A 1 520 ? 32.252 59.259 108.223 1.00 39.49 1562 ALA C O 1
ATOM 4080 N N . PRO A 1 521 ? 31.882 60.072 110.287 1.00 38.79 1563 PRO C N 1
ATOM 4081 C CA . PRO A 1 521 ? 31.614 61.426 109.787 1.00 39.40 1563 PRO C CA 1
ATOM 4082 C C . PRO A 1 521 ? 32.865 62.127 109.266 1.00 39.40 1563 PRO C C 1
ATOM 4083 O O . PRO A 1 521 ? 33.890 62.145 109.958 1.00 39.12 1563 PRO C O 1
ATOM 4087 N N . PHE A 1 522 ? 32.776 62.700 108.066 1.00 39.23 1564 PHE C N 1
ATOM 4088 C CA . PHE A 1 522 ? 33.940 63.299 107.436 1.00 39.28 1564 PHE C CA 1
ATOM 4089 C C . PHE A 1 522 ? 34.468 64.489 108.226 1.00 39.81 1564 PHE C C 1
ATOM 4090 O O . PHE A 1 522 ? 35.649 64.545 108.503 1.00 40.67 1564 PHE C O 1
ATOM 4098 N N . ASP A 1 523 ? 33.589 65.420 108.587 1.00 40.59 1565 ASP C N 1
ATOM 4099 C CA . ASP A 1 523 ? 33.989 66.703 109.193 1.00 41.47 1565 ASP C CA 1
ATOM 4100 C C . ASP A 1 523 ? 34.904 66.608 110.411 1.00 41.11 1565 ASP C C 1
ATOM 4101 O O . ASP A 1 523 ? 35.979 67.204 110.417 1.00 41.86 1565 ASP C O 1
ATOM 4106 N N . ALA A 1 524 ? 34.472 65.879 111.440 1.00 40.31 1566 ALA C N 1
ATOM 4107 C CA . ALA A 1 524 ? 35.247 65.760 112.685 1.00 40.04 1566 ALA C CA 1
ATOM 4108 C C . ALA A 1 524 ? 36.517 64.943 112.509 1.00 39.92 1566 ALA C C 1
ATOM 4109 O O . ALA A 1 524 ? 37.500 65.180 113.202 1.00 41.00 1566 ALA C O 1
ATOM 4111 N N . VAL A 1 525 ? 36.505 63.989 111.587 1.00 39.60 1567 VAL C N 1
ATOM 4112 C CA . VAL A 1 525 ? 37.693 63.196 111.314 1.00 39.70 1567 VAL C CA 1
ATOM 4113 C C . VAL A 1 525 ? 38.715 64.040 110.556 1.00 40.46 1567 VAL C C 1
ATOM 4114 O O . VAL A 1 525 ? 39.912 63.929 110.800 1.00 40.19 1567 VAL C O 1
ATOM 4118 N N . TYR A 1 526 ? 38.230 64.873 109.642 1.00 41.37 1568 TYR C N 1
ATOM 4119 C CA . TYR A 1 526 ? 39.067 65.813 108.904 1.00 42.42 1568 TYR C CA 1
ATOM 4120 C C . TYR A 1 526 ? 39.682 66.868 109.843 1.00 44.61 1568 TYR C C 1
ATOM 4121 O O . TYR A 1 526 ? 40.857 67.190 109.711 1.00 44.52 1568 TYR C O 1
ATOM 4130 N N . GLN A 1 527 ? 38.907 67.379 110.800 1.00 48.62 1569 GLN C N 1
ATOM 4131 C CA . GLN A 1 527 ? 39.418 68.405 111.743 1.00 52.77 1569 GLN C CA 1
ATOM 4132 C C . GLN A 1 527 ? 40.625 67.972 112.570 1.00 53.31 1569 GLN C C 1
ATOM 4133 O O . GLN A 1 527 ? 41.468 68.807 112.893 1.00 53.27 1569 GLN C O 1
ATOM 4139 N N . LYS A 1 528 ? 40.694 66.679 112.897 1.00 54.44 1570 LYS C N 1
ATOM 4140 C CA . LYS A 1 528 ? 41.807 66.100 113.656 1.00 55.91 1570 LYS C CA 1
ATOM 4141 C C . LYS A 1 528 ? 42.993 65.685 112.776 1.00 55.42 1570 LYS C C 1
ATOM 4142 O O . LYS A 1 528 ? 44.143 65.738 113.211 1.00 55.48 1570 LYS C O 1
ATOM 4148 N N . VAL A 1 529 ? 42.727 65.293 111.537 1.00 55.76 1571 VAL C N 1
ATOM 4149 C CA . VAL A 1 529 ? 43.801 65.062 110.578 1.00 56.49 1571 VAL C CA 1
ATOM 4150 C C . VAL A 1 529 ? 44.557 66.375 110.309 1.00 59.53 1571 VAL C C 1
ATOM 4151 O O . VAL A 1 529 ? 45.781 66.377 110.351 1.00 60.72 1571 VAL C O 1
ATOM 4155 N N . ILE A 1 530 ? 43.855 67.486 110.068 1.00 62.15 1572 ILE C N 1
ATOM 4156 C CA . ILE A 1 530 ? 44.551 68.747 109.718 1.00 64.57 1572 ILE C CA 1
ATOM 4157 C C . ILE A 1 530 ? 45.298 69.421 110.875 1.00 67.21 1572 ILE C C 1
ATOM 4158 O O . ILE A 1 530 ? 46.302 70.097 110.625 1.00 67.29 1572 ILE C O 1
ATOM 4163 N N . GLU A 1 531 ? 44.805 69.240 112.109 1.00 70.26 1573 GLU C N 1
ATOM 4164 C CA . GLU A 1 531 ? 45.437 69.778 113.347 1.00 73.16 1573 GLU C CA 1
ATOM 4165 C C . GLU A 1 531 ? 46.969 69.787 113.380 1.00 75.16 1573 GLU C C 1
ATOM 4166 O O . GLU A 1 531 ? 47.581 70.727 113.892 1.00 74.14 1573 GLU C O 1
#

Sequence (530 aa):
VLQKFKTKKRSTFLTLNYPRIEDALPTLRDVTVGCDAIEVRVDYLKDPKSSNGISSLDFVAEQISLLRCSTTLPIIFTIRTISQGGLFPNDKEEEAKELMLSAMRYGCDFVDVELGWSSETINILYQHKGYTKLIMSWHDLSGTWSWARPHEWMQKVELASSYADVIKLVGMANNLNDNLELEEFRTRITNSMDIPLILFNMGRFGQLSRILNKFMTPVTHPLLPSKAAPGQLTVKQLNEARVLIGEILPEKFFLFGKPIKHSRSPILHSTAYELLGLPHTYEAFETDTVDEVQKVLNLPDFGGANVTIPYKLSVMKFMDELSDEARFFGAVNTIIPIRIGDKLVLRGDNTDWRGIYDTFANALDGVSLRDTNGLVIGAGGTSRAAIYSLHRLGVSRIYLLNRTLANSYRVQDVFPPDYNIHIIDSDNIPSEELSSVTLSAVVSTIPADIELPEKVASVIKALLANKADGGVFLDMAYKPLHTPLMAVASDLEWKCCNGLEALVRQGLASFHLWTGMTAPFDAVYQKVIE